Protein 3VEN (pdb70)

Sequence (571 aa):
HMRVLGLNGWPRDFHDASAALLVDGRIAAFAEEERLTRKKHGYNTAPVQAAAFCLAQAGLTVDDLDAVAFGWDLPAMYRERLGGWPHSDSSEALDILLPRDVFPRRRTDPPLHFVQHHLAHAASAYYFSGEDRGAVLIVDGQGEEECVTLAHAEGGKITVLDTVPGAWSLGFFYEHVSSEYTGLGGDNPGKLMGLAAHGTTVDETLSAFAFDSDGYRLNNLIDPQARDPEDWDEYSVTERAWFAHLERRIYRLPPNEFVRRYDPAKGRRVVRDTRRDPYEYRDLAATAQAALERAVFGLADSVLARTGERTLFVAGGVGLNATMNGKLLTRSTVDKMFVPPVASDIGVSLGAAAAVAVELGDRIAPMGDTAAWGPEFSPDQVRAALDRTGLAYREPANLEREVAALIASGKVVGWAQGRGEVVGPRRALGQRSLLGSAHSPTMRRDHINLRVKDREWWRPFAPSMLRSVSDQVLEVDADFPYMIMTTKVRAAYAERLPSVVHEDWSTRPQTVTEASNPRYHRMLTELGDLVGDPVCLNTSFNDRGEPIVSSPADALLTFSRLPIDALAVGPYLVTKDLRH

InterPro domains:
  IPR003696 Carbamoyltransferase [PF02543] (13-72)
  IPR003696 Carbamoyltransferase [PF02543] (105-346)
  IPR031730 Carbamoyltransferase, C-terminal [PF16861] (397-566)
  IPR038152 Carbamoyltransferase, C-terminal domain superfamily [G3DSA:3.90.870.20] (361-565)
  IPR043129 ATPase, nucleotide binding domain [SSF53067] (23-352)
  IPR051338 NodU/CmcH Carbamoyltransferase [PTHR34847] (12-567)

Secondary structure (DSSP, 8-state):
--EEEEEE--SSS----EEEEEETTEEEEEEEHHHHH--TT-TTS--HHHHHHHHHHHT--GGG-SEEEESS-HHHHHHHHSS-----HHHHHHHHS-TTTS--SSPPPEEE--HHHHHHHHHHTTSS-SEEEEEEE-S-SSSEEEEEEEEETTEEEEEEEEEGGG-HHHHHHHHHHHTTS-TT-HHHHHHHHTTS--S-TTTTTEEEETTEEEETTS-TT---TTSSSSHHHHHHHHHHHHHHHSSS----EEEEEETTTTEEEEEESS-GGGGHHHHHHHHHHHHHHHHHHHHHHHHHHT-SEEEEESGGGG-HHHHHHHHTSTT-SEEE--TT-SGGGHHHHHHHHHHHHTTPPPPP--S--B-S----HHHHHHHHHHHT---B--TTHHHHHHHHHHTT--EEEE-SSPB-SSS--SSEEEEEESS-SSHHHIIIIIIS---TT----EEEEHHHHHHHBSS-S---SS-S-EEB-GGGTTT-TTTS-TTSEE--EEE-TTT-HHHHHHHHHHHHHHSS-EEEEEESS-TTSPPP-SHHHHHHHHHHTT-SEEEETTEEEE-----

Solvent-accessible surface area: 22841 Å² total; per-residue (Å²): 154,58,82,0,0,0,0,0,0,3,66,90,89,12,79,28,1,0,0,0,0,0,33,57,1,157,32,28,0,0,4,10,3,26,15,45,40,66,154,74,44,3,116,81,39,6,0,35,85,0,0,34,28,0,10,80,73,34,66,27,65,2,46,52,13,51,0,0,0,0,0,20,44,0,15,38,9,24,149,102,30,59,79,31,38,88,45,57,80,40,88,0,0,57,51,0,0,35,112,133,64,5,95,25,202,99,62,11,80,22,51,46,10,84,0,4,67,0,0,2,0,0,0,9,33,3,17,54,53,106,107,0,0,0,0,0,2,5,13,12,3,15,66,15,0,0,5,10,0,33,0,40,63,34,113,32,69,84,55,72,68,24,42,3,1,40,1,0,5,18,0,10,49,0,0,0,51,0,0,6,10,4,8,79,36,48,49,37,0,27,8,0,10,77,58,19,99,52,131,67,48,42,9,56,0,9,56,36,54,94,83,2,16,145,3,116,49,20,87,44,132,26,98,13,116,159,44,10,39,5,62,37,24,2,56,152,25,2,45,69,6,0,97,182,56,30,167,17,52,32,8,119,70,37,165,181,139,38,110,94,135,45,175,91,51,152,92,30,178,85,76,22,48,66,0,82,47,1,0,8,5,0,10,17,0,1,13,101,0,0,32,5,8,0,29,6,0,5,83,122,18,65,20,114,12,0,0,0,0,0,28,12,0,41,11,0,39,0,0,6,88,0,32,98,74,102,43,8,87,104,28,30,4,0,6,0,0,13,9,6,0,0,0,0,0,0,0,0,16,4,1,41,138,78,68,25,210,18,20,81,10,45,46,37,4,18,17,3,20,92,68,47,69,93,101,4,84,63,17,0,92,209,64,68,54,93,71,122,118,12,118,46,6,12,136,54,0,0,51,33,0,36,78,32,92,0,0,0,0,9,8,37,50,7,7,4,0,67,40,4,8,0,14,7,0,0,0,0,9,0,40,20,117,95,7,64,82,60,0,0,88,155,2,4,121,28,45,120,4,31,37,13,2,0,0,1,10,53,85,23,0,66,102,1,0,74,48,90,34,70,11,17,10,4,9,14,27,10,78,4,109,76,76,31,16,161,109,1,54,5,4,18,62,182,91,102,22,3,49,0,9,4,1,34,87,93,24,13,61,74,0,36,101,0,0,57,31,2,12,116,98,34,54,11,15,0,0,0,5,14,20,0,15,20,62,67,27,5,7,1,8,31,9,62,23,0,5,124,0,4,66,117,12,43,1,52,0,0,0,2,11,28,8,6,2,78,54,112,157,214,238

Radius of gyration: 23.09 Å; Cα contacts (8 Å, |Δi|>4): 1412; chains: 1; bounding box: 65×52×62 Å

Organism: Streptoalloteichus tenebrarius (strain ATCC 17920 / DSM 40477 / JCM 4838 / CBS 697.72 / NBRC 16177 / NCIMB 11028 / NRRL B-12390 / A12253. 1 / ISP 5477) (NCBI:txid1933)

Foldseek 3Di:
DAKEKFWEAAQPFGWFTKIWIADLQETQFIATLQQVVQPPTRGRAQSAVRSLQSCVSVVHAQQPHQEYEYQAQVQVLCVVAVPGDDDDQVRVCCRNHPCVSGPDPDHHHYYYHHNVLLLQLLFPQQPPDAWFWEWEAAQDGQWFRIWTWTGHPNDIGTDDTFTNLPHLLLLLLLLCQQLVVHSVCSVVLLLLLVVADEDDLCLVFWDFDLQFIDGPQDDSRDDDNNDRGCNVVSNVSNLVSCCVRPPDHGWDKDWAQDVVVRHTDIDTPDDSSVCNRVSNSSVSNSLRRVNSNQLNSCVVNVGQEYTYAYPCLLSQASQQVSCPDPSHPHYTYDLPRYSNSSSVSRSSVVVVVVPRRHYHPPLAQQRADDDDPVQLVVLVVVVVADWDQDPQVLLVVLVCQLVFAKEFAAHHGAGDHQWGQRHGWIWHAQQDQCNLQCCQPQFQNHDSSGAWAKEAALVCCVQFFVDNDAQRNLRHKGFTDPVCQRRRNRAADVVRIGRYHHDYCVRPVSLNSSLVSNCVPSVGSMITIGAQAHPSTGGHGGSNSNVVSPVVGPGAWYCHYSMIGGPPPDD

GO terms:
  GO:0005506 iron ion binding (F, IDA)
  GO:0005524 ATP binding (F, IDA)
  GO:0016743 carboxyl- or carbamoyltransferase activity (F, IDA)
  GO:1901121 tobramycin biosynthetic process (P, IDA)
  GO:1901133 kanamycin biosynthetic process (P, IDA)

CATH classification: 3.30.420.40 (+2 more: 3.30.420.40, 3.90.870.20)

B-factor: mean 23.66, std 10.74, range [8.51, 72.37]

Structure (mmCIF, N/CA/C/O backbone):
data_3VEN
#
_entry.id   3VEN
#
_cell.length_a   99.023
_cell.length_b   99.023
_cell.length_c   280.896
_cell.angle_alpha   90.000
_cell.angle_beta   90.000
_cell.angle_gamma   120.000
#
_symmetry.space_group_name_H-M   'P 61 2 2'
#
loop_
_entity.id
_entity.type
_entity.pdbx_description
1 polymer 'O-carbamoyltransferase TobZ'
2 non-polymer 'POTASSIUM ION'
3 non-polymer 'FE (II) ION'
4 non-polymer GLYCEROL
5 non-polymer 'L(+)-TARTARIC ACID'
6 water water
#
loop_
_atom_site.group_PDB
_atom_site.id
_atom_site.type_symbol
_atom_site.label_atom_id
_atom_site.label_alt_id
_atom_site.label_comp_id
_atom_site.label_asym_id
_atom_site.label_entity_id
_atom_site.label_seq_id
_atom_site.pdbx_PDB_ins_code
_atom_site.Cartn_x
_atom_site.Cartn_y
_atom_site.Cartn_z
_atom_site.occupancy
_atom_site.B_iso_or_equiv
_atom_site.auth_seq_id
_atom_site.auth_comp_id
_atom_site.auth_asym_id
_atom_site.auth_atom_id
_atom_site.pdbx_PDB_model_num
ATOM 1 N N . HIS A 1 6 ? 9.702 47.602 40.327 1.00 53.05 0 HIS A N 1
ATOM 2 C CA . HIS A 1 6 ? 10.041 47.159 38.950 1.00 47.93 0 HIS A CA 1
ATOM 3 C C . HIS A 1 6 ? 9.529 45.747 38.654 1.00 35.86 0 HIS A C 1
ATOM 4 O O . HIS A 1 6 ? 9.637 44.885 39.548 1.00 47.22 0 HIS A O 1
ATOM 11 N N . MET A 1 7 ? 9.075 45.494 37.412 1.00 31.92 1 MET A N 1
ATOM 12 C CA . MET A 1 7 ? 8.807 44.106 37.021 1.00 24.61 1 MET A CA 1
ATOM 13 C C . MET A 1 7 ? 10.085 43.445 36.535 1.00 19.20 1 MET A C 1
ATOM 14 O O . MET A 1 7 ? 10.913 44.048 35.811 1.00 19.72 1 MET A O 1
ATOM 19 N N . ARG A 1 8 ? 10.243 42.187 36.937 1.00 15.84 2 ARG A N 1
ATOM 20 C CA . ARG A 1 8 ? 11.418 41.378 36.542 1.00 15.73 2 ARG A CA 1
ATOM 21 C C . ARG A 1 8 ? 10.897 40.164 35.819 1.00 14.59 2 ARG A C 1
ATOM 22 O O . ARG A 1 8 ? 10.187 39.352 36.422 1.00 16.17 2 ARG A O 1
ATOM 30 N N . VAL A 1 9 ? 11.176 40.036 34.522 1.00 13.07 3 VAL A N 1
ATOM 31 C CA . VAL A 1 9 ? 10.601 38.946 33.745 1.00 13.61 3 VAL A CA 1
ATOM 32 C C . VAL A 1 9 ? 11.741 38.189 33.084 1.00 11.47 3 VAL A C 1
ATOM 33 O O . VAL A 1 9 ? 12.595 38.808 32.377 1.00 14.54 3 VAL A O 1
ATOM 37 N N . LEU A 1 10 ? 11.787 36.876 33.286 1.00 9.94 4 LEU A N 1
ATOM 38 C CA . LEU A 1 10 ? 12.817 36.044 32.643 1.00 11.56 4 LEU A CA 1
ATOM 39 C C . LEU A 1 10 ? 12.176 35.337 31.442 1.00 11.96 4 LEU A C 1
ATOM 40 O O . LEU A 1 10 ? 11.208 34.580 31.601 1.00 14.01 4 LEU A O 1
ATOM 45 N N . GLY A 1 11 ? 12.715 35.604 30.252 1.00 11.74 5 GLY A N 1
ATOM 46 C CA . GLY A 1 11 ? 12.228 34.971 29.018 1.00 11.89 5 GLY A CA 1
ATOM 47 C C . GLY A 1 11 ? 13.166 33.828 28.667 1.00 12.58 5 GLY A C 1
ATOM 48 O O . GLY A 1 11 ? 14.393 33.913 28.899 1.00 13.32 5 GLY A O 1
ATOM 49 N N . LEU A 1 12 ? 12.604 32.772 28.093 1.00 11.35 6 LEU A N 1
ATOM 50 C CA . LEU A 1 12 ? 13.354 31.549 27.809 1.00 10.27 6 LEU A CA 1
ATOM 51 C C . LEU A 1 12 ? 13.008 31.031 26.432 1.00 11.37 6 LEU A C 1
ATOM 52 O O . LEU A 1 12 ? 11.876 31.162 25.948 1.00 12.25 6 LEU A O 1
ATOM 57 N N . ASN A 1 13 ? 13.995 30.369 25.826 1.00 11.62 7 ASN A N 1
ATOM 58 C CA . ASN A 1 13 ? 13.760 29.530 24.650 1.00 11.44 7 ASN A CA 1
ATOM 59 C C . ASN A 1 13 ? 14.591 28.284 24.830 1.00 12.47 7 ASN A C 1
ATOM 60 O O . ASN A 1 13 ? 15.653 28.356 25.469 1.00 13.30 7 ASN A O 1
ATOM 65 N N . GLY A 1 14 ? 14.138 27.157 24.282 1.00 12.35 8 GLY A N 1
ATOM 66 C CA . GLY A 1 14 ? 14.849 25.905 24.446 1.00 11.69 8 GLY A CA 1
ATOM 67 C C . GLY A 1 14 ? 14.090 24.895 25.277 1.00 12.21 8 GLY A C 1
ATOM 68 O O . GLY A 1 14 ? 13.535 25.244 26.328 1.00 13.57 8 GLY A O 1
ATOM 69 N N . TRP A 1 15 ? 14.059 23.644 24.801 1.00 13.66 9 TRP A N 1
ATOM 70 C CA . TRP A 1 15 ? 13.262 22.581 25.452 1.00 15.24 9 TRP A CA 1
ATOM 71 C C . TRP A 1 15 ? 13.973 21.300 25.134 1.00 16.52 9 TRP A C 1
ATOM 72 O O . TRP A 1 15 ? 14.618 21.183 24.076 1.00 20.37 9 TRP A O 1
ATOM 83 N N . PRO A 1 16 ? 13.872 20.304 25.999 1.00 17.25 10 PRO A N 1
ATOM 84 C CA . PRO A 1 16 ? 14.691 19.088 25.769 1.00 19.61 10 PRO A CA 1
ATOM 85 C C . PRO A 1 16 ? 14.325 18.259 24.531 1.00 22.66 10 PRO A C 1
ATOM 86 O O . PRO A 1 16 ? 15.193 17.438 24.116 1.00 25.95 10 PRO A O 1
ATOM 90 N N . ARG A 1 17 ? 13.156 18.486 23.926 1.00 22.11 11 ARG A N 1
ATOM 91 C CA . ARG A 1 17 ? 12.681 17.688 22.777 1.00 27.37 11 ARG A CA 1
ATOM 92 C C . ARG A 1 17 ? 12.801 18.495 21.537 1.00 27.06 11 ARG A C 1
ATOM 93 O O . ARG A 1 17 ? 12.078 19.492 21.411 1.00 28.90 11 ARG A O 1
ATOM 101 N N . ASP A 1 18 ? 13.726 18.113 20.654 1.00 29.86 12 ASP A N 1
ATOM 102 C CA . ASP A 1 18 ? 13.737 18.584 19.256 1.00 30.79 12 ASP A CA 1
ATOM 103 C C . ASP A 1 18 ? 13.626 20.100 19.168 1.00 29.04 12 ASP A C 1
ATOM 104 O O . ASP A 1 18 ? 12.702 20.635 18.523 1.00 28.43 12 ASP A O 1
ATOM 109 N N . PHE A 1 19 ? 14.516 20.804 19.853 1.00 22.43 13 PHE A N 1
ATOM 110 C CA . PHE A 1 19 ? 14.526 22.265 19.827 1.00 18.64 13 PHE A CA 1
ATOM 111 C C . PHE A 1 19 ? 15.913 22.787 19.507 1.00 17.80 13 PHE A C 1
ATOM 112 O O . PHE A 1 19 ? 16.909 22.045 19.615 1.00 19.24 13 PHE A O 1
ATOM 120 N N . HIS A 1 20 ? 16.003 24.036 19.086 1.00 17.10 14 HIS A N 1
ATOM 121 C CA . HIS A 1 20 ? 17.299 24.647 18.822 1.00 18.32 14 HIS A CA 1
ATOM 122 C C . HIS A 1 20 ? 17.300 26.082 19.362 1.00 15.53 14 HIS A C 1
ATOM 123 O O . HIS A 1 20 ? 16.248 26.640 19.712 1.00 16.37 14 HIS A O 1
ATOM 130 N N . ASP A 1 21 ? 18.485 26.643 19.463 1.00 14.39 15 ASP A N 1
ATOM 131 C CA . ASP A 1 21 ? 18.671 28.052 19.770 1.00 15.10 15 ASP A CA 1
ATOM 132 C C . ASP A 1 21 ? 18.225 28.437 21.172 1.00 13.71 15 ASP A C 1
ATOM 133 O O . ASP A 1 21 ? 17.650 29.522 21.389 1.00 14.38 15 ASP A O 1
ATOM 138 N N . ALA A 1 22 ? 18.532 27.568 22.122 1.00 13.07 16 ALA A N 1
ATOM 139 C CA . ALA A 1 22 ? 18.218 27.868 23.532 1.00 11.36 16 ALA A CA 1
ATOM 140 C C . ALA A 1 22 ? 18.859 29.181 23.983 1.00 10.09 16 ALA A C 1
ATOM 141 O O . ALA A 1 22 ? 20.013 29.455 23.648 1.00 12.66 16 ALA A O 1
ATOM 143 N N . SER A 1 23 ? 18.123 29.973 24.763 1.00 11.03 17 SER A N 1
ATOM 144 C CA . SER A 1 23 ? 18.660 31.264 25.238 1.00 10.90 17 SER A CA 1
ATOM 145 C C . SER A 1 23 ? 17.789 31.744 26.376 1.00 9.96 17 SER A C 1
ATOM 146 O O . SER A 1 23 ? 16.690 31.210 26.622 1.00 10.87 17 SER A O 1
ATOM 149 N N . ALA A 1 24 ? 18.289 32.729 27.112 1.00 10.62 18 ALA A N 1
ATOM 150 C CA . ALA A 1 24 ? 17.507 33.324 28.185 1.00 10.50 18 ALA A CA 1
ATOM 151 C C . ALA A 1 24 ? 17.756 34.809 28.219 1.00 10.34 18 ALA A C 1
ATOM 152 O O . ALA A 1 24 ? 18.884 35.248 27.964 1.00 12.42 18 ALA A O 1
ATOM 154 N N . ALA A 1 25 ? 16.730 35.585 28.573 1.00 11.79 19 ALA A N 1
ATOM 155 C CA . ALA A 1 25 ? 16.882 37.036 28.628 1.00 11.77 19 ALA A CA 1
ATOM 156 C C . ALA A 1 25 ? 16.140 37.531 29.864 1.00 13.87 19 ALA A C 1
ATOM 157 O O . ALA A 1 25 ? 15.031 37.016 30.178 1.00 16.00 19 ALA A O 1
ATOM 159 N N . LEU A 1 26 ? 16.710 38.533 30.549 1.00 11.68 20 LEU A N 1
ATOM 160 C CA . LEU A 1 26 ? 16.057 39.035 31.769 1.00 11.98 20 LEU A CA 1
ATOM 161 C C . LEU A 1 26 ? 15.793 40.512 31.582 1.00 11.92 20 LEU A C 1
ATOM 162 O O . LEU A 1 26 ? 16.737 41.305 31.348 1.00 14.41 20 LEU A O 1
ATOM 167 N N . LEU A 1 27 ? 14.523 40.885 31.676 1.00 12.85 21 LEU A N 1
ATOM 168 C CA . LEU A 1 27 ? 14.131 42.279 31.618 1.00 12.22 21 LEU A CA 1
ATOM 169 C C . LEU A 1 27 ? 13.864 42.767 33.030 1.00 13.97 21 LEU A C 1
ATOM 170 O O . LEU A 1 27 ? 13.121 42.110 33.778 1.00 16.66 21 LEU A O 1
ATOM 175 N N . VAL A 1 28 ? 14.404 43.932 33.375 1.00 14.98 22 VAL A N 1
ATOM 176 C CA . VAL A 1 28 ? 14.123 44.509 34.684 1.00 16.21 22 VAL A CA 1
ATOM 177 C C . VAL A 1 28 ? 13.658 45.937 34.398 1.00 18.37 22 VAL A C 1
ATOM 178 O O . VAL A 1 28 ? 14.414 46.739 33.848 1.00 19.14 22 VAL A O 1
ATOM 182 N N . ASP A 1 29 ? 12.402 46.238 34.737 1.00 17.85 23 ASP A N 1
ATOM 183 C CA . ASP A 1 29 ? 11.804 47.546 34.427 1.00 21.22 23 ASP A CA 1
ATOM 184 C C . ASP A 1 29 ? 11.947 47.879 32.926 1.00 20.93 23 ASP A C 1
ATOM 185 O O . ASP A 1 29 ? 12.166 49.049 32.534 1.00 22.56 23 ASP A O 1
ATOM 190 N N . GLY A 1 30 ? 11.808 46.859 32.083 1.00 19.08 24 GLY A N 1
ATOM 191 C CA . GLY A 1 30 ? 11.815 47.086 30.648 1.00 19.52 24 GLY A CA 1
ATOM 192 C C . GLY A 1 30 ? 13.189 47.218 30.064 1.00 17.63 24 GLY A C 1
ATOM 193 O O . GLY A 1 30 ? 13.327 47.448 28.852 1.00 18.66 24 GLY A O 1
ATOM 194 N N . ARG A 1 31 ? 14.199 47.078 30.897 1.00 15.54 25 ARG A N 1
ATOM 195 C CA . ARG A 1 31 ? 15.588 47.150 30.397 1.00 16.06 25 ARG A CA 1
ATOM 196 C C . ARG A 1 31 ? 16.203 45.766 30.358 1.00 15.05 25 ARG A C 1
ATOM 197 O O . ARG A 1 31 ? 15.898 44.924 31.215 1.00 17.29 25 ARG A O 1
ATOM 205 N N . ILE A 1 32 ? 17.120 45.544 29.408 1.00 15.49 26 ILE A N 1
ATOM 206 C CA . ILE A 1 32 ? 17.759 44.235 29.316 1.00 14.14 26 ILE A CA 1
ATOM 207 C C . ILE A 1 32 ? 18.876 44.164 30.364 1.00 15.08 26 ILE A C 1
ATOM 208 O O . ILE A 1 32 ? 19.933 44.837 30.225 1.00 18.91 26 ILE A O 1
ATOM 213 N N . ALA A 1 33 ? 18.625 43.426 31.434 1.00 14.30 27 ALA A N 1
ATOM 214 C CA . ALA A 1 33 ? 19.605 43.222 32.496 1.00 14.08 27 ALA A CA 1
ATOM 215 C C . ALA A 1 33 ? 20.661 42.214 32.104 1.00 14.00 27 ALA A C 1
ATOM 216 O O . ALA A 1 33 ? 21.822 42.364 32.496 1.00 16.15 27 ALA A O 1
ATOM 218 N N . ALA A 1 34 ? 20.258 41.230 31.295 1.00 12.58 28 ALA A N 1
ATOM 219 C CA . ALA A 1 34 ? 21.155 40.130 30.897 1.00 13.05 28 ALA A CA 1
ATOM 220 C C . ALA A 1 34 ? 20.516 39.358 29.760 1.00 12.25 28 ALA A C 1
ATOM 221 O O . ALA A 1 34 ? 19.279 39.255 29.706 1.00 13.90 28 ALA A O 1
ATOM 223 N N . PHE A 1 35 ? 21.358 38.791 28.878 1.00 12.07 29 PHE A N 1
ATOM 224 C CA . PHE A 1 35 ? 20.794 37.969 27.801 1.00 12.92 29 PHE A CA 1
ATOM 225 C C . PHE A 1 35 ? 21.960 37.071 27.390 1.00 12.42 29 PHE A C 1
ATOM 226 O O . PHE A 1 35 ? 23.095 37.562 27.231 1.00 14.85 29 PHE A O 1
ATOM 234 N N . ALA A 1 36 ? 21.739 35.782 27.281 1.00 13.85 30 ALA A N 1
ATOM 235 C CA . ALA A 1 36 ? 22.806 34.906 26.755 1.00 14.01 30 ALA A CA 1
ATOM 236 C C . ALA A 1 36 ? 22.235 33.762 25.931 1.00 12.01 30 ALA A C 1
ATOM 237 O O . ALA A 1 36 ? 21.119 33.315 26.197 1.00 11.82 30 ALA A O 1
ATOM 239 N N . GLU A 1 37 ? 23.019 33.289 24.964 1.00 13.87 31 GLU A N 1
ATOM 240 C CA . GLU A 1 37 ? 22.694 32.069 24.254 1.00 14.26 31 GLU A CA 1
ATOM 241 C C . GLU A 1 37 ? 23.376 30.880 24.913 1.00 12.84 31 GLU A C 1
ATOM 242 O O . GLU A 1 37 ? 24.560 30.946 25.288 1.00 13.75 31 GLU A O 1
ATOM 248 N N . GLU A 1 38 ? 22.614 29.811 25.056 1.00 12.83 32 GLU A N 1
ATOM 249 C CA . GLU A 1 38 ? 23.119 28.599 25.698 1.00 11.79 32 GLU A CA 1
ATOM 250 C C . GLU A 1 38 ? 24.427 28.143 25.058 1.00 13.73 32 GLU A C 1
ATOM 251 O O . GLU A 1 38 ? 25.347 27.716 25.777 1.00 14.33 32 GLU A O 1
ATOM 257 N N . GLU A 1 39 ? 24.534 28.202 23.715 1.00 13.35 33 GLU A N 1
ATOM 258 C CA . GLU A 1 39 ? 25.728 27.644 23.057 1.00 13.80 33 GLU A CA 1
ATOM 259 C C . GLU A 1 39 ? 27.021 28.328 23.515 1.00 12.30 33 GLU A C 1
ATOM 260 O O . GLU A 1 39 ? 28.096 27.738 23.503 1.00 14.39 33 GLU A O 1
ATOM 266 N N . ARG A 1 40 ? 26.948 29.612 23.854 1.00 13.77 34 ARG A N 1
ATOM 267 C CA . ARG A 1 40 ? 28.175 30.331 24.203 1.00 14.38 34 ARG A CA 1
ATOM 268 C C . ARG A 1 40 ? 28.716 29.836 25.531 1.00 14.61 34 ARG A C 1
ATOM 269 O O . ARG A 1 40 ? 29.920 29.879 25.768 1.00 14.96 34 ARG A O 1
ATOM 277 N N . LEU A 1 41 ? 27.828 29.371 26.400 1.00 15.55 35 LEU A N 1
ATOM 278 C CA . LEU A 1 41 ? 28.278 28.932 27.734 1.00 15.54 35 LEU A CA 1
ATOM 279 C C . LEU A 1 41 ? 28.566 27.430 27.742 1.00 15.60 35 LEU A C 1
ATOM 280 O O . LEU A 1 41 ? 29.515 26.971 28.402 1.00 20.63 35 LEU A O 1
ATOM 285 N N . THR A 1 42 ? 27.769 26.632 27.002 1.00 15.52 36 THR A N 1
ATOM 286 C CA . THR A 1 42 ? 28.022 25.184 26.944 1.00 16.28 36 THR A CA 1
ATOM 287 C C . THR A 1 42 ? 29.150 24.848 25.944 1.00 15.34 36 THR A C 1
ATOM 288 O O . THR A 1 42 ? 29.739 23.740 26.012 1.00 18.01 36 THR A O 1
ATOM 292 N N . ARG A 1 43 ? 29.439 25.789 25.021 1.00 14.62 37 ARG A N 1
ATOM 293 C CA . ARG A 1 43 ? 30.385 25.540 23.916 1.00 14.93 37 ARG A CA 1
ATOM 294 C C . ARG A 1 43 ? 29.848 24.541 22.899 1.00 14.83 37 ARG A C 1
ATOM 295 O O . ARG A 1 43 ? 30.608 24.071 22.009 1.00 18.66 37 ARG A O 1
ATOM 303 N N . LYS A 1 44 ? 28.556 24.249 22.968 1.00 16.26 38 LYS A N 1
ATOM 304 C CA . LYS A 1 44 ? 27.906 23.347 21.977 1.00 18.12 38 LYS A CA 1
ATOM 305 C C . LYS A 1 44 ? 27.055 24.160 21.006 1.00 18.43 38 LYS A C 1
ATOM 306 O O . LYS A 1 44 ? 26.009 24.683 21.384 1.00 17.60 38 LYS A O 1
ATOM 312 N N . LYS A 1 45 ? 27.515 24.254 19.747 1.00 18.68 39 LYS A N 1
ATOM 313 C CA . LYS A 1 45 ? 26.838 25.134 18.777 1.00 18.15 39 LYS A CA 1
ATOM 314 C C . LYS A 1 45 ? 25.350 24.840 18.649 1.00 16.31 39 LYS A C 1
ATOM 315 O O . LYS A 1 45 ? 24.929 23.678 18.610 1.00 19.17 39 LYS A O 1
ATOM 321 N N . HIS A 1 46 ? 24.595 25.936 18.555 1.00 17.22 40 HIS A N 1
ATOM 322 C CA . HIS A 1 46 ? 23.167 25.939 18.233 1.00 18.68 40 HIS A CA 1
ATOM 323 C C . HIS A 1 46 ? 22.251 25.586 19.384 1.00 17.83 40 HIS A C 1
ATOM 324 O O . HIS A 1 46 ? 21.035 25.656 19.220 1.00 18.21 40 HIS A O 1
ATOM 331 N N . GLY A 1 47 ? 22.772 25.243 20.555 1.00 15.97 41 GLY A N 1
ATOM 332 C CA . GLY A 1 47 ? 21.843 25.157 21.717 1.00 15.91 41 GLY A CA 1
ATOM 333 C C . GLY A 1 47 ? 20.718 24.128 21.529 1.00 15.85 41 GLY A C 1
ATOM 334 O O . GLY A 1 47 ? 19.546 24.442 21.808 1.00 16.67 41 GLY A O 1
ATOM 335 N N . TYR A 1 48 ? 21.044 22.932 21.032 1.00 16.54 42 TYR A N 1
ATOM 336 C CA . TYR A 1 48 ? 20.057 21.924 20.660 1.00 16.19 42 TYR A CA 1
ATOM 337 C C . TYR A 1 48 ? 19.584 21.096 21.855 1.00 16.00 42 TYR A C 1
ATOM 338 O O . TYR A 1 48 ? 20.364 20.738 22.752 1.00 19.05 42 TYR A O 1
ATOM 347 N N . ASN A 1 49 ? 18.284 20.827 21.853 1.00 15.92 43 ASN A N 1
ATOM 348 C CA . ASN A 1 49 ? 17.631 19.850 22.732 1.00 15.98 43 ASN A CA 1
ATOM 349 C C . ASN A 1 49 ? 17.937 20.087 24.213 1.00 16.05 43 ASN A C 1
ATOM 350 O O . ASN A 1 49 ? 18.311 19.170 24.976 1.00 19.26 43 ASN A O 1
ATOM 355 N N . THR A 1 50 ? 17.801 21.337 24.614 1.00 14.53 44 THR A N 1
ATOM 356 C CA . THR A 1 50 ? 18.042 21.654 26.008 1.00 15.49 44 THR A CA 1
ATOM 357 C C . THR A 1 50 ? 17.226 22.862 26.466 1.00 14.10 44 THR A C 1
ATOM 358 O O . THR A 1 50 ? 17.062 23.804 25.733 1.00 14.51 44 THR A O 1
ATOM 362 N N . ALA A 1 51 ? 16.763 22.817 27.711 1.00 13.42 45 ALA A N 1
ATOM 363 C CA . ALA A 1 51 ? 16.347 24.064 28.358 1.00 13.06 45 ALA A CA 1
ATOM 364 C C . ALA A 1 51 ? 17.565 24.941 28.502 1.00 12.91 45 ALA A C 1
ATOM 365 O O . ALA A 1 51 ? 18.707 24.449 28.545 1.00 13.09 45 ALA A O 1
ATOM 367 N N . PRO A 1 52 ? 17.356 26.264 28.573 1.00 13.45 46 PRO A N 1
ATOM 368 C CA . PRO A 1 52 ? 18.490 27.188 28.612 1.00 12.90 46 PRO A CA 1
ATOM 369 C C . PRO A 1 52 ? 19.018 27.315 30.057 1.00 13.92 46 PRO A C 1
ATOM 370 O O . PRO A 1 52 ? 19.005 28.389 30.644 1.00 13.55 46 PRO A O 1
ATOM 374 N N . VAL A 1 53 ? 19.500 26.197 30.595 1.00 12.69 47 VAL A N 1
ATOM 375 C CA . VAL A 1 53 ? 19.900 26.141 31.998 1.00 12.72 47 VAL A CA 1
ATOM 376 C C . VAL A 1 53 ? 21.063 27.081 32.283 1.00 13.42 4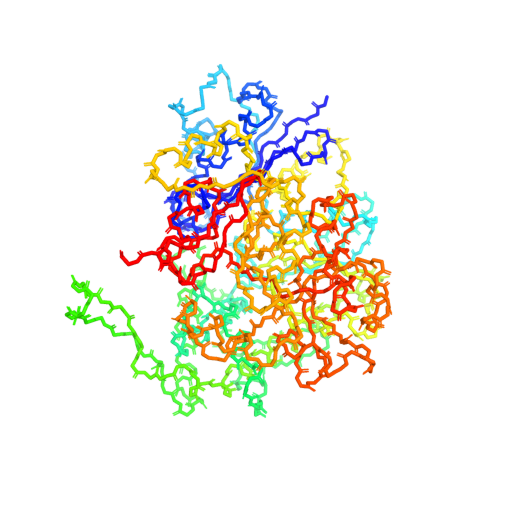7 VAL A C 1
ATOM 377 O O . VAL A 1 53 ? 21.014 27.878 33.225 1.00 12.95 47 VAL A O 1
ATOM 381 N N . GLN A 1 54 ? 22.134 26.996 31.482 1.00 12.87 48 GLN A N 1
ATOM 382 C CA . GLN A 1 54 ? 23.285 27.875 31.761 1.00 12.10 48 GLN A CA 1
ATOM 383 C C . GLN A 1 54 ? 22.958 29.332 31.533 1.00 13.99 48 GLN A C 1
ATOM 384 O O . GLN A 1 54 ? 23.342 30.193 32.343 1.00 13.93 48 GLN A O 1
ATOM 390 N N . ALA A 1 55 ? 22.263 29.618 30.426 1.00 11.99 49 ALA A N 1
ATOM 391 C CA . ALA A 1 55 ? 21.938 31.009 30.110 1.00 12.47 49 ALA A CA 1
ATOM 392 C C . ALA A 1 55 ? 21.056 31.634 31.177 1.00 12.93 49 ALA A C 1
ATOM 393 O O . ALA A 1 55 ? 21.287 32.790 31.561 1.00 12.92 49 ALA A O 1
ATOM 395 N N . ALA A 1 56 ? 20.056 30.891 31.659 1.00 11.47 50 ALA A N 1
ATOM 396 C CA . ALA A 1 56 ? 19.178 31.463 32.702 1.00 10.55 50 ALA A CA 1
ATOM 397 C C . ALA A 1 56 ? 19.924 31.597 34.015 1.00 10.62 50 ALA A C 1
ATOM 398 O O . ALA A 1 56 ? 19.663 32.546 34.760 1.00 12.37 50 ALA A O 1
ATOM 400 N N . ALA A 1 57 ? 20.826 30.662 34.314 1.00 12.14 51 ALA A N 1
ATOM 401 C CA . ALA A 1 57 ? 21.609 30.771 35.555 1.00 11.79 51 ALA A CA 1
ATOM 402 C C . ALA A 1 57 ? 22.490 32.041 35.500 1.00 12.63 51 ALA A C 1
ATOM 403 O O . ALA A 1 57 ? 22.632 32.767 36.495 1.00 14.43 51 ALA A O 1
ATOM 405 N N . PHE A 1 58 ? 23.074 32.307 34.338 1.00 11.84 52 PHE A N 1
ATOM 406 C CA . PHE A 1 58 ? 23.893 33.507 34.159 1.00 11.84 52 PHE A CA 1
ATOM 407 C C . PHE A 1 58 ? 22.988 34.722 34.344 1.00 12.23 52 PHE A C 1
ATOM 408 O O . PHE A 1 58 ? 23.371 35.680 35.042 1.00 12.90 52 PHE A O 1
ATOM 416 N N . CYS A 1 59 ? 21.796 34.732 33.716 1.00 12.09 53 CYS A N 1
ATOM 417 C CA . CYS A 1 59 ? 20.990 35.966 33.788 1.00 12.25 53 CYS A CA 1
ATOM 418 C C . CYS A 1 59 ? 20.662 36.286 35.249 1.00 12.70 53 CYS A C 1
ATOM 419 O O . CYS A 1 59 ? 20.730 37.444 35.661 1.00 14.57 53 CYS A O 1
ATOM 422 N N . LEU A 1 60 ? 20.249 35.268 36.011 1.00 13.84 54 LEU A N 1
ATOM 423 C CA . LEU A 1 60 ? 19.890 35.528 37.413 1.00 12.85 54 LEU A CA 1
ATOM 424 C C . LEU A 1 60 ? 21.123 35.978 38.215 1.00 14.31 54 LEU A C 1
ATOM 425 O O . LEU A 1 60 ? 21.044 36.899 39.040 1.00 15.66 54 LEU A O 1
ATOM 430 N N . ALA A 1 61 ? 22.264 35.348 37.988 1.00 14.86 55 ALA A N 1
ATOM 431 C CA . ALA A 1 61 ? 23.460 35.739 38.693 1.00 15.05 55 ALA A CA 1
ATOM 432 C C . ALA A 1 61 ? 23.844 37.176 38.387 1.00 16.06 55 ALA A C 1
ATOM 433 O O . ALA A 1 61 ? 24.275 37.939 39.285 1.00 18.04 55 ALA A O 1
ATOM 435 N N . GLN A 1 62 ? 23.784 37.525 37.105 1.00 14.10 56 GLN A N 1
ATOM 436 C CA . GLN A 1 62 ? 24.175 38.861 36.674 1.00 15.72 56 GLN A CA 1
ATOM 437 C C . GLN A 1 62 ? 23.338 39.936 37.364 1.00 15.65 56 GLN A C 1
ATOM 438 O O . GLN A 1 62 ? 23.848 41.018 37.724 1.00 18.95 56 GLN A O 1
ATOM 444 N N . ALA A 1 63 ? 22.064 39.646 37.525 1.00 17.04 57 ALA A N 1
ATOM 445 C CA . ALA A 1 63 ? 21.119 40.607 38.125 1.00 18.22 57 ALA A CA 1
ATOM 446 C C . ALA A 1 63 ? 21.035 40.515 39.651 1.00 19.58 57 ALA A C 1
ATOM 447 O O . ALA A 1 63 ? 20.339 41.325 40.311 1.00 22.57 57 ALA A O 1
ATOM 449 N N . GLY A 1 64 ? 21.690 39.521 40.223 1.00 18.70 58 GLY A N 1
ATOM 450 C CA . GLY A 1 64 ? 21.607 39.325 41.677 1.00 20.35 58 GLY A CA 1
ATOM 451 C C . GLY A 1 64 ? 20.241 38.858 42.147 1.00 19.73 58 GLY A C 1
ATOM 452 O O . GLY A 1 64 ? 19.817 39.176 43.278 1.00 24.09 58 GLY A O 1
ATOM 453 N N . LEU A 1 65 ? 19.584 38.041 41.312 1.00 19.64 59 LEU A N 1
ATOM 454 C CA . LEU A 1 65 ? 18.245 37.573 41.583 1.00 17.31 59 LEU A CA 1
ATOM 455 C C . LEU A 1 65 ? 18.172 36.067 41.749 1.00 17.21 59 LEU A C 1
ATOM 456 O O . LEU A 1 65 ? 19.059 35.319 41.296 1.00 18.92 59 LEU A O 1
ATOM 461 N N . THR A 1 66 ? 17.086 35.606 42.368 1.00 16.73 60 THR A N 1
ATOM 462 C CA . THR A 1 66 ? 16.719 34.191 42.306 1.00 16.80 60 THR A CA 1
ATOM 463 C C . THR A 1 66 ? 15.370 34.089 41.635 1.00 14.20 60 THR A C 1
ATOM 464 O O . THR A 1 66 ? 14.736 35.110 41.325 1.00 15.22 60 THR A O 1
ATOM 468 N N . VAL A 1 67 ? 14.896 32.874 41.417 1.00 13.75 61 VAL A N 1
ATOM 469 C CA . VAL A 1 67 ? 13.563 32.715 40.755 1.00 13.11 61 VAL A CA 1
ATOM 470 C C . VAL A 1 67 ? 12.445 33.313 41.617 1.00 14.75 61 VAL A C 1
ATOM 471 O O . VAL A 1 67 ? 11.454 33.832 41.105 1.00 15.62 61 VAL A O 1
ATOM 475 N N . ASP A 1 68 ? 12.665 33.358 42.941 1.00 14.87 62 ASP A N 1
ATOM 476 C CA . ASP A 1 68 ? 11.657 33.961 43.786 1.00 15.99 62 ASP A CA 1
ATOM 477 C C . ASP A 1 68 ? 11.559 35.451 43.620 1.00 16.67 62 ASP A C 1
ATOM 478 O O . ASP A 1 68 ? 10.557 36.040 44.073 1.00 18.31 62 ASP A O 1
ATOM 483 N N . ASP A 1 69 ? 12.550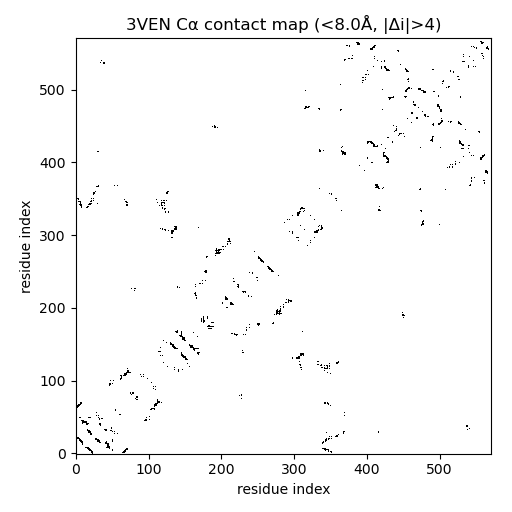 36.063 42.981 1.00 15.05 63 ASP A N 1
ATOM 484 C CA . ASP A 1 69 ? 12.494 37.496 42.718 1.00 16.16 63 ASP A CA 1
ATOM 485 C C . ASP A 1 69 ? 11.805 37.836 41.398 1.00 18.32 63 ASP A C 1
ATOM 486 O O . ASP A 1 69 ? 11.631 39.041 41.064 1.00 20.50 63 ASP A O 1
ATOM 491 N N . LEU A 1 70 ? 11.411 36.810 40.636 1.00 15.71 64 LEU A N 1
ATOM 492 C CA . LEU A 1 70 ? 10.841 37.072 39.315 1.00 15.21 64 LEU A CA 1
ATOM 493 C C . LEU A 1 70 ? 9.336 37.294 39.399 1.00 17.57 64 LEU A C 1
ATOM 494 O O . LEU A 1 70 ? 8.641 36.593 40.122 1.00 20.00 64 LEU A O 1
ATOM 499 N N . ASP A 1 71 ? 8.841 38.273 38.618 1.00 16.66 65 ASP A N 1
ATOM 500 C CA . ASP A 1 71 ? 7.411 38.452 38.465 1.00 16.13 65 ASP A CA 1
ATOM 501 C C . ASP A 1 71 ? 6.780 37.479 37.485 1.00 16.54 65 ASP A C 1
ATOM 502 O O . ASP A 1 71 ? 5.592 37.170 37.598 1.00 19.16 65 ASP A O 1
ATOM 507 N N . ALA A 1 72 ? 7.560 36.982 36.554 1.00 14.38 66 ALA A N 1
ATOM 508 C CA . ALA A 1 72 ? 7.041 36.029 35.595 1.00 13.97 66 ALA A CA 1
ATOM 509 C C . ALA A 1 72 ? 8.200 35.324 34.901 1.00 12.43 66 ALA A C 1
ATOM 510 O O . ALA A 1 72 ? 9.310 35.875 34.810 1.00 13.98 66 ALA A O 1
ATOM 512 N N . VAL A 1 73 ? 7.899 34.148 34.369 1.00 13.28 67 VAL A N 1
ATOM 513 C CA . VAL A 1 73 ? 8.769 33.437 33.428 1.00 11.99 67 VAL A CA 1
ATOM 514 C C . VAL A 1 73 ? 7.985 33.286 32.130 1.00 12.41 67 VAL A C 1
ATOM 515 O O . VAL A 1 73 ? 6.782 32.914 32.155 1.00 13.92 67 VAL A O 1
ATOM 519 N N . ALA A 1 74 ? 8.628 33.613 31.009 1.00 13.37 68 ALA A N 1
ATOM 520 C CA . ALA A 1 74 ? 7.921 33.589 29.708 1.00 11.58 68 ALA A CA 1
ATOM 521 C C . ALA A 1 74 ? 8.676 32.713 28.757 1.00 13.45 68 ALA A C 1
ATOM 522 O O . ALA A 1 74 ? 9.881 32.798 28.703 1.00 17.16 68 ALA A O 1
ATOM 524 N N . PHE A 1 75 ? 7.972 31.888 28.008 1.00 11.95 69 PHE A N 1
ATOM 525 C CA . PHE A 1 75 ? 8.628 30.993 27.055 1.00 10.94 69 PHE A CA 1
ATOM 526 C C . PHE A 1 75 ? 8.168 31.367 25.660 1.00 12.12 69 PHE A C 1
ATOM 527 O O . PHE A 1 75 ? 6.964 31.585 25.445 1.00 14.16 69 PHE A O 1
ATOM 535 N N . GLY A 1 76 ? 9.108 31.451 24.710 1.00 11.62 70 GLY A N 1
ATOM 536 C CA . GLY A 1 76 ? 8.822 31.981 23.365 1.00 13.34 70 GLY A CA 1
ATOM 537 C C . GLY A 1 76 ? 8.161 31.086 22.354 1.00 11.64 70 GLY A C 1
ATOM 538 O O . GLY A 1 76 ? 8.358 31.318 21.159 1.00 13.22 70 GLY A O 1
ATOM 539 N N . TRP A 1 77 ? 7.415 30.054 22.794 1.00 13.00 71 TRP A N 1
ATOM 540 C CA . TRP A 1 77 ? 6.554 29.284 21.907 1.00 13.16 71 TRP A CA 1
ATOM 541 C C . TRP A 1 77 ? 5.296 28.946 22.688 1.00 13.08 71 TRP A C 1
ATOM 542 O O . TRP A 1 77 ? 5.344 28.823 23.931 1.00 14.36 71 TRP A O 1
ATOM 553 N N . ASP A 1 78 ? 4.199 28.671 21.991 1.00 13.64 72 ASP A N 1
ATOM 554 C CA . ASP A 1 78 ? 3.022 28.148 22.669 1.00 14.97 72 ASP A CA 1
ATOM 555 C C . ASP A 1 78 ? 3.182 26.615 22.703 1.00 14.57 72 ASP A C 1
ATOM 556 O O . ASP A 1 78 ? 2.545 25.868 21.927 1.00 15.48 72 ASP A O 1
ATOM 561 N N . LEU A 1 79 ? 4.031 26.139 23.601 1.00 14.25 73 LEU A N 1
ATOM 562 C CA . LEU A 1 79 ? 4.263 24.692 23.698 1.00 15.38 73 LEU A CA 1
ATOM 563 C C . LEU A 1 79 ? 3.016 23.876 24.006 1.00 16.48 73 LEU A C 1
ATOM 564 O O . LEU A 1 79 ? 2.847 22.832 23.430 1.00 17.04 73 LEU A O 1
ATOM 569 N N . PRO A 1 80 ? 2.144 24.349 24.916 1.00 16.21 74 PRO A N 1
ATOM 570 C CA . PRO A 1 80 ? 0.941 23.526 25.166 1.00 18.13 74 PRO A CA 1
ATOM 571 C C . PRO A 1 80 ? 0.163 23.298 23.870 1.00 20.49 74 PRO A C 1
ATOM 572 O O . PRO A 1 80 ? -0.313 22.188 23.629 1.00 20.45 74 PRO A O 1
ATOM 576 N N . ALA A 1 81 ? 0.042 24.340 23.054 1.00 19.65 75 ALA A N 1
ATOM 577 C CA . ALA A 1 81 ? -0.686 24.215 21.772 1.00 18.88 75 ALA A CA 1
ATOM 578 C C . ALA A 1 81 ? -0.012 23.222 20.845 1.00 18.73 75 ALA A C 1
ATOM 579 O O . ALA A 1 81 ? -0.689 22.468 20.133 1.00 21.84 75 ALA A O 1
ATOM 581 N N . MET A 1 82 ? 1.309 23.213 20.825 1.00 18.19 76 MET A N 1
ATOM 582 C CA . MET A 1 82 ? 2.020 22.329 19.920 1.00 18.40 76 MET A CA 1
ATOM 583 C C . MET A 1 82 ? 1.861 20.910 20.398 1.00 18.62 76 MET A C 1
ATOM 584 O O . MET A 1 82 ? 1.654 19.985 19.591 1.00 19.57 76 MET A O 1
ATOM 589 N N . TYR A 1 83 ? 1.956 20.692 21.719 1.00 20.16 77 TYR A N 1
ATOM 590 C CA . TYR A 1 83 ? 1.743 19.335 22.221 1.00 19.42 77 TYR A CA 1
ATOM 591 C C . TYR A 1 83 ? 0.333 18.837 21.963 1.00 21.51 77 TYR A C 1
ATOM 592 O O . TYR A 1 83 ? 0.134 17.646 21.625 1.00 23.52 77 TYR A O 1
ATOM 601 N N . ARG A 1 84 ? -0.646 19.714 22.148 1.00 20.78 78 ARG A N 1
ATOM 602 C CA . ARG A 1 84 ? -2.041 19.297 21.928 1.00 22.88 78 ARG A CA 1
ATOM 603 C C . ARG A 1 84 ? -2.342 18.962 20.501 1.00 26.02 78 AR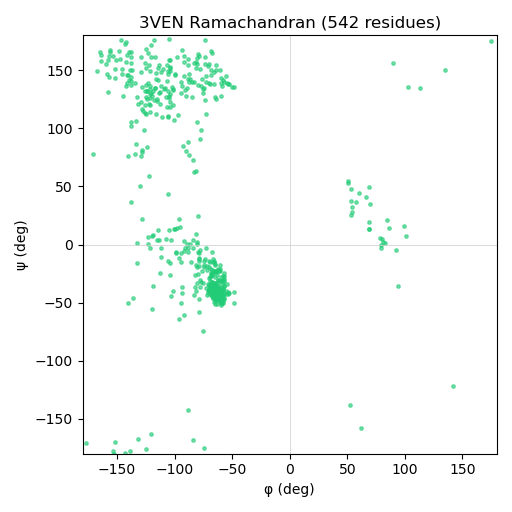G A C 1
ATOM 604 O O . ARG A 1 84 ? -3.042 18.004 20.222 1.00 28.14 78 ARG A O 1
ATOM 612 N N . GLU A 1 85 ? -1.835 19.782 19.594 1.00 25.89 79 GLU A N 1
ATOM 613 C CA . GLU A 1 85 ? -2.150 19.622 18.176 1.00 27.89 79 GLU A CA 1
ATOM 614 C C . GLU A 1 85 ? -1.339 18.486 17.553 1.00 26.99 79 GLU A C 1
ATOM 615 O O . GLU A 1 85 ? -1.864 17.754 16.668 1.00 30.29 79 GLU A O 1
ATOM 621 N N . ARG A 1 86 ? -0.081 18.325 17.973 1.00 25.71 80 ARG A N 1
ATOM 622 C CA . ARG A 1 86 ? 0.825 17.443 17.224 1.00 27.89 80 ARG A CA 1
ATOM 623 C C . ARG A 1 86 ? 1.242 16.177 17.972 1.00 27.75 80 ARG A C 1
ATOM 624 O O . ARG A 1 86 ? 1.614 15.187 17.344 1.00 31.47 80 ARG A O 1
ATOM 632 N N . LEU A 1 87 ? 1.193 16.218 19.320 1.00 29.18 81 LEU A N 1
ATOM 633 C CA . LEU A 1 87 ? 1.752 15.125 20.092 1.00 27.42 81 LEU A CA 1
ATOM 634 C C . LEU A 1 87 ? 0.714 14.429 20.940 1.00 28.97 81 LEU A C 1
ATOM 635 O O . LEU A 1 87 ? 1.064 13.583 21.763 1.00 34.03 81 LEU A O 1
ATOM 640 N N . GLY A 1 88 ? -0.562 14.759 20.769 1.00 31.71 82 GLY A N 1
ATOM 641 C CA . GLY A 1 88 ? -1.607 14.060 21.516 1.00 33.53 82 GLY A CA 1
ATOM 642 C C . GLY A 1 88 ? -1.961 14.574 22.910 1.00 33.12 82 GLY A C 1
ATOM 643 O O . GLY A 1 88 ? -2.681 13.893 23.663 1.00 35.57 82 GLY A O 1
ATOM 644 N N . GLY A 1 89 ? -1.520 15.777 23.254 1.00 29.17 83 GLY A N 1
ATOM 645 C CA . GLY A 1 89 ? -1.855 16.350 24.563 1.00 26.35 83 GLY A CA 1
ATOM 646 C C . GLY A 1 89 ? -0.668 16.979 25.274 1.00 24.14 83 GLY A C 1
ATOM 647 O O . GLY A 1 89 ? 0.498 16.566 25.102 1.00 24.11 83 GLY A O 1
ATOM 648 N N . TRP A 1 90 ? -0.961 17.984 26.083 1.00 23.43 84 TRP A N 1
ATOM 649 C CA . TRP A 1 90 ? 0.055 18.676 26.916 1.00 21.35 84 TRP A CA 1
ATOM 650 C C . TRP A 1 90 ? 0.001 18.082 28.306 1.00 22.59 84 TRP A C 1
ATOM 651 O O . TRP A 1 90 ? -1.006 18.236 28.992 1.00 25.59 84 TRP A O 1
ATOM 662 N N . PRO A 1 91 ? 1.058 17.361 28.705 1.00 21.76 85 PRO A N 1
ATOM 663 C CA . PRO A 1 91 ? 0.988 16.523 29.905 1.00 23.71 85 PRO A CA 1
ATOM 664 C C . PRO A 1 91 ? 1.433 17.230 31.219 1.00 19.67 85 PRO A C 1
ATOM 665 O O . PRO A 1 91 ? 1.310 16.613 32.294 1.00 24.21 85 PRO A O 1
ATOM 669 N N . HIS A 1 92 ? 1.891 18.471 31.144 1.00 17.93 86 HIS A N 1
ATOM 670 C CA . HIS A 1 92 ? 2.587 19.062 32.291 1.00 17.53 86 HIS A CA 1
ATOM 671 C C . HIS A 1 92 ? 1.765 20.135 32.982 1.00 18.93 86 HIS A C 1
ATOM 672 O O . HIS A 1 92 ? 1.173 21.008 32.314 1.00 20.48 86 HIS A O 1
ATOM 679 N N . SER A 1 93 ? 1.724 20.083 34.320 1.00 17.12 87 SER A N 1
ATOM 680 C CA . SER A 1 93 ? 1.237 21.237 35.074 1.00 17.51 87 SER A CA 1
ATOM 681 C C . SER A 1 93 ? 2.250 22.358 34.914 1.00 17.05 87 SER A C 1
ATOM 682 O O . SER A 1 93 ? 3.372 22.115 34.430 1.00 17.62 87 SER A O 1
ATOM 685 N N . ASP A 1 94 ? 1.863 23.571 35.295 1.00 15.38 88 ASP A N 1
ATOM 686 C CA . ASP A 1 94 ? 2.835 24.686 35.226 1.00 15.21 88 ASP A CA 1
ATOM 687 C C . ASP A 1 94 ? 4.062 24.381 36.081 1.00 16.19 88 ASP A C 1
ATOM 688 O O . ASP A 1 94 ? 5.179 24.693 35.676 1.00 15.69 88 ASP A O 1
ATOM 693 N N A SER A 1 95 ? 3.847 23.780 37.247 0.51 16.18 89 SER A N 1
ATOM 694 N N B SER A 1 95 ? 3.867 23.776 37.258 0.49 16.20 89 SER A N 1
ATOM 695 C CA A SER A 1 95 ? 4.981 23.480 38.101 0.51 16.67 89 SER A CA 1
ATOM 696 C CA B SER A 1 95 ? 5.029 23.482 38.107 0.49 16.79 89 SER A CA 1
ATOM 697 C C A SER A 1 95 ? 5.918 22.456 37.424 0.51 15.64 89 SER A C 1
ATOM 698 C C B SER A 1 95 ? 5.933 22.393 37.502 0.49 16.19 89 SER A C 1
ATOM 699 O O A SER A 1 95 ? 7.156 22.592 37.465 0.51 17.18 89 SER A O 1
ATOM 700 O O B SER A 1 95 ? 7.159 22.402 37.702 0.49 15.17 89 SER A O 1
ATOM 705 N N . GLU A 1 96 ? 5.325 21.442 36.796 1.00 16.55 90 GLU A N 1
ATOM 706 C CA . GLU A 1 96 ? 6.101 20.414 36.086 1.00 16.37 90 GLU A CA 1
ATOM 707 C C . GLU A 1 96 ? 6.881 20.996 34.912 1.00 16.71 90 GLU A C 1
ATOM 708 O O . GLU A 1 96 ? 8.034 20.615 34.660 1.00 16.83 90 GLU A O 1
ATOM 714 N N . ALA A 1 97 ? 6.249 21.930 34.198 1.00 15.01 91 ALA A N 1
ATOM 715 C CA . ALA A 1 97 ? 6.911 22.568 33.070 1.00 14.38 91 ALA A CA 1
ATOM 716 C C . ALA A 1 97 ? 8.073 23.429 33.585 1.00 13.77 91 ALA A C 1
ATOM 717 O O . ALA A 1 97 ? 9.161 23.462 32.985 1.00 15.81 91 ALA A O 1
ATOM 719 N N . LEU A 1 98 ? 7.841 24.132 34.703 1.00 14.29 92 LEU A N 1
ATOM 720 C CA . LEU A 1 98 ? 8.932 24.922 35.292 1.00 13.49 92 LEU A CA 1
ATOM 721 C C . LEU A 1 98 ? 10.088 24.052 35.773 1.00 14.69 92 LEU A C 1
ATOM 722 O O . LEU A 1 98 ? 11.241 24.472 35.703 1.00 16.07 92 LEU A O 1
ATOM 727 N N . ASP A 1 99 ? 9.785 22.845 36.237 1.00 14.73 93 ASP A N 1
ATOM 728 C CA . ASP A 1 99 ? 10.867 21.965 36.679 1.00 16.54 93 ASP A CA 1
ATOM 729 C C . ASP A 1 99 ? 11.731 21.518 35.498 1.00 15.90 93 ASP A C 1
ATOM 730 O O . ASP A 1 99 ? 12.909 21.184 35.682 1.00 19.91 93 ASP A O 1
ATOM 735 N N . ILE A 1 100 ? 11.157 21.519 34.287 1.00 15.96 94 ILE A N 1
ATOM 736 C CA . ILE A 1 100 ? 11.959 21.159 33.095 1.00 13.89 94 ILE A CA 1
ATOM 737 C C . ILE A 1 100 ? 12.744 22.373 32.609 1.00 14.04 94 ILE A C 1
ATOM 738 O O . ILE A 1 100 ? 13.938 22.262 32.241 1.00 15.42 94 ILE A O 1
ATOM 743 N N . LEU A 1 101 ? 12.093 23.534 32.582 1.00 14.45 95 LEU A N 1
ATOM 744 C CA . LEU A 1 101 ? 12.740 24.759 32.090 1.00 13.51 95 LEU A CA 1
ATOM 745 C C . LEU A 1 101 ? 13.817 25.260 33.019 1.00 13.25 95 LEU A C 1
ATOM 746 O O . LEU A 1 101 ? 14.837 25.764 32.583 1.00 13.53 95 LEU A O 1
ATOM 751 N N . LEU A 1 102 ? 13.547 25.162 34.330 1.00 14.09 96 LEU A N 1
ATOM 752 C CA . LEU A 1 102 ? 14.428 25.723 35.350 1.00 13.71 96 LEU A CA 1
ATOM 753 C C . LEU A 1 102 ? 14.606 24.654 36.440 1.00 12.74 96 LEU A C 1
ATOM 754 O O . LEU A 1 102 ? 14.002 24.705 37.509 1.00 15.12 96 LEU A O 1
ATOM 759 N N . PRO A 1 103 ? 15.450 23.670 36.162 1.00 14.35 97 PRO A N 1
ATOM 760 C CA . PRO A 1 103 ? 15.573 22.521 37.087 1.00 16.39 97 PRO A CA 1
ATOM 761 C C . PRO A 1 103 ? 15.973 22.979 38.496 1.00 14.46 97 PRO A C 1
ATOM 762 O O . PRO A 1 103 ? 16.821 23.879 38.657 1.00 14.84 97 PRO A O 1
ATOM 766 N N . ARG A 1 104 ? 15.388 22.335 39.494 1.00 16.01 98 ARG A N 1
ATOM 767 C CA . ARG A 1 104 ? 15.552 22.826 40.865 1.00 16.89 98 ARG A CA 1
ATOM 768 C C . ARG A 1 104 ? 16.963 22.690 41.382 1.00 17.85 98 ARG A C 1
ATOM 769 O O . ARG A 1 104 ? 17.328 23.388 42.341 1.00 18.91 98 ARG A O 1
ATOM 777 N N . ASP A 1 105 ? 17.753 21.796 40.800 1.00 17.67 99 ASP A N 1
ATOM 778 C CA . ASP A 1 105 ? 19.135 21.683 41.271 1.00 18.82 99 ASP A CA 1
ATOM 779 C C . ASP A 1 105 ? 19.933 22.917 40.912 1.00 17.75 99 ASP A C 1
ATOM 780 O O . ASP A 1 105 ? 20.928 23.238 41.549 1.00 20.92 99 ASP A O 1
ATOM 785 N N . VAL A 1 106 ? 19.507 23.639 39.874 1.00 14.63 100 VAL A N 1
ATOM 786 C CA . VAL A 1 106 ? 20.212 24.865 39.521 1.00 14.12 100 VAL A CA 1
ATOM 787 C C . VAL A 1 106 ? 19.414 26.086 39.974 1.00 13.47 100 VAL A C 1
ATOM 788 O O . VAL A 1 106 ? 20.000 27.160 40.250 1.00 15.56 100 VAL A O 1
ATOM 792 N N . PHE A 1 107 ? 18.099 25.958 40.097 1.00 12.42 101 PHE A N 1
ATOM 793 C CA . PHE A 1 107 ? 17.207 27.125 40.365 1.00 12.83 101 PHE A CA 1
ATOM 794 C C . PHE A 1 107 ? 16.301 26.823 41.562 1.00 12.65 101 PHE A C 1
ATOM 795 O O . PHE A 1 107 ? 15.107 26.575 41.400 1.00 14.15 101 PHE A O 1
ATOM 803 N N . PRO A 1 108 ? 16.828 26.951 42.759 1.00 14.28 102 PRO A N 1
ATOM 804 C CA . PRO A 1 108 ? 15.998 26.659 43.955 1.00 15.20 102 PRO A CA 1
ATOM 805 C C . PRO A 1 108 ? 14.899 27.738 44.066 1.00 17.02 102 PRO A C 1
ATOM 806 O O . PRO A 1 108 ? 15.133 28.918 43.702 1.00 17.45 102 PRO A O 1
ATOM 810 N N A ARG A 1 109 ? 13.736 27.367 44.577 0.51 17.36 103 ARG A N 1
ATOM 811 N N B ARG A 1 109 ? 13.696 27.337 44.500 0.49 16.76 103 ARG A N 1
ATOM 812 C CA A ARG A 1 109 ? 12.723 28.384 44.788 0.51 16.27 103 ARG A CA 1
ATOM 813 C CA B ARG A 1 109 ? 12.546 28.266 44.571 0.49 16.14 103 ARG A CA 1
ATOM 814 C C A ARG A 1 109 ? 11.761 27.928 45.875 0.51 15.47 103 ARG A C 1
ATOM 815 C C B ARG A 1 109 ? 11.583 27.901 45.722 0.49 16.90 103 ARG A C 1
ATOM 816 O O A ARG A 1 109 ? 11.618 26.740 46.147 0.51 16.56 103 ARG A O 1
ATOM 817 O O B ARG A 1 109 ? 11.287 26.724 45.912 0.49 19.66 103 ARG A O 1
ATOM 832 N N . ARG A 1 110 ? 11.091 28.903 46.465 1.00 16.00 104 ARG A N 1
ATOM 833 C CA . ARG A 1 110 ? 10.073 28.645 47.466 1.00 17.61 104 ARG A CA 1
ATOM 834 C C . ARG A 1 110 ? 8.730 28.351 46.835 1.00 18.46 104 ARG A C 1
ATOM 835 O O . ARG A 1 110 ? 7.981 27.505 47.353 1.00 19.07 104 ARG A O 1
ATOM 843 N N . THR A 1 111 ? 8.403 29.082 45.749 1.00 18.46 105 THR A N 1
ATOM 844 C CA . THR A 1 111 ? 7.106 28.941 45.056 1.00 19.13 105 THR A CA 1
ATOM 845 C C . THR A 1 111 ? 7.356 29.079 43.566 1.00 20.16 105 THR A C 1
ATOM 846 O O . THR A 1 111 ? 8.462 29.397 43.177 1.00 21.71 105 THR A O 1
ATOM 850 N N . ASP A 1 112 ? 6.327 28.863 42.764 1.00 22.06 106 ASP A N 1
ATOM 851 C CA . ASP A 1 112 ? 6.474 28.970 41.282 1.00 25.06 106 ASP A CA 1
ATOM 852 C C . ASP A 1 112 ? 6.195 30.404 40.863 1.00 21.96 106 ASP A C 1
ATOM 853 O O . ASP A 1 112 ? 5.180 30.983 41.200 1.00 22.07 106 ASP A O 1
ATOM 858 N N . PRO A 1 113 ? 7.026 30.968 40.004 1.00 21.62 107 PRO A N 1
ATOM 859 C CA . PRO A 1 113 ? 6.633 32.233 39.376 1.00 20.50 107 PRO A CA 1
ATOM 860 C C . PRO A 1 113 ? 5.482 31.949 38.365 1.00 18.09 107 PRO A C 1
ATOM 861 O O . PRO A 1 113 ? 5.408 30.824 37.861 1.00 20.23 107 PRO A O 1
ATOM 865 N N . PRO A 1 114 ? 4.611 32.925 38.073 1.00 18.38 108 PRO A N 1
ATOM 866 C CA . PRO A 1 114 ? 3.703 32.786 36.940 1.00 16.73 108 PRO A CA 1
ATOM 867 C C . PRO A 1 114 ? 4.452 32.385 35.669 1.00 14.53 108 PRO A C 1
ATOM 868 O O . PRO A 1 114 ? 5.457 32.992 35.310 1.00 15.70 108 PRO A O 1
ATOM 872 N N . LEU A 1 115 ? 3.891 31.437 34.949 1.00 14.72 109 LEU A N 1
ATOM 873 C CA . LEU A 1 115 ? 4.500 30.942 33.689 1.00 13.75 109 LEU A CA 1
ATOM 874 C C . LEU A 1 115 ? 3.606 31.316 32.515 1.00 13.81 109 LEU A C 1
ATOM 875 O O . LEU A 1 115 ? 2.383 31.070 32.535 1.00 16.55 109 LEU A O 1
ATOM 880 N N . HIS A 1 116 ? 4.229 31.895 31.495 1.00 13.41 110 HIS A N 1
ATOM 881 C CA . HIS A 1 116 ? 3.494 32.360 30.325 1.00 14.78 110 HIS A CA 1
ATOM 882 C C . HIS A 1 116 ? 4.082 31.715 29.099 1.00 15.78 110 HIS A C 1
ATOM 883 O O . HIS A 1 116 ? 5.303 31.740 28.905 1.00 16.78 110 HIS A O 1
ATOM 890 N N . PHE A 1 117 ? 3.217 31.182 28.260 1.00 14.99 111 PHE A N 1
ATOM 891 C CA . PHE A 1 117 ? 3.662 30.708 26.936 1.00 15.23 111 PHE A CA 1
ATOM 892 C C . PHE A 1 117 ? 3.230 31.715 25.907 1.00 17.02 111 PHE A C 1
ATOM 893 O O . PHE A 1 117 ? 2.028 32.032 25.819 1.00 20.79 111 PHE A O 1
ATOM 901 N N . VAL A 1 118 ? 4.193 32.238 25.149 1.00 15.27 112 VAL A N 1
ATOM 902 C CA . VAL A 1 118 ? 3.934 33.291 24.177 1.00 15.43 112 VAL A CA 1
ATOM 903 C C . VAL A 1 118 ? 4.022 32.674 22.771 1.00 14.67 112 VAL A C 1
ATOM 904 O O . VAL A 1 118 ? 5.008 31.983 22.432 1.00 14.32 112 VAL A O 1
ATOM 908 N N . GLN A 1 119 ? 2.968 32.886 21.980 1.00 14.10 113 GLN A N 1
ATOM 909 C CA . GLN A 1 119 ? 2.981 32.404 20.574 1.00 14.98 113 GLN A CA 1
ATOM 910 C C . GLN A 1 119 ? 4.297 32.820 19.907 1.00 14.68 113 GLN A C 1
ATOM 911 O O . GLN A 1 119 ? 4.743 33.977 19.991 1.00 13.90 113 GLN A O 1
ATOM 917 N N . HIS A 1 120 ? 4.894 31.884 19.190 1.00 12.98 114 HIS A N 1
ATOM 918 C CA . HIS A 1 120 ? 6.270 32.057 18.712 1.00 12.48 114 HIS A CA 1
ATOM 919 C C . HIS A 1 120 ? 6.411 33.319 17.857 1.00 11.91 114 HIS A C 1
ATOM 920 O O . HIS A 1 120 ? 7.373 34.079 18.018 1.00 12.35 114 HIS A O 1
ATOM 927 N N . HIS A 1 121 ? 5.488 33.523 16.903 1.00 13.09 115 HIS A N 1
ATOM 928 C CA . HIS A 1 121 ? 5.640 34.740 16.081 1.00 12.86 115 HIS A CA 1
ATOM 929 C C . HIS A 1 121 ? 5.334 36.049 16.792 1.00 13.35 115 HIS A C 1
ATOM 930 O O . HIS A 1 121 ? 5.845 37.114 16.385 1.00 15.70 115 HIS A O 1
ATOM 937 N N . LEU A 1 122 ? 4.558 35.966 17.861 1.00 14.94 116 LEU A N 1
ATOM 938 C CA . LEU A 1 122 ? 4.355 37.151 18.709 1.00 14.80 116 LEU A CA 1
ATOM 939 C C . LEU A 1 122 ? 5.661 37.482 19.433 1.00 15.55 116 LEU A C 1
ATOM 940 O O . LEU A 1 122 ? 6.071 38.652 19.529 1.00 15.75 116 LEU A O 1
ATOM 945 N N . ALA A 1 123 ? 6.352 36.432 19.870 1.00 14.23 117 ALA A N 1
ATOM 946 C CA . ALA A 1 123 ? 7.642 36.654 20.518 1.00 12.33 117 ALA A CA 1
ATOM 947 C C . ALA A 1 123 ? 8.625 37.274 19.516 1.00 12.05 117 ALA A C 1
ATOM 948 O O . ALA A 1 123 ? 9.334 38.197 19.841 1.00 13.63 117 ALA A O 1
ATOM 950 N N . HIS A 1 124 ? 8.673 36.734 18.291 1.00 12.40 118 HIS A N 1
ATOM 951 C CA . HIS A 1 124 ? 9.548 37.350 17.297 1.00 12.24 118 HIS A CA 1
ATOM 952 C C . HIS A 1 124 ? 9.160 38.826 17.075 1.00 13.09 118 HIS A C 1
ATOM 953 O O . HIS A 1 124 ? 10.031 39.715 17.008 1.00 14.67 118 HIS A O 1
ATOM 960 N N . ALA A 1 125 ? 7.864 39.074 16.894 1.00 12.67 119 ALA A N 1
ATOM 961 C CA . ALA A 1 125 ? 7.418 40.440 16.627 1.00 12.87 119 ALA A CA 1
ATOM 962 C C . ALA A 1 125 ? 7.747 41.378 17.797 1.00 16.32 119 ALA A C 1
ATOM 963 O O . ALA A 1 125 ? 8.144 42.519 17.580 1.00 17.10 119 ALA A O 1
ATOM 965 N N . ALA A 1 126 ? 7.578 40.886 19.038 1.00 14.90 120 ALA A N 1
ATOM 966 C CA . ALA A 1 126 ? 7.907 41.703 20.205 1.00 13.73 120 ALA A CA 1
ATOM 967 C C . ALA A 1 126 ? 9.401 42.051 20.227 1.00 13.54 120 ALA A C 1
ATOM 968 O O . ALA A 1 126 ? 9.754 43.176 20.627 1.00 14.79 120 ALA A O 1
ATOM 970 N N . SER A 1 127 ? 10.251 41.095 19.802 1.00 13.29 121 SER A N 1
ATOM 971 C CA . SER A 1 127 ? 11.706 41.325 19.859 1.00 13.61 121 SER A CA 1
ATOM 972 C C . SER A 1 127 ? 12.137 42.403 18.870 1.00 17.18 121 SER A C 1
ATOM 973 O O . SER A 1 127 ? 13.200 43.023 19.032 1.00 18.48 121 SER A O 1
ATOM 976 N N . ALA A 1 128 ? 11.309 42.641 17.869 1.00 17.07 122 ALA A N 1
ATOM 977 C CA . ALA A 1 128 ? 11.592 43.738 16.934 1.00 18.60 122 ALA A CA 1
ATOM 978 C C . ALA A 1 128 ? 10.901 45.045 17.418 1.00 19.76 122 ALA A C 1
ATOM 979 O O . ALA A 1 128 ? 11.593 46.043 17.768 1.00 22.47 122 ALA A O 1
ATOM 981 N N . TYR A 1 129 ? 9.565 45.015 17.529 1.00 16.71 123 TYR A N 1
ATOM 982 C CA . TYR A 1 129 ? 8.835 46.252 17.751 1.00 16.45 123 TYR A CA 1
ATOM 983 C C . TYR A 1 129 ? 9.270 46.943 19.048 1.00 17.71 123 TYR A C 1
ATOM 984 O O . TYR A 1 129 ? 9.577 48.170 19.057 1.00 18.07 123 TYR A O 1
ATOM 993 N N . TYR A 1 130 ? 9.268 46.197 20.167 1.00 16.85 124 TYR A N 1
ATOM 994 C CA . TYR A 1 130 ? 9.370 46.912 21.460 1.00 15.74 124 TYR A CA 1
ATOM 995 C C . TYR A 1 130 ? 10.755 47.481 21.700 1.00 16.63 124 TYR A C 1
ATOM 996 O O . TYR A 1 130 ? 10.920 48.367 22.557 1.00 18.62 124 TYR A O 1
ATOM 1005 N N . PHE A 1 131 ? 11.743 46.965 20.972 1.00 15.19 125 PHE A N 1
ATOM 1006 C CA . PHE A 1 131 ? 13.135 47.396 21.154 1.00 13.59 125 PHE A CA 1
ATOM 1007 C C . PHE A 1 131 ? 13.618 48.347 20.069 1.00 15.76 125 PHE A C 1
ATOM 1008 O O . PHE A 1 131 ? 14.795 48.753 20.085 1.00 18.39 125 PHE A O 1
ATOM 1016 N N . SER A 1 132 ? 12.723 48.724 19.153 1.00 17.87 126 SER A N 1
ATOM 1017 C CA . SER A 1 132 ? 13.120 49.467 17.949 1.00 16.65 126 SER A CA 1
ATOM 1018 C C . SER A 1 132 ? 13.295 50.953 18.171 1.00 18.68 126 SER A C 1
ATOM 1019 O O . SER A 1 132 ? 13.912 51.615 17.334 1.00 21.34 126 SER A O 1
ATOM 1022 N N . GLY A 1 133 ? 12.749 51.497 19.257 1.00 20.29 127 GLY A N 1
ATOM 1023 C CA . GLY A 1 133 ? 12.775 52.954 19.398 1.00 21.97 127 GLY A CA 1
ATOM 1024 C C . GLY A 1 133 ? 11.675 53.629 18.576 1.00 23.04 127 GLY A C 1
ATOM 1025 O O . GLY A 1 133 ? 11.616 54.887 18.560 1.00 25.59 127 GLY A O 1
ATOM 1026 N N . GLU A 1 134 ? 10.800 52.855 17.936 1.00 23.09 128 GLU A N 1
ATOM 1027 C CA . GLU A 1 134 ? 9.747 53.423 17.093 1.00 23.02 128 GLU A CA 1
ATOM 1028 C C . GLU A 1 134 ? 8.400 53.096 17.651 1.00 23.71 128 GLU A C 1
ATOM 1029 O O . GLU A 1 134 ? 8.199 51.977 18.123 1.00 25.77 128 GLU A O 1
ATOM 1035 N N . ASP A 1 135 ? 7.460 54.041 17.562 1.00 26.63 129 ASP A N 1
ATOM 1036 C CA . ASP A 1 135 ? 6.192 53.827 18.199 1.00 30.04 129 ASP A CA 1
ATOM 1037 C C . ASP A 1 135 ? 5.204 53.055 17.349 1.00 27.38 129 ASP A C 1
ATOM 1038 O O . ASP A 1 135 ? 4.229 52.533 17.882 1.00 28.03 129 ASP A O 1
ATOM 1043 N N . ARG A 1 136 ? 5.464 52.928 16.033 1.00 24.30 130 ARG A N 1
ATOM 1044 C CA . ARG A 1 136 ? 4.527 52.194 15.191 1.00 24.06 130 ARG A CA 1
ATOM 1045 C C . ARG A 1 136 ? 5.214 51.741 13.907 1.00 22.17 130 ARG A C 1
ATOM 1046 O O . ARG A 1 136 ? 6.233 52.322 13.496 1.00 24.64 130 ARG A O 1
ATOM 1054 N N . GLY A 1 137 ? 4.686 50.687 13.301 1.00 20.81 131 GLY A N 1
ATOM 1055 C CA . GLY A 1 137 ? 5.268 50.219 12.038 1.00 20.01 131 GLY A CA 1
ATOM 1056 C C . GLY A 1 137 ? 4.609 48.942 11.563 1.00 18.99 131 GLY A C 1
ATOM 1057 O O . GLY A 1 137 ? 3.769 48.386 12.263 1.00 20.41 131 GLY A O 1
ATOM 1058 N N . ALA A 1 138 ? 4.996 48.484 10.378 1.00 17.11 132 ALA A N 1
ATOM 1059 C CA . ALA A 1 138 ? 4.524 47.206 9.865 1.00 16.34 132 ALA A CA 1
ATOM 1060 C C . ALA A 1 138 ? 5.462 46.121 10.351 1.00 16.35 132 ALA A C 1
ATOM 1061 O O . ALA A 1 138 ? 6.692 46.332 10.391 1.00 18.52 132 ALA A O 1
ATOM 1063 N N . VAL A 1 139 ? 4.911 44.965 10.692 1.00 15.70 133 VAL A N 1
ATOM 1064 C CA . VAL A 1 139 ? 5.764 43.878 11.196 1.00 14.42 133 VAL A CA 1
ATOM 1065 C C . VAL A 1 139 ? 5.761 42.749 10.172 1.00 13.77 133 VAL A C 1
ATOM 1066 O O . VAL A 1 139 ? 4.681 42.308 9.699 1.00 15.73 133 VAL A O 1
ATOM 1070 N N . LEU A 1 140 ? 6.960 42.274 9.838 1.00 13.99 134 LEU A N 1
ATOM 1071 C CA . LEU A 1 140 ? 7.102 41.152 8.925 1.00 12.63 134 LEU A CA 1
ATOM 1072 C C . LEU A 1 140 ? 7.936 40.067 9.614 1.00 13.17 134 LEU A C 1
ATOM 1073 O O . LEU A 1 140 ? 9.127 40.267 9.875 1.00 14.38 134 LEU A O 1
ATOM 1078 N N . ILE A 1 141 ? 7.301 38.944 9.921 1.00 12.48 135 ILE A N 1
ATOM 1079 C CA . ILE A 1 141 ? 8.037 37.827 10.512 1.00 14.09 135 ILE A CA 1
ATOM 1080 C C . ILE A 1 141 ? 8.192 36.732 9.462 1.00 12.69 135 ILE A C 1
ATOM 1081 O O . ILE A 1 141 ? 7.209 36.213 8.947 1.00 14.86 135 ILE A O 1
ATOM 1086 N N . VAL A 1 142 ? 9.437 36.415 9.110 1.00 12.92 136 VAL A N 1
ATOM 1087 C CA . VAL A 1 142 ? 9.696 35.387 8.110 1.00 13.62 136 VAL A CA 1
ATOM 1088 C C . VAL A 1 142 ? 10.652 34.400 8.767 1.00 12.09 136 VAL A C 1
ATOM 1089 O O . VAL A 1 142 ? 11.800 34.734 9.087 1.00 13.51 136 VAL A O 1
ATOM 1093 N N . ASP A 1 143 ? 10.139 33.192 8.979 1.00 14.01 137 ASP A N 1
ATOM 1094 C CA . ASP A 1 143 ? 10.777 32.184 9.835 1.00 16.41 137 ASP A CA 1
ATOM 1095 C C . ASP A 1 143 ? 11.007 30.879 9.124 1.00 18.15 137 ASP A C 1
ATOM 1096 O O . ASP A 1 143 ? 10.685 30.739 7.939 1.00 19.46 137 ASP A O 1
ATOM 1101 N N . GLY A 1 144 ? 11.504 29.897 9.858 1.00 17.78 138 GLY A N 1
ATOM 1102 C CA . GLY A 1 144 ? 11.378 28.512 9.385 1.00 16.55 138 GLY A CA 1
ATOM 1103 C C . GLY A 1 144 ? 9.913 28.141 9.650 1.00 15.52 138 GLY A C 1
ATOM 1104 O O . GLY A 1 144 ? 9.109 28.088 8.750 1.00 17.00 138 GLY A O 1
ATOM 1105 N N . GLN A 1 145 ? 9.575 27.903 10.907 1.00 14.54 139 GLN A N 1
ATOM 1106 C CA . GLN A 1 145 ? 8.166 27.727 11.255 1.00 14.26 139 GLN A CA 1
ATOM 1107 C C . GLN A 1 145 ? 7.960 28.037 12.726 1.00 14.03 139 GLN A C 1
ATOM 1108 O O . GLN A 1 145 ? 8.850 27.738 13.536 1.00 16.42 139 GLN A O 1
ATOM 1114 N N . GLY A 1 146 ? 6.818 28.633 13.055 1.00 14.65 140 GLY A N 1
ATOM 1115 C CA . GLY A 1 146 ? 6.362 28.723 14.449 1.00 14.78 140 GLY A CA 1
ATOM 1116 C C . GLY A 1 146 ? 5.553 27.478 14.763 1.00 14.96 140 GLY A C 1
ATOM 1117 O O . GLY A 1 146 ? 5.911 26.372 14.278 1.00 18.43 140 GLY A O 1
ATOM 1118 N N . GLU A 1 147 ? 4.481 27.616 15.552 1.00 15.84 141 GLU A N 1
ATOM 1119 C CA . GLU A 1 147 ? 3.681 26.426 15.838 1.00 16.07 141 GLU A CA 1
ATOM 1120 C C . GLU A 1 147 ? 3.032 25.886 14.575 1.00 17.31 141 GLU A C 1
ATOM 1121 O O . GLU A 1 147 ? 2.880 24.657 14.410 1.00 19.16 141 GLU A O 1
ATOM 1127 N N . GLU A 1 148 ? 2.667 26.797 13.669 1.00 17.14 142 GLU A N 1
ATOM 1128 C CA . GLU A 1 148 ? 1.987 26.397 12.436 1.00 18.00 142 GLU A CA 1
ATOM 1129 C C . GLU A 1 148 ? 2.493 27.211 11.249 1.00 17.55 142 GLU A C 1
ATOM 1130 O O . GLU A 1 148 ? 2.846 26.647 10.204 1.00 23.92 142 GLU A O 1
ATOM 1136 N N . GLU A 1 149 ? 2.529 28.516 11.385 1.00 17.27 143 GLU A N 1
ATOM 1137 C CA . GLU A 1 149 ? 2.785 29.422 10.255 1.00 15.90 143 GLU A CA 1
ATOM 1138 C C . GLU A 1 149 ? 4.274 29.660 10.067 1.00 14.74 143 GLU A C 1
ATOM 1139 O O . GLU A 1 149 ? 5.074 29.562 11.042 1.00 17.33 143 GLU A O 1
ATOM 1145 N N . CYS A 1 150 ? 4.650 30.002 8.840 1.00 14.59 144 CYS A N 1
ATOM 1146 C CA . CYS A 1 150 ? 6.026 30.361 8.554 1.00 14.47 144 CYS A CA 1
ATOM 1147 C C . CYS A 1 150 ? 6.222 31.852 8.348 1.00 14.38 144 CYS A C 1
ATOM 1148 O O . CYS A 1 150 ? 7.366 32.338 8.392 1.00 15.64 144 CYS A O 1
ATOM 1151 N N . VAL A 1 151 ? 5.133 32.588 8.167 1.00 14.07 145 VAL A N 1
ATOM 1152 C CA . VAL A 1 151 ? 5.191 34.043 7.987 1.00 13.40 145 VAL A CA 1
ATOM 1153 C C . VAL A 1 151 ? 4.021 34.641 8.722 1.00 13.13 145 VAL A C 1
ATOM 1154 O O . VAL A 1 151 ? 2.940 34.078 8.688 1.00 13.92 145 VAL A O 1
ATOM 1158 N N . THR A 1 152 ? 4.250 35.782 9.407 1.00 14.08 146 THR A N 1
ATOM 1159 C CA . THR A 1 152 ? 3.156 36.562 9.959 1.00 15.24 146 THR A CA 1
ATOM 1160 C C . THR A 1 152 ? 3.344 37.991 9.488 1.00 13.74 146 THR A C 1
ATOM 1161 O O . THR A 1 152 ? 4.464 38.541 9.532 1.00 15.93 146 THR A O 1
ATOM 1165 N N . LEU A 1 153 ? 2.255 38.625 9.052 1.00 14.19 147 LEU A N 1
ATOM 1166 C CA . LEU A 1 153 ? 2.233 40.060 8.775 1.00 15.70 147 LEU A CA 1
ATOM 1167 C C . LEU A 1 153 ? 1.383 40.671 9.867 1.00 16.60 147 LEU A C 1
ATOM 1168 O O . LEU A 1 153 ? 0.274 40.154 10.184 1.00 16.65 147 LEU A O 1
ATOM 1173 N N . ALA A 1 154 ? 1.870 41.758 10.458 1.00 15.91 148 ALA A N 1
ATOM 1174 C CA . ALA A 1 154 ? 1.149 42.325 11.587 1.00 15.83 148 ALA A CA 1
ATOM 1175 C C . ALA A 1 154 ? 1.330 43.843 11.618 1.00 16.82 148 ALA A C 1
ATOM 1176 O O . ALA A 1 154 ? 2.175 44.406 10.917 1.00 18.10 148 ALA A O 1
ATOM 1178 N N . HIS A 1 155 ? 0.497 44.505 12.423 1.00 18.56 149 HIS A N 1
ATOM 1179 C CA . HIS A 1 155 ? 0.575 45.947 12.584 1.00 18.05 149 HIS A CA 1
ATOM 1180 C C . HIS A 1 155 ? 0.964 46.269 14.031 1.00 18.95 149 HIS A C 1
ATOM 1181 O O . HIS A 1 155 ? 0.310 45.805 14.959 1.00 21.08 149 HIS A O 1
ATOM 1188 N N . ALA A 1 156 ? 2.057 47.012 14.204 1.00 18.49 150 ALA A N 1
ATOM 1189 C CA . ALA A 1 156 ? 2.520 47.397 15.551 1.00 17.24 150 ALA A CA 1
ATOM 1190 C C . ALA A 1 156 ? 2.128 48.875 15.737 1.00 20.51 150 ALA A C 1
ATOM 1191 O O . ALA A 1 156 ? 2.581 49.741 14.988 1.00 20.76 150 ALA A O 1
ATOM 1193 N N . GLU A 1 157 ? 1.284 49.146 16.728 1.00 21.50 151 GLU A N 1
ATOM 1194 C CA . GLU A 1 157 ? 0.954 50.539 17.014 1.00 22.75 151 GLU A CA 1
ATOM 1195 C C . GLU A 1 157 ? 0.431 50.661 18.439 1.00 25.91 151 GLU A C 1
ATOM 1196 O O . GLU A 1 157 ? -0.216 49.741 18.953 1.00 24.58 151 GLU A O 1
ATOM 1202 N N . GLY A 1 158 ? 0.737 51.789 19.065 1.00 28.53 152 GLY A N 1
ATOM 1203 C CA . GLY A 1 158 ? 0.227 52.069 20.395 1.00 28.53 152 GLY A CA 1
ATOM 1204 C C . GLY A 1 158 ? 0.538 50.974 21.393 1.00 28.59 152 GLY A C 1
ATOM 1205 O O . GLY A 1 158 ? -0.262 50.729 22.323 1.00 32.16 152 GLY A O 1
ATOM 1206 N N . GLY A 1 159 ? 1.683 50.309 21.221 1.00 28.64 153 GLY A N 1
ATOM 1207 C CA . GLY A 1 159 ? 2.075 49.276 22.176 1.00 26.64 153 GLY A CA 1
ATOM 1208 C C . GLY A 1 159 ? 1.445 47.914 21.927 1.00 26.59 153 GLY A C 1
ATOM 1209 O O . GLY A 1 159 ? 1.699 46.950 22.669 1.00 27.55 153 GLY A O 1
ATOM 1210 N N . LYS A 1 160 ? 0.640 47.823 20.872 1.00 23.62 154 LYS A N 1
ATOM 1211 C CA . LYS A 1 160 ? -0.065 46.569 20.547 1.00 26.20 154 LYS A CA 1
ATOM 1212 C C . LYS A 1 160 ? 0.439 45.986 19.229 1.00 23.16 154 LYS A C 1
ATOM 1213 O O . LYS A 1 160 ? 0.865 46.746 18.341 1.00 25.55 154 LYS A O 1
ATOM 1219 N N . ILE A 1 161 ? 0.354 44.665 19.096 1.00 21.69 155 ILE A N 1
ATOM 1220 C CA . ILE A 1 161 ? 0.682 43.979 17.832 1.00 21.30 155 ILE A CA 1
ATOM 1221 C C . ILE A 1 161 ? -0.544 43.210 17.368 1.00 22.96 155 ILE A C 1
ATOM 1222 O O . ILE A 1 161 ? -1.048 42.336 18.075 1.00 23.85 155 ILE A O 1
ATOM 1227 N N . THR A 1 162 ? -1.041 43.548 16.174 1.00 21.56 156 THR A N 1
ATOM 1228 C CA . THR A 1 162 ? -2.242 42.941 15.669 1.00 21.19 156 THR A CA 1
ATOM 1229 C C . THR A 1 162 ? -1.922 42.191 14.380 1.00 19.68 156 THR A C 1
ATOM 1230 O O . THR A 1 162 ? -1.375 42.756 13.424 1.00 20.20 156 THR A O 1
ATOM 1234 N N . VAL A 1 163 ? -2.248 40.908 14.368 1.00 20.06 157 VAL A N 1
ATOM 1235 C CA . VAL A 1 163 ? -1.948 40.062 13.200 1.00 19.48 157 VAL A CA 1
ATOM 1236 C C . VAL A 1 163 ? -2.922 40.366 12.065 1.00 18.63 157 VAL A C 1
ATOM 1237 O O . VAL A 1 163 ? -4.139 40.389 12.275 1.00 21.98 157 VAL A O 1
ATOM 1241 N N . LEU A 1 164 ? -2.367 40.515 10.856 1.00 19.62 158 LEU A N 1
ATOM 1242 C CA . LEU A 1 164 ? -3.175 40.724 9.644 1.00 18.24 158 LEU A CA 1
ATOM 1243 C C . LEU A 1 164 ? -3.319 39.445 8.807 1.00 20.01 158 LEU A C 1
ATOM 1244 O O . LEU A 1 164 ? -4.377 39.169 8.227 1.00 23.00 158 LEU A O 1
ATOM 1249 N N . ASP A 1 165 ? -2.249 38.683 8.694 1.00 18.26 159 ASP A N 1
ATOM 1250 C CA . ASP A 1 165 ? -2.283 37.451 7.879 1.00 18.16 159 ASP A CA 1
ATOM 1251 C C . ASP A 1 165 ? -1.107 36.561 8.218 1.00 16.71 159 ASP A C 1
ATOM 1252 O O . ASP A 1 165 ? -0.116 37.026 8.831 1.00 17.77 159 ASP A O 1
ATOM 1257 N N . THR A 1 166 ? -1.215 35.311 7.819 1.00 16.69 160 THR A N 1
ATOM 1258 C CA . THR A 1 166 ? -0.127 34.341 8.009 1.00 15.26 160 THR A CA 1
ATOM 1259 C C . THR A 1 166 ? -0.041 33.449 6.782 1.00 16.49 160 THR A C 1
ATOM 1260 O O . THR A 1 166 ? -0.965 33.404 5.951 1.00 19.59 160 THR A O 1
ATOM 1264 N N . VAL A 1 167 ? 1.104 32.765 6.659 1.00 16.71 161 VAL A N 1
ATOM 1265 C CA . VAL A 1 167 ? 1.333 31.769 5.589 1.00 16.68 161 VAL A CA 1
ATOM 1266 C C . VAL A 1 167 ? 1.646 30.427 6.251 1.00 16.39 161 VAL A C 1
ATOM 1267 O O . VAL A 1 167 ? 2.403 30.394 7.237 1.00 16.50 161 VAL A O 1
ATOM 1271 N N . PRO A 1 168 ? 1.024 29.344 5.780 1.00 18.72 162 PRO A N 1
ATOM 1272 C CA . PRO A 1 168 ? 1.184 28.050 6.478 1.00 19.66 162 PRO A CA 1
ATOM 1273 C C . PRO A 1 168 ? 2.599 27.489 6.311 1.00 18.09 162 PRO A C 1
ATOM 1274 O O . PRO A 1 168 ? 3.294 27.760 5.317 1.00 18.05 162 PRO A O 1
ATOM 1278 N N . GLY A 1 169 ? 2.991 26.664 7.254 1.00 18.75 163 GLY A N 1
ATOM 1279 C CA . GLY A 1 169 ? 4.371 26.226 7.348 1.00 18.22 163 GLY A CA 1
ATOM 1280 C C . GLY A 1 169 ? 4.955 25.485 6.161 1.00 15.14 163 GLY A C 1
ATOM 1281 O O . GLY A 1 169 ? 6.145 25.590 5.899 1.00 17.29 163 GLY A O 1
ATOM 1282 N N . ALA A 1 170 ? 4.129 24.732 5.424 1.00 16.49 164 ALA A N 1
ATOM 1283 C CA . ALA A 1 170 ? 4.686 23.978 4.295 1.00 16.39 164 ALA A CA 1
ATOM 1284 C C . ALA A 1 170 ? 5.223 24.914 3.196 1.00 15.56 164 ALA A C 1
ATOM 1285 O O . ALA A 1 170 ? 5.994 24.475 2.317 1.00 17.20 164 ALA A O 1
ATOM 1287 N N . TRP A 1 171 ? 4.815 26.194 3.236 1.00 14.49 165 TRP A N 1
ATOM 1288 C CA . TRP A 1 171 ? 5.326 27.150 2.265 1.00 14.47 165 TRP A CA 1
ATOM 1289 C C . TRP A 1 171 ? 6.518 27.958 2.795 1.00 15.55 165 TRP A C 1
ATOM 1290 O O . TRP A 1 171 ? 6.878 29.017 2.226 1.00 16.67 165 TRP A O 1
ATOM 1301 N N . SER A 1 172 ? 7.200 27.423 3.814 1.00 14.39 166 SER A N 1
ATOM 1302 C CA . SER A 1 172 ? 8.237 28.176 4.492 1.00 13.33 166 SER A CA 1
ATOM 1303 C C . SER A 1 172 ? 9.380 28.611 3.590 1.00 13.14 166 SER A C 1
ATOM 1304 O O . SER A 1 172 ? 10.016 27.775 2.944 1.00 14.28 166 SER A O 1
ATOM 1307 N N . LEU A 1 173 ? 9.689 29.906 3.611 1.00 12.82 167 LEU A N 1
ATOM 1308 C CA . LEU A 1 173 ? 10.888 30.426 2.922 1.00 13.18 167 LEU A CA 1
ATOM 1309 C C . LEU A 1 173 ? 12.145 30.089 3.707 1.00 14.03 167 LEU A C 1
ATOM 1310 O O . LEU A 1 173 ? 13.222 29.883 3.110 1.00 14.80 167 LEU A O 1
ATOM 1315 N N . GLY A 1 174 ? 12.047 30.049 5.039 1.00 13.53 168 GLY A N 1
ATOM 1316 C CA . GLY A 1 174 ? 13.228 29.686 5.821 1.00 14.12 168 GLY A CA 1
ATOM 1317 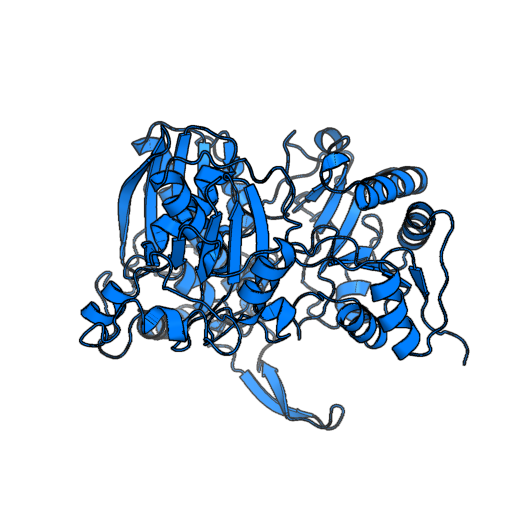C C . GLY A 1 174 ? 13.602 28.229 5.599 1.00 12.30 168 GLY A C 1
ATOM 1318 O O . GLY A 1 174 ? 14.785 27.917 5.461 1.00 14.32 168 GLY A O 1
ATOM 1319 N N . PHE A 1 175 ? 12.607 27.335 5.590 1.00 12.49 169 PHE A N 1
ATOM 1320 C CA . PHE A 1 175 ? 12.941 25.937 5.317 1.00 11.55 169 PHE A CA 1
ATOM 1321 C C . PHE A 1 175 ? 13.488 25.775 3.892 1.00 13.10 169 PHE A C 1
ATOM 1322 O O . PHE A 1 175 ? 14.481 25.097 3.684 1.00 14.17 169 PHE A O 1
ATOM 1330 N N . PHE A 1 176 ? 12.828 26.394 2.929 1.00 13.48 170 PHE A N 1
ATOM 1331 C CA . PHE A 1 176 ? 13.317 26.377 1.525 1.00 12.63 170 PHE A CA 1
ATOM 1332 C C . PHE A 1 176 ? 14.815 26.739 1.513 1.00 11.76 170 PHE A C 1
ATOM 1333 O O . PHE A 1 176 ? 15.616 26.008 0.941 1.00 12.82 170 PHE A O 1
ATOM 1341 N N . TYR A 1 177 ? 15.185 27.844 2.174 1.00 12.38 171 TYR A N 1
ATOM 1342 C CA . TYR A 1 177 ? 16.568 28.330 2.060 1.00 12.10 171 TYR A CA 1
ATOM 1343 C C . TYR A 1 177 ? 17.517 27.352 2.773 1.00 13.55 171 TYR A C 1
ATOM 1344 O O . TYR A 1 177 ? 18.614 27.103 2.291 1.00 13.54 171 TYR A O 1
ATOM 1353 N N . GLU A 1 178 ? 17.100 26.798 3.912 1.00 13.29 172 GLU A N 1
ATOM 1354 C CA . GLU A 1 178 ? 17.908 25.776 4.594 1.00 11.91 172 GLU A CA 1
ATOM 1355 C C . GLU A 1 178 ? 18.056 24.527 3.739 1.00 11.57 172 GLU A C 1
ATOM 1356 O O . GLU A 1 178 ? 19.141 23.910 3.712 1.00 13.06 172 GLU A O 1
ATOM 1362 N N . HIS A 1 179 ? 16.979 24.141 3.026 1.00 12.15 173 HIS A N 1
ATOM 1363 C CA . HIS A 1 179 ? 17.095 22.932 2.209 1.00 12.17 173 HIS A CA 1
ATOM 1364 C C . HIS A 1 179 ? 18.079 23.166 1.065 1.00 12.14 173 HIS A C 1
ATOM 1365 O O . HIS A 1 179 ? 18.849 22.246 0.701 1.00 13.28 173 HIS A O 1
ATOM 1372 N N . VAL A 1 180 ? 18.057 24.371 0.467 1.00 11.52 174 VAL A N 1
ATOM 1373 C CA . VAL A 1 180 ? 19.043 24.639 -0.600 1.00 11.82 174 VAL A CA 1
ATOM 1374 C C . VAL A 1 180 ? 20.448 24.626 0.015 1.00 12.38 174 VAL A C 1
ATOM 1375 O O . VAL A 1 180 ? 21.397 24.081 -0.574 1.00 12.94 174 VAL A O 1
ATOM 1379 N N A SER A 1 181 ? 20.593 25.225 1.200 0.70 11.15 175 SER A N 1
ATOM 1380 N N B SER A 1 181 ? 20.591 25.230 1.196 0.30 12.10 175 SER A N 1
ATOM 1381 C CA A SER A 1 181 ? 21.907 25.241 1.822 0.70 11.80 175 SER A CA 1
ATOM 1382 C CA B SER A 1 181 ? 21.876 25.227 1.895 0.30 11.84 175 SER A CA 1
ATOM 1383 C C A SER A 1 181 ? 22.382 23.784 2.034 0.70 10.24 175 SER A C 1
ATOM 1384 C C B SER A 1 181 ? 22.378 23.792 2.053 0.30 11.08 175 SER A C 1
ATOM 1385 O O A SER A 1 181 ? 23.552 23.462 1.773 0.70 12.51 175 SER A O 1
ATOM 1386 O O B SER A 1 181 ? 23.545 23.492 1.778 0.30 12.46 175 SER A O 1
ATOM 1391 N N . GLU A 1 182 ? 21.496 22.910 2.506 1.00 10.73 176 GLU A N 1
ATOM 1392 C CA . GLU A 1 182 ? 21.848 21.491 2.698 1.00 11.61 176 GLU A CA 1
ATOM 1393 C C . GLU A 1 182 ? 22.197 20.820 1.341 1.00 12.50 176 GLU A C 1
ATOM 1394 O O . GLU A 1 182 ? 23.171 20.052 1.228 1.00 13.82 176 GLU A O 1
ATOM 1400 N N . TYR A 1 183 ? 21.387 21.127 0.319 1.00 12.34 177 TYR A N 1
ATOM 1401 C CA . TYR A 1 183 ? 21.586 20.527 -1.026 1.00 12.41 177 TYR A CA 1
ATOM 1402 C C . TYR A 1 183 ? 22.958 20.852 -1.588 1.00 12.53 177 TYR A C 1
ATOM 1403 O O . TYR A 1 183 ? 23.617 19.996 -2.219 1.00 13.51 177 TYR A O 1
ATOM 1412 N N . THR A 1 184 ? 23.420 22.085 -1.365 1.00 12.46 178 THR A N 1
ATOM 1413 C CA . THR A 1 184 ? 24.747 22.519 -1.886 1.00 11.39 178 THR A CA 1
ATOM 1414 C C . THR A 1 184 ? 25.918 21.911 -1.121 1.00 12.60 178 THR A C 1
ATOM 1415 O O . THR A 1 184 ? 27.067 22.032 -1.561 1.00 14.55 178 THR A O 1
ATOM 1419 N N . GLY A 1 185 ? 25.643 21.296 0.037 1.00 12.46 179 GLY A N 1
ATOM 1420 C CA . GLY A 1 185 ? 26.727 20.788 0.897 1.00 13.53 179 GLY A CA 1
ATOM 1421 C C . GLY A 1 185 ? 27.177 21.797 1.945 1.00 13.24 179 GLY A C 1
ATOM 1422 O O . GLY A 1 185 ? 28.013 21.467 2.798 1.00 16.56 179 GLY A O 1
ATOM 1423 N N . LEU A 1 186 ? 26.647 23.025 1.918 1.00 12.63 180 LEU A N 1
ATOM 1424 C CA . LEU A 1 186 ? 26.966 23.978 2.997 1.00 12.76 180 LEU A CA 1
ATOM 1425 C C . LEU A 1 186 ? 26.342 23.565 4.299 1.00 13.33 180 LEU A C 1
ATOM 1426 O O . LEU A 1 186 ? 26.897 23.861 5.378 1.00 15.24 180 LEU A O 1
ATOM 1431 N N . GLY A 1 187 ? 25.169 22.914 4.220 1.00 13.68 181 GLY A N 1
ATOM 1432 C CA . GLY A 1 187 ? 24.454 22.443 5.404 1.00 14.90 181 GLY A CA 1
ATOM 1433 C C . GLY A 1 187 ? 23.278 23.323 5.765 1.00 13.42 181 GLY A C 1
ATOM 1434 O O . GLY A 1 187 ? 23.373 24.574 5.725 1.00 15.10 181 GLY A O 1
ATOM 1435 N N . GLY A 1 188 ? 22.157 22.694 6.087 1.00 13.96 182 GLY A N 1
ATOM 1436 C CA . GLY A 1 188 ? 20.965 23.438 6.475 1.00 14.84 182 GLY A CA 1
ATOM 1437 C C . GLY A 1 188 ? 21.156 24.271 7.741 1.00 15.53 182 GLY A C 1
ATOM 1438 O O . GLY A 1 188 ? 20.408 25.230 7.968 1.00 17.19 182 GLY A O 1
ATOM 1439 N N . ASP A 1 189 ? 22.156 23.897 8.545 1.00 14.96 183 ASP A N 1
ATOM 1440 C CA . ASP A 1 189 ? 22.502 24.680 9.712 1.00 16.00 183 ASP A CA 1
ATOM 1441 C C . ASP A 1 189 ? 23.378 25.926 9.433 1.00 16.22 183 ASP A C 1
ATOM 1442 O O . ASP A 1 189 ? 23.661 26.700 10.347 1.00 19.40 183 ASP A O 1
ATOM 1447 N N . ASN A 1 190 ? 23.724 26.154 8.157 1.00 15.33 184 ASN A N 1
ATOM 1448 C CA . ASN A 1 190 ? 24.628 27.246 7.790 1.00 14.93 184 ASN A CA 1
ATOM 1449 C C . ASN A 1 190 ? 24.049 28.111 6.655 1.00 15.00 184 ASN A C 1
ATOM 1450 O O . ASN A 1 190 ? 24.719 28.364 5.669 1.00 14.78 184 ASN A O 1
ATOM 1455 N N . PRO A 1 191 ? 22.797 28.563 6.787 1.00 15.12 185 PRO A N 1
ATOM 1456 C CA . PRO A 1 191 ? 22.220 29.373 5.682 1.00 16.94 185 PRO A CA 1
ATOM 1457 C C . PRO A 1 191 ? 22.987 30.680 5.470 1.00 16.10 185 PRO A C 1
ATOM 1458 O O . PRO A 1 191 ? 22.987 31.189 4.338 1.00 15.09 185 PRO A O 1
ATOM 1462 N N . GLY A 1 192 ? 23.718 31.185 6.479 1.00 15.60 186 GLY A N 1
ATOM 1463 C CA . GLY A 1 192 ? 24.542 32.363 6.213 1.00 16.38 186 GLY A CA 1
ATOM 1464 C C . GLY A 1 192 ? 25.638 32.114 5.166 1.00 16.43 186 GLY A C 1
ATOM 1465 O O . GLY A 1 192 ? 26.045 33.025 4.440 1.00 16.07 186 GLY A O 1
ATOM 1466 N N . LYS A 1 193 ? 26.124 30.870 5.103 1.00 13.49 187 LYS A N 1
ATOM 1467 C CA . LYS A 1 193 ? 27.119 30.544 4.103 1.00 14.41 187 LYS A CA 1
ATOM 1468 C C . LYS A 1 193 ? 26.477 30.600 2.729 1.00 13.79 187 LYS A C 1
ATOM 1469 O O . LYS A 1 193 ? 27.146 30.983 1.768 1.00 15.28 187 LYS A O 1
ATOM 1475 N N . LEU A 1 194 ? 25.220 30.167 2.601 1.00 12.64 188 LEU A N 1
ATOM 1476 C CA . LEU A 1 194 ? 24.577 30.177 1.293 1.00 13.08 188 LEU A CA 1
ATOM 1477 C C . LEU A 1 194 ? 24.456 31.635 0.816 1.00 13.07 188 LEU A C 1
ATOM 1478 O O . LEU A 1 194 ? 24.629 31.923 -0.381 1.00 14.22 188 LEU A O 1
ATOM 1483 N N . MET A 1 195 ? 24.110 32.553 1.750 1.00 13.28 189 MET A N 1
ATOM 1484 C CA . MET A 1 195 ? 23.972 33.964 1.380 1.00 13.87 189 MET A CA 1
ATOM 1485 C C . MET A 1 195 ? 25.322 34.487 0.864 1.00 12.97 189 MET A C 1
ATOM 1486 O O . MET A 1 195 ? 25.384 35.250 -0.114 1.00 17.35 189 MET A O 1
ATOM 1491 N N . GLY A 1 196 ? 26.422 34.070 1.493 1.00 13.67 190 GLY A N 1
ATOM 1492 C CA . GLY A 1 196 ? 27.728 34.546 1.014 1.00 15.00 190 GLY A CA 1
ATOM 1493 C C . GLY A 1 196 ? 28.065 33.917 -0.337 1.00 14.44 190 GLY A C 1
ATOM 1494 O O . GLY A 1 196 ? 28.659 34.565 -1.191 1.00 16.34 190 GLY A O 1
ATOM 1495 N N . LEU A 1 197 ? 27.727 32.648 -0.511 1.00 13.40 191 LEU A N 1
ATOM 1496 C CA . LEU A 1 197 ? 28.014 31.955 -1.771 1.00 14.20 191 LEU A CA 1
ATOM 1497 C C . LEU A 1 197 ? 27.220 32.595 -2.908 1.00 14.06 191 LEU A C 1
ATOM 1498 O O . LEU A 1 197 ? 27.713 32.693 -4.049 1.00 15.00 191 LEU A O 1
ATOM 1503 N N . ALA A 1 198 ? 26.003 33.039 -2.604 1.00 14.41 192 ALA A N 1
ATOM 1504 C CA . ALA A 1 198 ? 25.110 33.588 -3.624 1.00 13.77 192 ALA A CA 1
ATOM 1505 C C . ALA A 1 198 ? 25.748 34.776 -4.360 1.00 15.10 192 ALA A C 1
ATOM 1506 O O . ALA A 1 198 ? 25.463 35.000 -5.570 1.00 18.14 192 ALA A O 1
ATOM 1508 N N . ALA A 1 199 ? 26.610 35.510 -3.680 1.00 16.21 193 ALA A N 1
ATOM 1509 C CA . ALA A 1 199 ? 27.255 36.675 -4.302 1.00 17.13 193 ALA A CA 1
ATOM 1510 C C . ALA A 1 199 ? 28.165 36.307 -5.467 1.00 17.59 193 ALA A C 1
ATOM 1511 O O . ALA A 1 199 ? 28.468 37.162 -6.349 1.00 20.93 193 ALA A O 1
ATOM 1513 N N . HIS A 1 200 ? 28.528 35.027 -5.526 1.00 16.95 194 HIS A N 1
ATOM 1514 C CA . HIS A 1 200 ? 29.468 34.575 -6.540 1.00 16.83 194 HIS A CA 1
ATOM 1515 C C . HIS A 1 200 ? 28.795 33.936 -7.747 1.00 18.25 194 HIS A C 1
ATOM 1516 O O . HIS A 1 200 ? 29.462 33.655 -8.741 1.00 22.77 194 HIS A O 1
ATOM 1523 N N . GLY A 1 201 ? 27.484 33.753 -7.658 1.00 18.40 195 GLY A N 1
ATOM 1524 C CA . GLY A 1 201 ? 26.750 33.082 -8.720 1.00 18.71 195 GLY A CA 1
ATOM 1525 C C . GLY A 1 201 ? 25.923 34.019 -9.583 1.00 20.84 195 GLY A C 1
ATOM 1526 O O . GLY A 1 201 ? 25.794 35.207 -9.274 1.00 21.50 195 GLY A O 1
ATOM 1527 N N . THR A 1 202 ? 25.288 33.447 -10.603 1.00 21.34 196 THR A N 1
ATOM 1528 C CA . THR A 1 202 ? 24.409 34.204 -11.488 1.00 24.62 196 THR A CA 1
ATOM 1529 C C . THR A 1 202 ? 23.038 33.570 -11.491 1.00 24.81 196 THR A C 1
ATOM 1530 O O . THR A 1 202 ? 22.939 32.360 -11.557 1.00 25.32 196 THR A O 1
ATOM 1534 N N . THR A 1 203 ? 21.982 34.377 -11.478 1.00 26.76 197 THR A N 1
ATOM 1535 C CA . THR A 1 203 ? 20.621 33.847 -11.410 1.00 30.18 197 THR A CA 1
ATOM 1536 C C . THR A 1 203 ? 20.111 33.650 -12.774 1.00 35.43 197 THR A C 1
ATOM 1537 O O . THR A 1 203 ? 20.171 34.550 -13.605 1.00 39.33 197 THR A O 1
ATOM 1541 N N . VAL A 1 204 ? 19.534 32.480 -12.976 1.00 42.04 198 VAL A N 1
ATOM 1542 C CA . VAL A 1 204 ? 18.996 32.150 -14.259 1.00 45.25 198 VAL A CA 1
ATOM 1543 C C . VAL A 1 204 ? 17.483 32.444 -14.291 1.00 45.30 198 VAL A C 1
ATOM 1544 O O . VAL A 1 204 ? 16.965 33.272 -15.068 1.00 48.34 198 VAL A O 1
ATOM 1548 N N . ASP A 1 205 ? 16.782 31.708 -13.470 1.00 39.24 199 ASP A N 1
ATOM 1549 C CA . ASP A 1 205 ? 15.329 31.749 -13.450 1.00 31.31 199 ASP A CA 1
ATOM 1550 C C . ASP A 1 205 ? 14.954 31.734 -11.962 1.00 27.68 199 ASP A C 1
ATOM 1551 O O . ASP A 1 205 ? 14.980 30.681 -11.324 1.00 26.19 199 ASP A O 1
ATOM 1556 N N . GLU A 1 206 ? 14.599 32.900 -11.446 1.00 25.22 200 GLU A N 1
ATOM 1557 C CA . GLU A 1 206 ? 14.403 33.057 -9.982 1.00 23.13 200 GLU A CA 1
ATOM 1558 C C . GLU A 1 206 ? 13.136 32.399 -9.478 1.00 20.03 200 GLU A C 1
ATOM 1559 O O . GLU A 1 206 ? 12.915 32.325 -8.258 1.00 22.05 200 GLU A O 1
ATOM 1565 N N . THR A 1 207 ? 12.322 31.829 -10.366 1.00 19.90 201 THR A N 1
ATOM 1566 C CA . THR A 1 207 ? 11.204 31.028 -9.873 1.00 19.71 201 THR A CA 1
ATOM 1567 C C . THR A 1 207 ? 11.612 29.622 -9.427 1.00 19.06 201 THR A C 1
ATOM 1568 O O . THR A 1 207 ? 10.888 28.970 -8.657 1.00 20.97 201 THR A O 1
ATOM 1572 N N . LEU A 1 208 ? 12.786 29.172 -9.879 1.00 18.33 202 LEU A N 1
ATOM 1573 C CA . LEU A 1 208 ? 13.226 27.783 -9.644 1.00 18.82 202 LEU A CA 1
ATOM 1574 C C . LEU A 1 208 ? 12.160 26.786 -10.103 1.00 21.12 202 LEU A C 1
ATOM 1575 O O . LEU A 1 208 ? 12.112 25.632 -9.638 1.00 23.15 202 LEU A O 1
ATOM 1580 N N . SER A 1 209 ? 11.328 27.210 -11.056 1.00 20.11 203 SER A N 1
ATOM 1581 C CA . SER A 1 209 ? 10.220 26.384 -11.501 1.00 22.64 203 SER A CA 1
ATOM 1582 C C . SER A 1 209 ? 9.309 25.922 -10.370 1.00 23.17 203 SER A C 1
ATOM 1583 O O . SER A 1 209 ? 8.668 24.871 -10.488 1.00 23.16 203 SER A O 1
ATOM 1586 N N . ALA A 1 210 ? 9.246 26.724 -9.309 1.00 21.48 204 ALA A N 1
ATOM 1587 C CA . ALA A 1 210 ? 8.500 26.376 -8.095 1.00 19.07 204 ALA A CA 1
ATOM 1588 C C . ALA A 1 210 ? 7.678 27.569 -7.586 1.00 19.95 204 ALA A C 1
ATOM 1589 O O . ALA A 1 210 ? 6.518 27.411 -7.209 1.00 20.89 204 ALA A O 1
ATOM 1591 N N . PHE A 1 211 ? 8.305 28.735 -7.536 1.00 20.33 205 PHE A N 1
ATOM 1592 C CA . PHE A 1 211 ? 7.610 29.934 -7.032 1.00 18.55 205 PHE A CA 1
ATOM 1593 C C . PHE A 1 211 ? 6.870 30.621 -8.143 1.00 18.89 205 PHE A C 1
ATOM 1594 O O . PHE A 1 211 ? 7.321 30.644 -9.306 1.00 21.46 205 PHE A O 1
ATOM 1602 N N . ALA A 1 212 ? 5.735 31.219 -7.777 1.00 17.98 206 ALA A N 1
ATOM 1603 C CA . ALA A 1 212 ? 5.110 32.265 -8.628 1.00 20.22 206 ALA A CA 1
ATOM 1604 C C . ALA A 1 212 ? 5.041 33.475 -7.760 1.00 21.65 206 ALA A C 1
ATOM 1605 O O . ALA A 1 212 ? 4.549 33.400 -6.614 1.00 23.94 206 ALA A O 1
ATOM 1607 N N . PHE A 1 213 ? 5.530 34.594 -8.271 1.00 19.46 207 PHE A N 1
ATOM 1608 C CA . PHE A 1 213 ? 5.601 35.821 -7.475 1.00 19.12 207 PHE A CA 1
ATOM 1609 C C . PHE A 1 213 ? 4.460 36.763 -7.791 1.00 18.96 207 PHE A C 1
ATOM 1610 O O . PHE A 1 213 ? 4.027 36.860 -8.962 1.00 22.01 207 PHE A O 1
ATOM 1618 N N . ASP A 1 214 ? 4.013 37.494 -6.778 1.00 18.23 208 ASP A N 1
ATOM 1619 C CA . ASP A 1 214 ? 2.984 38.534 -7.014 1.00 16.06 208 ASP A CA 1
ATOM 1620 C C . ASP A 1 214 ? 3.278 39.716 -6.114 1.00 17.35 208 ASP A C 1
ATOM 1621 O O . ASP A 1 214 ? 4.189 39.670 -5.271 1.00 19.68 208 ASP A O 1
ATOM 1626 N N . SER A 1 215 ? 2.521 40.807 -6.321 1.00 17.89 209 SER A N 1
ATOM 1627 C CA . SER A 1 215 ? 2.743 42.055 -5.631 1.00 17.91 209 SER A CA 1
ATOM 1628 C C . SER A 1 215 ? 2.608 41.949 -4.074 1.00 19.81 209 SER A C 1
ATOM 1629 O O . SER A 1 215 ? 3.127 42.802 -3.367 1.00 19.16 209 SER A O 1
ATOM 1632 N N . ASP A 1 216 ? 1.973 40.881 -3.589 1.00 18.09 210 ASP A N 1
ATOM 1633 C CA . ASP A 1 216 ? 1.796 40.683 -2.149 1.00 17.23 210 ASP A CA 1
ATOM 1634 C C . ASP A 1 216 ? 2.664 39.583 -1.569 1.00 16.51 210 ASP A C 1
ATOM 1635 O O . ASP A 1 216 ? 2.532 39.265 -0.367 1.00 18.37 210 ASP A O 1
ATOM 1640 N N . GLY A 1 217 ? 3.539 38.999 -2.377 1.00 16.66 211 GLY A N 1
ATOM 1641 C CA . GLY A 1 217 ? 4.320 37.865 -1.877 1.00 16.95 211 GLY A CA 1
ATOM 1642 C C . GLY A 1 217 ? 4.531 36.767 -2.911 1.00 15.49 211 GLY A C 1
ATOM 1643 O O . GLY A 1 217 ? 5.118 36.999 -3.979 1.00 17.85 211 GLY A O 1
ATOM 1644 N N . TYR A 1 218 ? 4.088 35.559 -2.594 1.00 16.91 212 TYR A N 1
ATOM 1645 C CA . TYR A 1 218 ? 4.439 34.407 -3.429 1.00 16.75 212 TYR A CA 1
ATOM 1646 C C . TYR A 1 218 ? 3.451 33.273 -3.281 1.00 18.33 212 TYR A C 1
ATOM 1647 O O . TYR A 1 218 ? 2.702 33.214 -2.303 1.00 19.72 212 TYR A O 1
ATOM 1656 N N . ARG A 1 219 ? 3.475 32.361 -4.251 1.00 18.97 213 ARG A N 1
ATOM 1657 C CA . ARG A 1 219 ? 2.834 31.066 -4.126 1.00 20.29 213 ARG A CA 1
ATOM 1658 C C . ARG A 1 219 ? 3.884 30.007 -4.389 1.00 17.35 213 ARG A C 1
ATOM 1659 O O . ARG A 1 219 ? 4.831 30.244 -5.156 1.00 20.86 213 ARG A O 1
ATOM 1667 N N . LEU A 1 220 ? 3.707 28.829 -3.800 1.00 18.11 214 LEU A N 1
ATOM 1668 C CA . LEU A 1 220 ? 4.616 27.728 -4.057 1.00 18.94 214 LEU A CA 1
ATOM 1669 C C . LEU A 1 220 ? 3.835 26.548 -4.625 1.00 23.38 214 LEU A C 1
ATOM 1670 O O . LEU A 1 220 ? 3.085 25.882 -3.947 1.00 23.45 214 LEU A O 1
ATOM 1675 N N A ASN A 1 221 ? 4.090 26.281 -5.895 0.42 29.48 215 ASN A N 1
ATOM 1676 N N B ASN A 1 221 ? 4.054 26.252 -5.881 0.58 29.36 215 ASN A N 1
ATOM 1677 C CA A ASN A 1 221 ? 3.410 25.229 -6.632 0.42 34.72 215 ASN A CA 1
ATOM 1678 C CA B ASN A 1 221 ? 3.278 25.213 -6.520 0.58 34.82 215 ASN A CA 1
ATOM 1679 C C A ASN A 1 221 ? 3.796 23.841 -6.214 0.42 33.67 215 ASN A C 1
ATOM 1680 C C B ASN A 1 221 ? 3.852 23.823 -6.321 0.58 33.68 215 ASN A C 1
ATOM 1681 O O A ASN A 1 221 ? 3.052 22.889 -6.403 0.42 35.81 215 ASN A O 1
ATOM 1682 O O B ASN A 1 221 ? 3.298 22.828 -6.783 0.58 36.19 215 ASN A O 1
ATOM 1691 N N . LEU A 1 222 ? 4.961 23.739 -5.604 1.00 33.65 216 LEU A N 1
ATOM 1692 C CA . LEU A 1 222 ? 5.581 22.470 -5.376 1.00 32.24 216 LEU A CA 1
ATOM 1693 C C . LEU A 1 222 ? 4.923 21.615 -4.278 1.00 30.92 216 LEU A C 1
ATOM 1694 O O . LEU A 1 222 ? 5.029 20.397 -4.265 1.00 33.59 216 LEU A O 1
ATOM 1699 N N . ILE A 1 223 ? 4.233 22.253 -3.355 1.00 26.03 217 ILE A N 1
ATOM 1700 C CA . ILE A 1 223 ? 3.709 21.518 -2.216 1.00 24.77 217 ILE A CA 1
ATOM 1701 C C . ILE A 1 223 ? 2.370 22.144 -1.829 1.00 22.13 217 ILE A C 1
ATOM 1702 O O . ILE A 1 223 ? 2.152 23.347 -1.990 1.00 22.40 217 ILE A O 1
ATOM 1707 N N . ASP A 1 224 ? 1.489 21.302 -1.350 1.00 22.85 218 ASP A N 1
ATOM 1708 C CA . ASP A 1 224 ? 0.189 21.718 -0.852 1.00 21.32 218 ASP A CA 1
ATOM 1709 C C . ASP A 1 224 ? 0.446 22.611 0.371 1.00 21.05 218 ASP A C 1
ATOM 1710 O O . ASP A 1 224 ? 1.156 22.215 1.269 1.00 21.70 218 ASP A O 1
ATOM 1715 N N . PRO A 1 225 ? -0.092 23.830 0.373 1.00 21.34 219 PRO A N 1
ATOM 1716 C CA . PRO A 1 225 ? 0.187 24.727 1.519 1.00 21.52 219 PRO A CA 1
ATOM 1717 C C . PRO A 1 225 ? -0.336 24.151 2.818 1.00 22.74 219 PRO A C 1
ATOM 1718 O O . PRO A 1 225 ? 0.175 24.559 3.877 1.00 23.14 219 PRO A O 1
ATOM 1722 N N . GLN A 1 226 ? -1.306 23.238 2.778 1.00 23.88 220 GLN A N 1
ATOM 1723 C CA . GLN A 1 226 ? -1.785 22.685 4.040 1.00 27.59 220 GLN A CA 1
ATOM 1724 C C . GLN A 1 226 ? -1.162 21.347 4.366 1.00 27.50 220 GLN A C 1
ATOM 1725 O O . GLN A 1 226 ? -1.603 20.672 5.316 1.00 30.14 220 GLN A O 1
ATOM 1731 N N . ALA A 1 227 ? -0.080 20.993 3.663 1.00 24.04 221 ALA A N 1
ATOM 1732 C CA . ALA A 1 227 ? 0.608 19.726 3.962 1.00 25.95 221 ALA A CA 1
ATOM 1733 C C . ALA A 1 227 ? 1.073 19.710 5.401 1.00 26.65 221 ALA A C 1
ATOM 1734 O O . ALA A 1 227 ? 1.563 20.716 5.926 1.00 25.08 221 ALA A O 1
ATOM 1736 N N . ARG A 1 228 ? 0.867 18.586 6.076 1.00 32.02 222 ARG A N 1
ATOM 1737 C CA . ARG A 1 228 ? 1.357 18.501 7.445 1.00 36.15 222 ARG A CA 1
ATOM 1738 C C . ARG A 1 228 ? 1.980 17.147 7.669 1.00 36.43 222 ARG A C 1
ATOM 1739 O O . ARG A 1 228 ? 1.436 16.132 7.228 1.00 38.19 222 ARG A O 1
ATOM 1747 N N . ASP A 1 229 ? 3.130 17.112 8.337 1.00 35.51 223 ASP A N 1
ATOM 1748 C CA . ASP A 1 229 ? 3.720 15.834 8.703 1.00 35.09 223 ASP A CA 1
ATOM 1749 C C . ASP A 1 229 ? 2.942 15.140 9.859 1.00 35.51 223 ASP A C 1
ATOM 1750 O O . ASP A 1 229 ? 2.983 15.600 10.947 1.00 36.23 223 ASP A O 1
ATOM 1755 N N . PRO A 1 230 ? 2.271 14.021 9.596 1.00 37.31 224 PRO A N 1
ATOM 1756 C CA . PRO A 1 230 ? 1.483 13.334 10.634 1.00 38.39 224 PRO A CA 1
ATOM 1757 C C . PRO A 1 230 ? 2.370 12.771 11.751 1.00 39.59 224 PRO A C 1
ATOM 1758 O O . PRO A 1 230 ? 1.936 12.538 12.904 1.00 43.78 224 PRO A O 1
ATOM 1762 N N . GLU A 1 231 ? 3.638 12.553 11.407 1.00 40.26 225 GLU A N 1
ATOM 1763 C CA . GLU A 1 231 ? 4.572 11.927 12.336 1.00 43.65 225 GLU A CA 1
ATOM 1764 C C . GLU A 1 231 ? 5.571 12.899 12.958 1.00 38.23 225 GLU A C 1
ATOM 1765 O O . GLU A 1 231 ? 6.537 12.461 13.574 1.00 41.66 225 GLU A O 1
ATOM 1771 N N . ASP A 1 232 ? 5.348 14.208 12.810 1.00 35.36 226 ASP A N 1
ATOM 1772 C CA . ASP A 1 232 ? 6.261 15.191 13.448 1.00 34.95 226 ASP A CA 1
ATOM 1773 C C . ASP A 1 232 ? 5.494 16.397 13.959 1.00 34.38 226 ASP A C 1
ATOM 1774 O O . ASP A 1 232 ? 4.277 16.430 13.847 1.00 35.35 226 ASP A O 1
ATOM 1779 N N . TRP A 1 233 ? 6.169 17.378 14.552 1.00 31.29 227 TRP A N 1
ATOM 1780 C CA . TRP A 1 233 ? 5.429 18.556 14.978 1.00 31.90 227 TRP A CA 1
ATOM 1781 C C . TRP A 1 233 ? 5.833 19.801 14.221 1.00 28.82 227 TRP A C 1
ATOM 1782 O O . TRP A 1 233 ? 5.440 20.910 14.596 1.00 29.43 227 TRP A O 1
ATOM 1793 N N . ASP A 1 234 ? 6.589 19.625 13.119 1.00 26.16 228 ASP A N 1
ATOM 1794 C CA . ASP A 1 234 ? 6.782 20.736 12.180 1.00 19.73 228 ASP A CA 1
ATOM 1795 C C . ASP A 1 234 ? 6.894 20.120 10.790 1.00 18.15 228 ASP A C 1
ATOM 1796 O O . ASP A 1 234 ? 6.930 18.855 10.642 1.00 19.44 228 ASP A O 1
ATOM 1801 N N . GLU A 1 235 ? 6.984 21.005 9.791 1.00 16.85 229 GLU A N 1
ATOM 1802 C CA . GLU A 1 235 ? 6.873 20.534 8.421 1.00 17.16 229 GLU A CA 1
ATOM 1803 C C . GLU A 1 235 ? 8.254 20.394 7.738 1.00 17.74 229 GLU A C 1
ATOM 1804 O O . GLU A 1 235 ? 8.333 20.272 6.492 1.00 20.93 229 GLU A O 1
ATOM 1810 N N . TYR A 1 236 ? 9.323 20.445 8.522 1.00 15.82 230 TYR A N 1
ATOM 1811 C CA . TYR A 1 236 ? 10.673 20.433 7.934 1.00 15.42 230 TYR A CA 1
ATOM 1812 C C . TYR A 1 236 ? 10.943 19.190 7.071 1.00 16.56 230 TYR A C 1
ATOM 1813 O O . TYR A 1 236 ? 11.511 19.324 5.976 1.00 17.82 230 TYR A O 1
ATOM 1822 N N . SER A 1 237 ? 10.554 18.010 7.559 1.00 18.79 231 SER A N 1
ATOM 1823 C CA . SER A 1 237 ? 10.851 16.804 6.765 1.00 19.89 231 SER A CA 1
ATOM 1824 C C . SER A 1 237 ? 10.020 16.733 5.481 1.00 20.44 231 SER A C 1
ATOM 1825 O O . SER A 1 237 ? 10.515 16.264 4.442 1.00 23.10 231 SER A O 1
ATOM 1828 N N . VAL A 1 238 ? 8.772 17.196 5.535 1.00 20.47 232 VAL A N 1
ATOM 1829 C CA . VAL A 1 238 ? 7.911 17.213 4.339 1.00 20.51 232 VAL A CA 1
ATOM 1830 C C . VAL A 1 238 ? 8.433 18.211 3.296 1.00 18.61 232 VAL A C 1
ATOM 1831 O O . VAL A 1 238 ? 8.502 17.909 2.087 1.00 18.96 232 VAL A O 1
ATOM 1835 N N . THR A 1 239 ? 8.810 19.400 3.763 1.00 16.36 233 THR A N 1
ATOM 1836 C CA . THR A 1 239 ? 9.388 20.377 2.840 1.00 14.31 233 THR A CA 1
ATOM 1837 C C . THR A 1 239 ? 10.742 19.908 2.324 1.00 15.93 233 THR A C 1
ATOM 1838 O O . THR A 1 239 ? 11.066 20.134 1.150 1.00 15.60 233 THR A O 1
ATOM 1842 N N . GLU A 1 240 ? 11.535 19.230 3.173 1.00 15.14 234 GLU A N 1
ATOM 1843 C CA . GLU A 1 240 ? 12.841 18.777 2.725 1.00 15.08 234 GLU A CA 1
ATOM 1844 C C . GLU A 1 240 ? 12.668 17.796 1.564 1.00 15.54 234 GLU A C 1
ATOM 1845 O O . GLU A 1 240 ? 13.389 17.870 0.548 1.00 16.26 234 GLU A O 1
ATOM 1851 N N . ARG A 1 241 ? 11.753 16.834 1.737 1.00 15.60 235 ARG A N 1
ATOM 1852 C CA . ARG A 1 241 ? 11.568 15.809 0.718 1.00 17.61 235 ARG A CA 1
ATOM 1853 C C . ARG A 1 241 ? 11.142 16.437 -0.601 1.00 18.04 235 ARG A C 1
ATOM 1854 O O . ARG A 1 241 ? 11.669 16.077 -1.688 1.00 19.60 235 ARG A O 1
ATOM 1862 N N . ALA A 1 242 ? 10.204 17.365 -0.515 1.00 16.88 236 ALA A N 1
ATOM 1863 C CA . ALA A 1 242 ? 9.652 18.029 -1.712 1.00 17.44 236 ALA A CA 1
ATOM 1864 C C . ALA A 1 242 ? 10.734 18.874 -2.427 1.00 16.36 236 ALA A C 1
ATOM 1865 O O . ALA A 1 242 ? 10.886 18.800 -3.670 1.00 17.36 236 ALA A O 1
ATOM 1867 N N . TRP A 1 243 ? 11.496 19.658 -1.653 1.00 15.34 237 TRP A N 1
ATOM 1868 C CA . TRP A 1 243 ? 12.528 20.504 -2.250 1.00 14.32 237 TRP A CA 1
ATOM 1869 C C . TRP A 1 243 ? 13.690 19.680 -2.825 1.00 14.42 237 TRP A C 1
ATOM 1870 O O . TRP A 1 243 ? 14.165 19.992 -3.926 1.00 15.98 237 TRP A O 1
ATOM 1881 N N . PHE A 1 244 ? 14.132 18.637 -2.116 1.00 13.95 238 PHE A N 1
ATOM 1882 C CA . PHE A 1 244 ? 15.235 17.832 -2.641 1.00 15.00 238 PHE A CA 1
ATOM 1883 C C . PHE A 1 244 ? 14.841 17.164 -3.949 1.00 14.84 238 PHE A C 1
ATOM 1884 O O . PHE A 1 244 ? 15.660 17.085 -4.881 1.00 17.60 238 PHE A O 1
ATOM 1892 N N . ALA A 1 245 ? 13.632 16.613 -3.997 1.00 15.90 239 ALA A N 1
ATOM 1893 C CA . ALA A 1 245 ? 13.186 15.975 -5.243 1.00 16.81 239 ALA A CA 1
ATOM 1894 C C . ALA A 1 245 ? 13.102 16.979 -6.382 1.00 16.58 239 ALA A C 1
ATOM 1895 O O . ALA A 1 245 ? 13.517 16.686 -7.536 1.00 19.04 239 ALA A O 1
ATOM 1897 N N . HIS A 1 246 ? 12.535 18.138 -6.074 1.00 16.46 240 HIS A N 1
ATOM 1898 C CA . HIS A 1 246 ? 12.345 19.190 -7.094 1.00 17.26 240 HIS A CA 1
ATOM 1899 C C . HIS A 1 246 ? 13.682 19.696 -7.612 1.00 16.70 240 HIS A C 1
ATOM 1900 O O . HIS A 1 246 ? 13.894 19.791 -8.845 1.00 18.65 240 HIS A O 1
ATOM 1907 N N . LEU A 1 247 ? 14.610 20.002 -6.707 1.00 15.07 241 LEU A N 1
ATOM 1908 C CA . LEU A 1 247 ? 15.923 20.549 -7.130 1.00 15.94 241 LEU A CA 1
ATOM 1909 C C . LEU A 1 247 ? 16.674 19.523 -7.964 1.00 15.86 241 LEU A C 1
ATOM 1910 O O . LEU A 1 247 ? 17.322 19.887 -8.968 1.00 20.35 241 LEU A O 1
ATOM 1915 N N . GLU A 1 248 ? 16.581 18.240 -7.607 1.00 15.01 242 GLU A N 1
ATOM 1916 C CA . GLU A 1 248 ? 17.334 17.232 -8.400 1.00 16.68 242 GLU A CA 1
ATOM 1917 C C . GLU A 1 248 ? 16.758 17.147 -9.821 1.00 17.62 242 GLU A C 1
ATOM 1918 O O . GLU A 1 248 ? 17.489 16.862 -10.788 1.00 20.04 242 GLU A O 1
ATOM 1924 N N A ARG A 1 249 ? 15.456 17.393 -9.939 0.53 18.78 243 ARG A N 1
ATOM 1925 N N B ARG A 1 249 ? 15.454 17.385 -9.941 0.47 18.71 243 ARG A N 1
ATOM 1926 C CA A ARG A 1 249 ? 14.824 17.406 -11.271 0.53 21.75 243 ARG A CA 1
ATOM 1927 C CA B ARG A 1 249 ? 14.821 17.420 -11.273 0.47 21.75 243 ARG A CA 1
ATOM 1928 C C A ARG A 1 249 ? 15.231 18.623 -12.107 0.53 21.72 243 ARG A C 1
ATOM 1929 C C B ARG A 1 249 ? 15.259 18.622 -12.104 0.47 21.59 243 ARG A C 1
ATOM 1930 O O A ARG A 1 249 ? 15.506 18.483 -13.309 0.53 27.13 243 ARG A O 1
ATOM 1931 O O B ARG A 1 249 ? 15.567 18.480 -13.298 0.47 26.54 243 ARG A O 1
ATOM 1946 N N . ILE A 1 250 ? 15.284 19.800 -11.496 1.00 19.70 244 ILE A N 1
ATOM 1947 C CA . ILE A 1 250 ? 15.407 21.022 -12.288 1.00 21.32 244 ILE A CA 1
ATOM 1948 C C . ILE A 1 250 ? 16.816 21.583 -12.367 1.00 22.22 244 ILE A C 1
ATOM 1949 O O . ILE A 1 250 ? 17.108 22.324 -13.310 1.00 28.20 244 ILE A O 1
ATOM 1954 N N . TYR A 1 251 ? 17.696 21.212 -11.436 1.00 20.54 245 TYR A N 1
ATOM 1955 C CA . TYR A 1 251 ? 19.034 21.800 -11.414 1.00 19.68 245 TYR A CA 1
ATOM 1956 C C . TYR A 1 251 ? 20.039 20.806 -11.962 1.00 22.07 245 TYR A C 1
ATOM 1957 O O . TYR A 1 251 ? 19.856 19.589 -11.782 1.00 21.57 245 TYR A O 1
ATOM 1966 N N . ARG A 1 252 ? 21.106 21.305 -12.589 1.00 20.32 246 ARG A N 1
ATOM 1967 C CA . ARG A 1 252 ? 22.016 20.405 -13.305 1.00 20.23 246 ARG A CA 1
ATOM 1968 C C . ARG A 1 252 ? 22.811 19.427 -12.406 1.00 19.25 246 ARG A C 1
ATOM 1969 O O . ARG A 1 252 ? 23.199 18.318 -12.858 1.00 21.39 246 ARG A O 1
ATOM 1977 N N . LEU A 1 253 ? 23.004 19.803 -11.133 1.00 18.62 247 LEU A N 1
ATOM 1978 C CA . LEU A 1 253 ? 23.758 18.940 -10.214 1.00 16.44 247 LEU A CA 1
ATOM 1979 C C . LEU A 1 253 ? 22.818 18.280 -9.215 1.00 15.91 247 LEU A C 1
ATOM 1980 O O . LEU A 1 253 ? 21.879 18.930 -8.739 1.00 16.70 247 LEU A O 1
ATOM 1985 N N . PRO A 1 254 ? 23.062 17.007 -8.890 1.00 16.67 248 PRO A N 1
ATOM 1986 C CA . PRO A 1 254 ? 22.291 16.344 -7.821 1.00 16.59 248 PRO A CA 1
ATOM 1987 C C . PRO A 1 254 ? 22.752 16.883 -6.455 1.00 15.25 248 PRO A C 1
ATOM 1988 O O . PRO A 1 254 ? 23.686 17.654 -6.389 1.00 16.35 248 PRO A O 1
ATOM 1992 N N . PRO A 1 255 ? 22.105 16.448 -5.376 1.00 15.65 249 PRO A N 1
ATOM 1993 C CA . PRO A 1 255 ? 22.541 16.920 -4.048 1.00 15.13 249 PRO A CA 1
ATOM 1994 C C . PRO A 1 255 ? 24.022 16.651 -3.810 1.00 15.27 249 PRO A C 1
ATOM 1995 O O . PRO A 1 255 ? 24.579 15.597 -4.232 1.00 18.68 249 PRO A O 1
ATOM 1999 N N . ASN A 1 256 ? 24.664 17.576 -3.101 1.00 14.68 250 ASN A N 1
ATOM 2000 C CA . ASN A 1 256 ? 26.031 17.304 -2.684 1.00 17.55 250 ASN A CA 1
ATOM 2001 C C . ASN A 1 256 ? 25.911 16.256 -1.557 1.00 22.67 250 ASN A C 1
ATOM 2002 O O . ASN A 1 256 ? 24.894 16.160 -0.836 1.00 30.11 250 ASN A O 1
ATOM 2007 N N . GLU A 1 257 ? 26.817 15.356 -1.451 1.00 16.68 251 GLU A N 1
ATOM 2008 C CA . GLU A 1 257 ? 26.710 14.423 -0.349 1.00 15.76 251 GLU A CA 1
ATOM 2009 C C . GLU A 1 257 ? 27.796 14.690 0.648 1.00 15.54 251 GLU A C 1
ATOM 2010 O O . GLU A 1 257 ? 28.899 15.088 0.300 1.00 17.48 251 GLU A O 1
ATOM 2016 N N . PHE A 1 258 ? 27.490 14.381 1.891 1.00 17.42 252 PHE A N 1
ATOM 2017 C CA . PHE A 1 258 ? 28.505 14.445 2.939 1.00 17.55 252 PHE A CA 1
ATOM 2018 C C . PHE A 1 258 ? 29.262 13.136 3.004 1.00 17.44 252 PHE A C 1
ATOM 2019 O O . PHE A 1 258 ? 28.697 12.052 2.782 1.00 20.55 252 PHE A O 1
ATOM 2027 N N . VAL A 1 259 ? 30.559 13.242 3.257 1.00 16.95 253 VAL A N 1
ATOM 2028 C CA . VAL A 1 259 ? 31.465 12.117 3.291 1.00 16.71 253 VAL A CA 1
ATOM 2029 C C . VAL A 1 259 ? 32.116 12.038 4.666 1.00 17.79 253 VAL A C 1
ATOM 2030 O O . VAL A 1 259 ? 32.706 13.028 5.123 1.00 21.20 253 VAL A O 1
ATOM 2034 N N . ARG A 1 260 ? 32.106 10.847 5.277 1.00 15.75 254 ARG A N 1
ATOM 2035 C CA . ARG A 1 260 ? 32.740 10.674 6.610 1.00 15.76 254 ARG A CA 1
ATOM 2036 C C . ARG A 1 260 ? 33.871 9.733 6.473 1.00 16.58 254 ARG A C 1
ATOM 2037 O O . ARG A 1 260 ? 33.615 8.572 6.204 1.00 19.90 254 ARG A O 1
ATOM 2045 N N . ARG A 1 261 ? 35.099 10.198 6.644 1.00 15.29 255 ARG A N 1
ATOM 2046 C CA . ARG A 1 261 ? 36.254 9.333 6.472 1.00 16.36 255 ARG A CA 1
ATOM 2047 C C . ARG A 1 261 ? 37.322 9.613 7.516 1.00 15.91 255 ARG A C 1
ATOM 2048 O O . ARG A 1 261 ? 37.520 10.758 7.918 1.00 16.24 255 ARG A O 1
ATOM 2056 N N . TYR A 1 262 ? 38.011 8.551 7.910 1.00 16.55 256 TYR A N 1
ATOM 2057 C CA . TYR A 1 262 ? 39.131 8.685 8.821 1.00 14.72 256 TYR A CA 1
ATOM 2058 C C . TYR A 1 262 ? 40.251 9.483 8.125 1.00 15.30 256 TYR A C 1
ATOM 2059 O O . TYR A 1 262 ? 40.681 9.140 6.994 1.00 18.32 256 TYR A O 1
ATOM 2068 N N . ASP A 1 263 ? 40.717 10.551 8.800 1.00 15.82 257 ASP A N 1
ATOM 2069 C CA . ASP A 1 263 ? 41.804 11.386 8.270 1.00 16.89 257 ASP A CA 1
ATOM 2070 C C . ASP A 1 263 ? 43.024 11.152 9.148 1.00 16.07 257 ASP A C 1
ATOM 2071 O O . ASP A 1 263 ? 43.032 11.557 10.319 1.00 17.08 257 ASP A O 1
ATOM 2076 N N . PRO A 1 264 ? 44.031 10.482 8.618 1.00 17.98 258 PRO A N 1
ATOM 2077 C CA . PRO A 1 264 ? 45.207 10.161 9.438 1.00 17.88 258 PRO A CA 1
ATOM 2078 C C . PRO A 1 264 ? 45.986 11.376 9.911 1.00 17.66 258 PRO A C 1
ATOM 2079 O O . PRO A 1 264 ? 46.690 11.256 10.917 1.00 19.32 258 PRO A O 1
ATOM 2083 N N . ALA A 1 265 ? 45.885 12.507 9.227 1.00 17.74 259 ALA A N 1
ATOM 2084 C CA . ALA A 1 265 ? 46.551 13.714 9.729 1.00 18.40 259 ALA A CA 1
ATOM 2085 C C . ALA A 1 265 ? 45.896 14.224 10.993 1.00 18.75 259 ALA A C 1
ATOM 2086 O O . ALA A 1 265 ? 46.542 14.892 11.802 1.00 22.44 259 ALA A O 1
ATOM 2088 N N . LYS A 1 266 ? 44.604 13.960 11.149 1.00 18.42 260 LYS A N 1
ATOM 2089 C CA . LYS A 1 266 ? 43.842 14.473 12.305 1.00 18.68 260 LYS A CA 1
ATOM 2090 C C . LYS A 1 266 ? 43.585 13.374 13.335 1.00 17.66 260 LYS A C 1
ATOM 2091 O O . LYS A 1 266 ? 43.276 13.690 14.482 1.00 18.19 260 LYS A O 1
ATOM 2097 N N . GLY A 1 267 ? 43.752 12.115 12.955 1.00 18.08 261 GLY A N 1
ATOM 2098 C CA . GLY A 1 267 ? 43.489 10.999 13.868 1.00 16.58 261 GLY A CA 1
ATOM 2099 C C . GLY A 1 267 ? 42.032 10.811 14.252 1.00 15.64 261 GLY A C 1
ATOM 2100 O O . GLY A 1 267 ? 41.733 10.269 15.338 1.00 18.05 261 GLY A O 1
ATOM 2101 N N A ARG A 1 268 ? 41.133 11.230 13.367 0.56 15.58 262 ARG A N 1
ATOM 2102 N N B ARG A 1 268 ? 41.129 11.188 13.362 0.44 15.50 262 ARG A N 1
ATOM 2103 C CA A ARG A 1 268 ? 39.694 11.181 13.615 0.56 16.23 262 ARG A CA 1
ATOM 2104 C CA B ARG A 1 268 ? 39.712 11.009 13.620 0.44 17.12 262 ARG A CA 1
ATOM 2105 C C A ARG A 1 268 ? 38.950 10.982 12.308 0.56 15.19 262 ARG A C 1
ATOM 2106 C C B ARG A 1 268 ? 38.939 11.004 12.322 0.44 15.18 262 ARG A C 1
ATOM 2107 O O A ARG A 1 268 ? 39.520 11.227 11.236 0.56 15.37 262 ARG A O 1
ATOM 2108 O O B ARG A 1 268 ? 39.473 11.397 11.270 0.44 14.87 262 ARG A O 1
ATOM 2123 N N . VAL A 1 269 ? 37.695 10.543 12.403 1.00 14.98 263 VAL A N 1
ATOM 2124 C CA . VAL A 1 269 ? 36.794 10.576 11.262 1.00 14.44 263 VAL A CA 1
ATOM 2125 C C . VAL A 1 269 ? 36.300 12.020 11.127 1.00 16.95 263 VAL A C 1
ATOM 2126 O O . VAL A 1 269 ? 35.814 12.642 12.112 1.00 19.53 263 VAL A O 1
ATOM 2130 N N . VAL A 1 270 ? 36.433 12.584 9.913 1.00 15.35 264 VAL A N 1
ATOM 2131 C CA . VAL A 1 270 ? 36.051 13.959 9.686 1.00 17.23 264 VAL A CA 1
ATOM 2132 C C . VAL A 1 270 ? 34.998 13.996 8.588 1.00 15.73 264 VAL A C 1
ATOM 2133 O O . VAL A 1 270 ? 34.923 13.074 7.748 1.00 18.32 264 VAL A O 1
ATOM 2137 N N . ARG A 1 271 ? 34.176 15.023 8.598 1.00 19.16 265 ARG A N 1
ATOM 2138 C CA . ARG A 1 271 ? 33.098 15.148 7.613 1.00 20.30 265 ARG A CA 1
ATOM 2139 C C . ARG A 1 271 ? 33.540 16.161 6.533 1.00 20.52 265 ARG A C 1
ATOM 2140 O O . ARG A 1 271 ? 34.080 17.262 6.835 1.00 25.89 265 ARG A O 1
ATOM 2148 N N . ASP A 1 272 ? 33.324 15.794 5.286 1.00 19.79 266 ASP A N 1
ATOM 2149 C CA . ASP A 1 272 ? 33.609 16.684 4.184 1.00 21.46 266 ASP A CA 1
ATOM 2150 C C . ASP A 1 272 ? 32.461 16.548 3.189 1.00 18.85 266 ASP A C 1
ATOM 2151 O O . ASP A 1 272 ? 31.478 15.862 3.456 1.00 18.95 266 ASP A O 1
ATOM 2156 N N . THR A 1 273 ? 32.552 17.250 2.070 1.00 18.03 267 THR A N 1
ATOM 2157 C CA . THR A 1 273 ? 31.517 17.086 1.037 1.00 17.64 267 THR A CA 1
ATOM 2158 C C . THR A 1 273 ? 32.134 16.443 -0.184 1.00 17.66 267 THR A C 1
ATOM 2159 O O . THR A 1 273 ? 33.342 16.539 -0.413 1.00 19.21 267 THR A O 1
ATOM 2163 N N . ARG A 1 274 ? 31.303 15.764 -0.956 1.00 17.03 268 ARG A N 1
ATOM 2164 C CA . ARG A 1 274 ? 31.793 15.030 -2.113 1.00 17.83 268 ARG A CA 1
ATOM 2165 C C . ARG A 1 274 ? 32.205 16.003 -3.202 1.00 19.04 268 ARG A C 1
ATOM 2166 O O . ARG A 1 274 ? 33.232 15.789 -3.845 1.00 24.04 268 ARG A O 1
ATOM 2174 N N . ARG A 1 275 ? 31.392 17.027 -3.441 1.00 19.81 269 ARG A N 1
ATOM 2175 C CA . ARG A 1 275 ? 31.685 18.137 -4.362 1.00 20.59 269 ARG A CA 1
ATOM 2176 C C . ARG A 1 275 ? 32.067 19.421 -3.647 1.00 19.69 269 ARG A C 1
ATOM 2177 O O . ARG A 1 275 ? 31.645 19.645 -2.507 1.00 19.15 269 ARG A O 1
ATOM 2185 N N . ASP A 1 276 ? 32.752 20.331 -4.350 1.00 18.24 270 ASP A N 1
ATOM 2186 C CA . ASP A 1 276 ? 32.984 21.689 -3.767 1.00 17.17 270 ASP A CA 1
ATOM 2187 C C . ASP A 1 276 ? 31.644 22.444 -3.822 1.00 16.33 270 ASP A C 1
ATOM 2188 O O . ASP A 1 276 ? 31.033 22.554 -4.881 1.00 17.98 270 ASP A O 1
ATOM 2193 N N . PRO A 1 277 ? 31.151 22.955 -2.664 1.00 15.52 271 PRO A N 1
ATOM 2194 C CA . PRO A 1 277 ? 29.884 23.706 -2.698 1.00 13.44 271 PRO A CA 1
ATOM 2195 C C . PRO A 1 277 ? 29.940 24.893 -3.646 1.00 14.32 271 PRO A C 1
ATOM 2196 O O . PRO A 1 277 ? 28.894 25.309 -4.162 1.00 14.99 271 PRO A O 1
ATOM 2200 N N . TYR A 1 278 ? 31.125 25.413 -3.924 1.00 15.32 272 TYR A N 1
ATOM 2201 C CA . TYR A 1 278 ? 31.274 26.558 -4.879 1.00 15.80 272 TYR A CA 1
ATOM 2202 C C . TYR A 1 278 ? 30.719 26.200 -6.247 1.00 16.12 272 TYR A C 1
ATOM 2203 O O . TYR A 1 278 ? 30.214 27.093 -6.984 1.00 17.40 272 TYR A O 1
ATOM 2212 N N . GLU A 1 279 ? 30.728 24.910 -6.592 1.00 15.14 273 GLU A N 1
ATOM 2213 C CA . GLU A 1 279 ? 30.116 24.494 -7.888 1.00 15.55 273 GLU A CA 1
ATOM 2214 C C . GLU A 1 279 ? 28.624 24.832 -7.986 1.00 14.99 273 GLU A C 1
ATOM 2215 O O . GLU A 1 279 ? 28.061 24.907 -9.126 1.00 18.65 273 GLU A O 1
ATOM 2221 N N . TYR A 1 280 ? 27.977 24.995 -6.820 1.00 14.60 274 TYR A N 1
ATOM 2222 C CA . TYR A 1 280 ? 26.525 25.259 -6.743 1.00 13.35 274 TYR A CA 1
ATOM 2223 C C . TYR A 1 280 ? 26.230 26.756 -6.640 1.00 14.36 274 TYR A C 1
ATOM 2224 O O . TYR A 1 280 ? 25.114 27.153 -6.317 1.00 14.63 274 TYR A O 1
ATOM 2233 N N . ARG A 1 281 ? 27.219 27.595 -6.940 1.00 14.24 275 ARG A N 1
ATOM 2234 C CA . ARG A 1 281 ? 27.028 29.030 -6.760 1.00 12.88 275 ARG A CA 1
ATOM 2235 C C . ARG A 1 281 ? 25.814 29.585 -7.550 1.00 12.12 275 ARG A C 1
ATOM 2236 O O . ARG A 1 281 ? 25.163 30.537 -7.091 1.00 14.50 275 ARG A O 1
ATOM 2244 N N . ASP A 1 282 ? 25.533 29.056 -8.747 1.00 14.36 276 ASP A N 1
ATOM 2245 C CA . ASP A 1 282 ? 24.363 29.594 -9.468 1.00 16.86 276 ASP A CA 1
ATOM 2246 C C . ASP A 1 282 ? 23.055 29.192 -8.774 1.00 15.54 276 ASP A C 1
ATOM 2247 O O . ASP A 1 282 ? 22.074 29.957 -8.796 1.00 16.24 276 ASP A O 1
ATOM 2252 N N . LEU A 1 283 ? 23.005 27.990 -8.196 1.00 15.79 277 LEU A N 1
ATOM 2253 C CA . LEU A 1 283 ? 21.819 27.642 -7.401 1.00 13.30 277 LEU A CA 1
ATOM 2254 C C . LEU A 1 283 ? 21.698 28.588 -6.187 1.00 13.14 277 LEU A C 1
ATOM 2255 O O . LEU A 1 283 ? 20.583 29.015 -5.842 1.00 15.48 277 LEU A O 1
ATOM 2260 N N . ALA A 1 284 ? 22.821 28.842 -5.525 1.00 13.19 278 ALA A N 1
ATOM 2261 C CA . ALA A 1 284 ? 22.816 29.804 -4.376 1.00 13.63 278 ALA A CA 1
ATOM 2262 C C . ALA A 1 284 ? 22.306 31.191 -4.793 1.00 14.35 278 ALA A C 1
ATOM 2263 O O . ALA A 1 284 ? 21.434 31.745 -4.147 1.00 13.82 278 ALA A O 1
ATOM 2265 N N . ALA A 1 285 ? 22.807 31.702 -5.935 1.00 13.71 279 ALA A N 1
ATOM 2266 C CA . ALA A 1 285 ? 22.355 32.987 -6.420 1.00 14.25 279 ALA A CA 1
ATOM 2267 C C . ALA A 1 285 ? 20.874 32.955 -6.716 1.00 16.51 279 ALA A C 1
ATOM 2268 O O . ALA A 1 285 ? 20.145 33.940 -6.427 1.00 16.75 279 ALA A O 1
ATOM 2270 N N . THR A 1 286 ? 20.414 31.872 -7.321 1.00 14.32 280 THR A N 1
ATOM 2271 C CA . THR A 1 286 ? 19.011 31.805 -7.734 1.00 14.16 280 THR A CA 1
ATOM 2272 C C . THR A 1 286 ? 18.103 31.694 -6.507 1.00 15.98 280 THR A C 1
ATOM 2273 O O . THR A 1 286 ? 17.026 32.350 -6.422 1.00 15.60 280 THR A O 1
ATOM 2277 N N . ALA A 1 287 ? 18.545 30.909 -5.512 1.00 14.00 281 ALA A N 1
ATOM 2278 C CA . ALA A 1 287 ? 17.731 30.801 -4.272 1.00 13.92 281 ALA A CA 1
ATOM 2279 C C . ALA A 1 287 ? 17.665 32.129 -3.520 1.00 13.49 281 ALA A C 1
ATOM 2280 O O . ALA A 1 287 ? 16.612 32.475 -2.972 1.00 14.10 281 ALA A O 1
ATOM 2282 N N . GLN A 1 288 ? 18.778 32.847 -3.459 1.00 13.42 282 GLN A N 1
ATOM 2283 C CA . GLN A 1 288 ? 18.792 34.143 -2.824 1.00 13.33 282 GLN A CA 1
ATOM 2284 C C . GLN A 1 288 ? 17.882 35.117 -3.582 1.00 13.91 282 GLN A C 1
ATOM 2285 O O . GLN A 1 288 ? 17.173 35.907 -2.959 1.00 13.97 282 GLN A O 1
ATOM 2291 N N . ALA A 1 289 ? 17.887 35.061 -4.931 1.00 13.66 283 ALA A N 1
ATOM 2292 C CA . ALA A 1 289 ? 17.012 35.937 -5.680 1.00 14.28 283 ALA A CA 1
ATOM 2293 C C . ALA A 1 289 ? 15.506 35.604 -5.448 1.00 14.46 283 ALA A C 1
ATOM 2294 O O . ALA A 1 289 ? 14.668 36.507 -5.375 1.00 16.74 283 ALA A O 1
ATOM 2296 N N . ALA A 1 290 ? 15.194 34.312 -5.338 1.00 14.40 284 ALA A N 1
ATOM 2297 C CA . ALA A 1 290 ? 13.819 33.860 -5.089 1.00 13.67 284 ALA A CA 1
ATOM 2298 C C . ALA A 1 290 ? 13.347 34.347 -3.718 1.00 14.98 284 ALA A C 1
ATOM 2299 O O . ALA A 1 290 ? 12.253 34.884 -3.559 1.00 15.83 284 ALA A O 1
ATOM 2301 N N . LEU A 1 291 ? 14.211 34.153 -2.720 1.00 15.07 285 LEU A N 1
ATOM 2302 C CA . LEU A 1 291 ? 13.896 34.609 -1.349 1.00 14.35 285 LEU A CA 1
ATOM 2303 C C . LEU A 1 291 ? 13.634 36.098 -1.354 1.00 15.54 285 LEU A C 1
ATOM 2304 O O . LEU A 1 291 ? 12.637 36.556 -0.776 1.00 15.13 285 LEU A O 1
ATOM 2309 N N . GLU A 1 292 ? 14.526 36.855 -1.993 1.00 14.02 286 GLU A N 1
ATOM 2310 C CA . GLU A 1 292 ? 14.391 38.311 -2.037 1.00 14.21 286 GLU A CA 1
ATOM 2311 C C . GLU A 1 292 ? 13.057 38.704 -2.676 1.00 13.93 286 GLU A C 1
ATOM 2312 O O . GLU A 1 292 ? 12.306 39.535 -2.113 1.00 15.72 286 GLU A O 1
ATOM 2318 N N . ARG A 1 293 ? 12.757 38.137 -3.850 1.00 14.25 287 ARG A N 1
ATOM 2319 C CA . ARG A 1 293 ? 11.527 38.545 -4.526 1.00 16.37 287 ARG A CA 1
ATOM 2320 C C . ARG A 1 293 ? 10.294 38.225 -3.703 1.00 15.62 287 ARG A C 1
ATOM 2321 O O . ARG A 1 293 ? 9.364 39.030 -3.634 1.00 18.09 287 ARG A O 1
ATOM 2329 N N . ALA A 1 294 ? 10.268 37.034 -3.080 1.00 15.02 288 ALA A N 1
ATOM 2330 C CA . ALA A 1 294 ? 9.111 36.680 -2.241 1.00 14.09 288 ALA A CA 1
ATOM 2331 C C . ALA A 1 294 ? 8.971 37.684 -1.110 1.00 15.59 288 ALA A C 1
ATOM 2332 O O . ALA A 1 294 ? 7.857 38.156 -0.814 1.00 16.01 288 ALA A O 1
ATOM 2334 N N . VAL A 1 295 ? 10.082 37.943 -0.402 1.00 14.07 289 VAL A N 1
ATOM 2335 C CA . VAL A 1 295 ? 9.996 38.862 0.763 1.00 13.76 289 VAL A CA 1
ATOM 2336 C C . VAL A 1 295 ? 9.681 40.310 0.362 1.00 14.56 289 VAL A C 1
ATOM 2337 O O . VAL A 1 295 ? 8.980 41.020 1.118 1.00 15.56 289 VAL A O 1
ATOM 2341 N N . PHE A 1 296 ? 10.188 40.767 -0.789 1.00 14.33 290 PHE A N 1
ATOM 2342 C CA . PHE A 1 296 ? 9.814 42.128 -1.263 1.00 15.36 290 PHE A CA 1
ATOM 2343 C C . PHE A 1 296 ? 8.296 42.255 -1.351 1.00 15.64 290 PHE A C 1
ATOM 2344 O O . PHE A 1 296 ? 7.745 43.279 -0.955 1.00 16.98 290 PHE A O 1
ATOM 2352 N N . GLY A 1 297 ? 7.622 41.217 -1.864 1.00 15.77 291 GLY A N 1
ATOM 2353 C CA . GLY A 1 297 ? 6.156 41.216 -1.985 1.00 14.81 291 GLY A CA 1
ATOM 2354 C C . GLY A 1 297 ? 5.492 41.245 -0.625 1.00 16.31 291 GLY A C 1
ATOM 2355 O O . GLY A 1 297 ? 4.553 42.012 -0.391 1.00 16.50 291 GLY A O 1
ATOM 2356 N N . LEU A 1 298 ? 5.966 40.380 0.278 1.00 15.37 292 LEU A N 1
ATOM 2357 C CA . LEU A 1 298 ? 5.377 40.339 1.630 1.00 14.92 292 LEU A CA 1
ATOM 2358 C C . LEU A 1 298 ? 5.562 41.706 2.324 1.00 13.39 292 LEU A C 1
ATOM 2359 O O . LEU A 1 298 ? 4.627 42.203 2.952 1.00 14.95 292 LEU A O 1
ATOM 2364 N N . ALA A 1 299 ? 6.753 42.297 2.206 1.00 13.78 293 ALA A N 1
ATOM 2365 C CA . ALA A 1 299 ? 7.024 43.576 2.856 1.00 14.66 293 ALA A CA 1
ATOM 2366 C C . ALA A 1 299 ? 6.160 44.675 2.263 1.00 15.58 293 ALA A C 1
ATOM 2367 O O . ALA A 1 299 ? 5.526 45.442 2.991 1.00 16.86 293 ALA A O 1
ATOM 2369 N N . ASP A 1 300 ? 6.113 44.741 0.931 1.00 16.62 294 ASP A N 1
ATOM 2370 C CA . ASP A 1 300 ? 5.267 45.768 0.318 1.00 16.98 294 ASP A CA 1
ATOM 2371 C C . ASP A 1 300 ? 3.818 45.605 0.793 1.00 14.18 294 ASP A C 1
ATOM 2372 O O . ASP A 1 300 ? 3.106 46.618 1.010 1.00 18.36 294 ASP A O 1
ATOM 2377 N N . SER A 1 301 ? 3.399 44.362 0.925 1.00 15.55 295 SER A N 1
ATOM 2378 C CA . SER A 1 301 ? 2.000 44.086 1.244 1.00 17.05 295 SER A CA 1
ATOM 2379 C C . SER A 1 301 ? 1.647 44.598 2.646 1.00 15.84 295 SER A C 1
ATOM 2380 O O . SER A 1 301 ? 0.644 45.294 2.849 1.00 18.02 295 SER A O 1
ATOM 2383 N N . VAL A 1 302 ? 2.476 44.252 3.627 1.00 16.25 296 VAL A N 1
ATOM 2384 C CA . VAL A 1 302 ? 2.129 44.654 4.980 1.00 16.00 296 VAL A CA 1
ATOM 2385 C C . VAL A 1 302 ? 2.293 46.172 5.154 1.00 16.70 296 VAL A C 1
ATOM 2386 O O . VAL A 1 302 ? 1.502 46.805 5.859 1.00 18.15 296 VAL A O 1
ATOM 2390 N N . LEU A 1 303 ? 3.273 46.784 4.488 1.00 16.32 297 LEU A N 1
ATOM 2391 C CA . LEU A 1 303 ? 3.393 48.230 4.578 1.00 16.27 297 LEU A CA 1
ATOM 2392 C C . LEU A 1 303 ? 2.163 48.898 3.964 1.00 17.70 297 LEU A C 1
ATOM 2393 O O . LEU A 1 303 ? 1.632 49.864 4.513 1.00 20.15 297 LEU A O 1
ATOM 2398 N N . ALA A 1 304 ? 1.700 48.391 2.826 1.00 18.39 298 ALA A N 1
ATOM 2399 C CA . ALA A 1 304 ? 0.551 48.994 2.151 1.00 18.79 298 ALA A CA 1
ATOM 2400 C C . ALA A 1 304 ? -0.726 48.823 2.984 1.00 18.88 298 ALA A C 1
ATOM 2401 O O . ALA A 1 304 ? -1.522 49.789 3.123 1.00 22.67 298 ALA A O 1
ATOM 2403 N N . ARG A 1 305 ? -0.891 47.627 3.573 1.00 20.82 299 ARG A N 1
ATOM 2404 C CA . ARG A 1 305 ? -2.093 47.311 4.352 1.00 19.94 299 ARG A CA 1
ATOM 2405 C C . ARG A 1 305 ? -2.177 48.123 5.634 1.00 22.36 299 ARG A C 1
ATOM 2406 O O . ARG A 1 305 ? -3.296 48.472 6.084 1.00 25.13 299 ARG A O 1
ATOM 2414 N N . THR A 1 306 ? -1.039 48.436 6.211 1.00 23.20 300 THR A N 1
ATOM 2415 C CA . THR A 1 306 ? -1.020 49.128 7.509 1.00 21.86 300 THR A CA 1
ATOM 2416 C C . THR A 1 306 ? -0.857 50.618 7.343 1.00 24.04 300 THR A C 1
ATOM 2417 O O . THR A 1 306 ? -1.052 51.382 8.294 1.00 26.99 300 THR A O 1
ATOM 2421 N N . GLY A 1 307 ? -0.521 51.051 6.131 1.00 23.89 301 GLY A N 1
ATOM 2422 C CA . GLY A 1 307 ? -0.264 52.464 5.901 1.00 24.89 301 GLY A CA 1
ATOM 2423 C C . GLY A 1 307 ? 0.994 52.994 6.572 1.00 25.53 301 GLY A C 1
ATOM 2424 O O . GLY A 1 307 ? 1.137 54.200 6.786 1.00 26.75 301 GLY A O 1
ATOM 2425 N N . GLU A 1 308 ? 1.912 52.100 6.931 1.00 22.44 302 GLU A N 1
ATOM 2426 C CA . GLU A 1 308 ? 3.161 52.494 7.562 1.00 22.70 302 GLU A CA 1
ATOM 2427 C C . GLU A 1 308 ? 4.312 52.577 6.564 1.00 22.20 302 GLU A C 1
ATOM 2428 O O . GLU A 1 308 ? 4.251 52.009 5.472 1.00 24.56 302 GLU A O 1
ATOM 2434 N N . ARG A 1 309 ? 5.365 53.286 6.952 1.00 22.78 303 ARG A N 1
ATOM 2435 C CA . ARG A 1 309 ? 6.600 53.303 6.154 1.00 23.81 303 ARG A CA 1
ATOM 2436 C C . ARG A 1 309 ? 7.788 52.861 6.987 1.00 21.73 303 ARG A C 1
ATOM 2437 O O . ARG A 1 309 ? 8.917 52.911 6.540 1.00 25.04 303 ARG A O 1
ATOM 2445 N N . THR A 1 310 ? 7.522 52.418 8.208 1.00 21.16 304 THR A N 1
ATOM 2446 C CA . THR A 1 310 ? 8.582 51.782 9.030 1.00 19.33 304 THR A CA 1
ATOM 2447 C C . THR A 1 310 ? 8.336 50.297 9.053 1.00 19.63 304 THR A C 1
ATOM 2448 O O . THR A 1 310 ? 7.214 49.867 9.312 1.00 19.87 304 THR A O 1
ATOM 2452 N N . LEU A 1 311 ? 9.400 49.533 8.792 1.00 17.90 305 LEU A N 1
ATOM 2453 C CA . LEU A 1 311 ? 9.307 48.062 8.707 1.00 18.79 305 LEU A CA 1
ATOM 2454 C C . LEU A 1 311 ? 10.123 47.402 9.830 1.00 16.36 305 LEU A C 1
ATOM 2455 O O . LEU A 1 311 ? 11.302 47.662 9.967 1.00 17.72 305 LEU A O 1
ATOM 2460 N N . PHE A 1 312 ? 9.459 46.544 10.592 1.00 16.08 306 PHE A N 1
ATOM 2461 C CA . PHE A 1 312 ? 10.121 45.707 11.616 1.00 15.78 306 PHE A CA 1
ATOM 2462 C C . PHE A 1 312 ? 10.198 44.292 11.044 1.00 15.23 306 PHE A C 1
ATOM 2463 O O . PHE A 1 312 ? 9.174 43.722 10.584 1.00 17.06 306 PHE A O 1
ATOM 2471 N N . VAL A 1 313 ? 11.404 43.720 11.026 1.00 14.08 307 VAL A N 1
ATOM 2472 C CA . VAL A 1 313 ? 11.543 42.360 10.562 1.00 13.21 307 VAL A CA 1
ATOM 2473 C C . VAL A 1 313 ? 12.154 41.464 11.626 1.00 13.53 307 VAL A C 1
ATOM 2474 O O . VAL A 1 313 ? 13.114 41.869 12.313 1.00 14.65 307 VAL A O 1
ATOM 2478 N N . ALA A 1 314 ? 11.612 40.277 11.788 1.00 12.74 308 ALA A N 1
ATOM 2479 C CA . ALA A 1 314 ? 12.290 39.282 12.623 1.00 12.38 308 ALA A CA 1
ATOM 2480 C C . ALA A 1 314 ? 11.911 37.905 12.120 1.00 13.92 308 ALA A C 1
ATOM 2481 O O . ALA A 1 314 ? 11.277 37.777 11.064 1.00 14.00 308 ALA A O 1
ATOM 2483 N N . GLY A 1 315 ? 12.264 36.865 12.872 1.00 12.23 309 GLY A N 1
ATOM 2484 C CA . GLY A 1 315 ? 12.298 35.542 12.296 1.00 12.67 309 GLY A CA 1
ATOM 2485 C C . GLY A 1 315 ? 13.682 35.266 11.701 1.00 11.57 309 GLY A C 1
ATOM 2486 O O . GLY A 1 315 ? 14.400 36.186 11.334 1.00 12.81 309 GLY A O 1
ATOM 2487 N N . GLY A 1 316 ? 14.035 33.987 11.589 1.00 14.33 310 GLY A N 1
ATOM 2488 C CA . GLY A 1 316 ? 15.387 33.626 11.159 1.00 15.70 310 GLY A CA 1
ATOM 2489 C C . GLY A 1 316 ? 15.784 34.199 9.791 1.00 15.19 310 GLY A C 1
ATOM 2490 O O . GLY A 1 316 ? 16.973 34.434 9.556 1.00 16.60 310 GLY A O 1
ATOM 2491 N N . VAL A 1 317 ? 14.818 34.394 8.891 1.00 13.28 311 VAL A N 1
ATOM 2492 C CA . VAL A 1 317 ? 15.193 34.890 7.569 1.00 13.33 311 VAL A CA 1
ATOM 2493 C C . VAL A 1 317 ? 15.634 36.355 7.698 1.00 12.53 311 VAL A C 1
ATOM 2494 O O . VAL A 1 317 ? 16.304 36.895 6.808 1.00 14.64 311 VAL A O 1
ATOM 2498 N N . GLY A 1 318 ? 15.245 37.004 8.790 1.00 14.72 312 GLY A N 1
ATOM 2499 C CA . GLY A 1 318 ? 15.694 38.379 8.997 1.00 13.92 312 GLY A CA 1
ATOM 2500 C C . GLY A 1 318 ? 17.188 38.482 9.252 1.00 15.11 312 GLY A C 1
ATOM 2501 O O . GLY A 1 318 ? 17.691 39.596 9.282 1.00 16.66 312 GLY A O 1
ATOM 2502 N N . LEU A 1 319 ? 17.897 37.366 9.390 1.00 14.04 313 LEU A N 1
ATOM 2503 C CA . LEU A 1 319 ? 19.365 37.447 9.427 1.00 15.45 313 LEU A CA 1
ATOM 2504 C C . LEU A 1 319 ? 19.969 37.622 8.030 1.00 15.85 313 LEU A C 1
ATOM 2505 O O . LEU A 1 319 ? 21.186 37.800 7.903 1.00 18.20 313 LEU A O 1
ATOM 2510 N N . ASN A 1 320 ? 19.139 37.574 6.999 1.00 14.59 314 ASN A N 1
ATOM 2511 C CA . ASN A 1 320 ? 19.661 37.711 5.640 1.00 14.65 314 ASN A CA 1
ATOM 2512 C C . ASN A 1 320 ? 19.951 39.181 5.321 1.00 13.93 314 ASN A C 1
ATOM 2513 O O . ASN A 1 320 ? 19.078 39.910 4.817 1.00 14.82 314 ASN A O 1
ATOM 2518 N N . ALA A 1 321 ? 21.185 39.593 5.603 1.00 12.34 315 ALA A N 1
ATOM 2519 C CA . ALA A 1 321 ? 21.560 41.000 5.508 1.00 12.35 315 ALA A CA 1
ATOM 2520 C C . ALA A 1 321 ? 21.502 41.506 4.080 1.00 13.72 315 ALA A C 1
ATOM 2521 O O . ALA A 1 321 ? 21.232 42.672 3.853 1.00 15.23 315 ALA A O 1
ATOM 2523 N N . THR A 1 322 ? 21.815 40.640 3.120 1.00 14.11 316 THR A N 1
ATOM 2524 C CA . THR A 1 322 ? 21.723 41.034 1.699 1.00 15.38 316 THR A CA 1
ATOM 2525 C C . THR A 1 322 ? 20.287 41.417 1.350 1.00 14.65 316 THR A C 1
ATOM 2526 O O . THR A 1 322 ? 20.034 42.456 0.705 1.00 15.69 316 THR A O 1
ATOM 2530 N N . MET A 1 323 ? 19.360 40.573 1.745 1.00 13.69 317 MET A N 1
ATOM 2531 C CA . MET A 1 323 ? 17.942 40.841 1.525 1.00 14.32 317 MET A CA 1
ATOM 2532 C C . MET A 1 323 ? 17.534 42.105 2.267 1.00 15.22 317 MET A C 1
ATOM 2533 O O . MET A 1 323 ? 16.829 42.981 1.697 1.00 16.41 317 MET A O 1
ATOM 2538 N N . ASN A 1 324 ? 17.937 42.241 3.524 1.00 13.12 318 ASN A N 1
ATOM 2539 C CA . ASN A 1 324 ? 17.564 43.431 4.288 1.00 14.27 318 ASN A CA 1
ATOM 2540 C C . ASN A 1 324 ? 18.022 44.714 3.634 1.00 15.34 318 ASN A C 1
ATOM 2541 O O . ASN A 1 324 ? 17.300 45.717 3.662 1.00 15.99 318 ASN A O 1
ATOM 2546 N N . GLY A 1 325 ? 19.228 44.693 3.044 1.00 17.01 319 GLY A N 1
ATOM 2547 C CA . GLY A 1 325 ? 19.755 45.908 2.426 1.00 17.50 319 GLY A CA 1
ATOM 2548 C C . GLY A 1 325 ? 18.925 46.305 1.188 1.00 16.66 319 GLY A C 1
ATOM 2549 O O . GLY A 1 325 ? 18.725 47.520 0.869 1.00 19.21 319 GLY A O 1
ATOM 2550 N N . LYS A 1 326 ? 18.391 45.286 0.507 1.00 16.95 320 LYS A N 1
ATOM 2551 C CA . LYS A 1 326 ? 17.539 45.570 -0.687 1.00 17.74 320 LYS A CA 1
ATOM 2552 C C . LYS A 1 326 ? 16.138 46.020 -0.248 1.00 19.02 320 LYS A C 1
ATOM 2553 O O . LYS A 1 326 ? 15.513 46.818 -0.947 1.00 20.51 320 LYS A O 1
ATOM 2559 N N . LEU A 1 327 ? 15.650 45.545 0.911 1.00 17.26 321 LEU A N 1
ATOM 2560 C CA . LEU A 1 327 ? 14.409 46.104 1.465 1.00 17.36 321 LEU A CA 1
ATOM 2561 C C . LEU A 1 327 ? 14.555 47.578 1.819 1.00 20.17 321 LEU A C 1
ATOM 2562 O O . LEU A 1 327 ? 13.654 48.403 1.536 1.00 22.11 321 LEU A O 1
ATOM 2567 N N . LEU A 1 328 ? 15.694 47.923 2.417 1.00 18.92 322 LEU A N 1
ATOM 2568 C CA . LEU A 1 328 ? 15.883 49.296 2.895 1.00 20.80 322 LEU A CA 1
ATOM 2569 C C . LEU A 1 328 ? 15.817 50.299 1.737 1.00 21.81 322 LEU A C 1
ATOM 2570 O O . LEU A 1 328 ? 15.316 51.427 1.912 1.00 22.96 322 LEU A O 1
ATOM 2575 N N . THR A 1 329 ? 16.308 49.892 0.572 1.00 21.70 323 THR A N 1
ATOM 2576 C CA . THR A 1 329 ? 16.351 50.812 -0.564 1.00 24.26 323 THR A CA 1
ATOM 2577 C C . THR A 1 329 ? 15.023 50.882 -1.348 1.00 21.05 323 THR A C 1
ATOM 2578 O O . THR A 1 329 ? 14.914 51.721 -2.252 1.00 24.59 323 THR A O 1
ATOM 2582 N N . ARG A 1 330 ? 14.030 50.079 -0.963 1.00 22.50 324 ARG A N 1
ATOM 2583 C CA . ARG A 1 330 ? 12.750 50.053 -1.674 1.00 22.67 324 ARG A CA 1
ATOM 2584 C C . ARG A 1 330 ? 11.982 51.328 -1.484 1.00 25.09 324 ARG A C 1
ATOM 2585 O O . ARG A 1 330 ? 12.034 51.931 -0.431 1.00 26.46 324 ARG A O 1
ATOM 2593 N N . SER A 1 331 ? 11.247 51.737 -2.498 1.00 24.02 325 SER A N 1
ATOM 2594 C CA . SER A 1 331 ? 10.526 52.989 -2.396 1.00 24.80 325 SER A CA 1
ATOM 2595 C C . SER A 1 331 ? 9.445 52.946 -1.348 1.00 23.89 325 SER A C 1
ATOM 2596 O O . SER A 1 331 ? 8.913 54.013 -0.975 1.00 28.52 325 SER A O 1
ATOM 2599 N N . THR A 1 332 ? 9.081 51.746 -0.887 1.00 23.08 326 THR A N 1
ATOM 2600 C CA . THR A 1 332 ? 7.956 51.574 0.016 1.00 21.13 326 THR A CA 1
ATOM 2601 C C . THR A 1 332 ? 8.384 51.619 1.516 1.00 21.33 326 THR A C 1
ATOM 2602 O O . THR A 1 332 ? 7.549 51.600 2.393 1.00 24.50 326 THR A O 1
ATOM 2606 N N . VAL A 1 333 ? 9.702 51.695 1.776 1.00 21.42 327 VAL A N 1
ATOM 2607 C CA . VAL A 1 333 ? 10.274 51.578 3.133 1.00 21.54 327 VAL A CA 1
ATOM 2608 C C . VAL A 1 333 ? 11.000 52.864 3.424 1.00 24.53 327 VAL A C 1
ATOM 2609 O O . VAL A 1 333 ? 11.796 53.283 2.601 1.00 26.23 327 VAL A O 1
ATOM 2613 N N . ASP A 1 334 ? 10.737 53.530 4.530 1.00 21.97 328 ASP A N 1
ATOM 2614 C CA . ASP A 1 334 ? 11.557 54.675 4.915 1.00 23.59 328 ASP A CA 1
ATOM 2615 C C . ASP A 1 334 ? 12.518 54.315 6.012 1.00 26.39 328 ASP A C 1
ATOM 2616 O O . ASP A 1 334 ? 13.654 54.720 5.968 1.00 30.46 328 ASP A O 1
ATOM 2621 N N . LYS A 1 335 ? 12.049 53.591 7.013 1.00 24.57 329 LYS A N 1
ATOM 2622 C CA . LYS A 1 335 ? 12.888 53.189 8.147 1.00 25.08 329 LYS A CA 1
ATOM 2623 C C . LYS A 1 335 ? 12.737 51.695 8.358 1.00 23.39 329 LYS A C 1
ATOM 2624 O O . LYS A 1 335 ? 11.686 51.112 8.082 1.00 21.57 329 LYS A O 1
ATOM 2630 N N . MET A 1 336 ? 13.805 51.077 8.839 1.00 21.83 330 MET A N 1
ATOM 2631 C CA . MET A 1 336 ? 13.735 49.659 9.133 1.00 20.02 330 MET A CA 1
ATOM 2632 C C . MET A 1 336 ? 14.439 49.350 10.445 1.00 18.43 330 MET A C 1
ATOM 2633 O O . MET A 1 336 ? 15.508 49.915 10.731 1.00 19.91 330 MET A O 1
ATOM 2638 N N . PHE A 1 337 ? 13.885 48.398 11.187 1.00 16.22 331 PHE A N 1
ATOM 2639 C CA . PHE A 1 337 ? 14.603 47.872 12.357 1.00 14.87 331 PHE A CA 1
ATOM 2640 C C . PHE A 1 337 ? 14.578 46.373 12.344 1.00 15.10 331 PHE A C 1
ATOM 2641 O O . PHE A 1 337 ? 13.492 45.769 12.201 1.00 15.22 331 PHE A O 1
ATOM 2649 N N . VAL A 1 338 ? 15.766 45.772 12.456 1.00 13.54 332 VAL A N 1
ATOM 2650 C CA . VAL A 1 338 ? 15.890 44.325 12.607 1.00 13.36 332 VAL A CA 1
ATOM 2651 C C . VAL A 1 338 ? 16.792 44.104 13.817 1.00 12.58 332 VAL A C 1
ATOM 2652 O O . VAL A 1 338 ? 17.908 44.581 13.825 1.00 16.04 332 VAL A O 1
ATOM 2656 N N . PRO A 1 339 ? 16.326 43.386 14.826 1.00 12.36 333 PRO A N 1
ATOM 2657 C CA . PRO A 1 339 ? 17.164 43.165 16.011 1.00 13.90 333 PRO A CA 1
ATOM 2658 C C . PRO A 1 339 ? 18.276 42.152 15.702 1.00 14.15 333 PRO A C 1
ATOM 2659 O O . PRO A 1 339 ? 18.137 41.319 14.812 1.00 14.60 333 PRO A O 1
ATOM 2663 N N . PRO A 1 340 ? 19.379 42.220 16.452 1.00 13.10 334 PRO A N 1
ATOM 2664 C CA . PRO A 1 340 ? 20.490 41.292 16.272 1.00 14.29 334 PRO A CA 1
ATOM 2665 C C . PRO A 1 340 ? 20.047 39.865 16.540 1.00 15.10 334 PRO A C 1
ATOM 2666 O O . PRO A 1 340 ? 20.686 38.897 16.049 1.00 16.46 334 PRO A O 1
ATOM 2670 N N . VAL A 1 341 ? 18.975 39.734 17.306 1.00 13.61 335 VAL A N 1
ATOM 2671 C CA . VAL A 1 341 ? 18.437 38.424 17.649 1.00 14.65 335 VAL A CA 1
ATOM 2672 C C . VAL A 1 341 ? 17.156 38.097 16.893 1.00 14.57 335 VAL A C 1
ATOM 2673 O O . VAL A 1 341 ? 16.216 37.545 17.447 1.00 15.64 335 VAL A O 1
ATOM 2677 N N . ALA A 1 342 ? 17.139 38.399 15.604 1.00 13.85 336 ALA A N 1
ATOM 2678 C CA . ALA A 1 342 ? 16.004 38.088 14.754 1.00 13.88 336 ALA A CA 1
ATOM 2679 C C . ALA A 1 342 ? 15.651 36.612 14.702 1.00 13.65 336 ALA A C 1
ATOM 2680 O O . ALA A 1 342 ? 14.504 36.265 14.504 1.00 14.59 336 ALA A O 1
ATOM 2682 N N . SER A 1 343 ? 16.641 35.753 14.829 1.00 13.05 337 SER A N 1
ATOM 2683 C CA . SER A 1 343 ? 16.413 34.306 14.796 1.00 13.81 337 SER A CA 1
ATOM 2684 C C . SER A 1 343 ? 15.775 33.835 16.097 1.00 11.81 337 SER A C 1
ATOM 2685 O O . SER A 1 343 ? 15.447 34.640 16.982 1.00 13.71 337 SER A O 1
ATOM 2688 N N . ASP A 1 344 ? 15.615 32.523 16.219 1.00 12.15 338 ASP A N 1
ATOM 2689 C CA . ASP A 1 344 ? 14.906 32.003 17.398 1.00 13.43 338 ASP A CA 1
ATOM 2690 C C . ASP A 1 344 ? 15.581 32.335 18.724 1.00 13.00 338 ASP A C 1
ATOM 2691 O O . ASP A 1 344 ? 14.903 32.349 19.783 1.00 15.75 338 ASP A O 1
ATOM 2696 N N . ILE A 1 345 ? 16.874 32.624 18.702 1.00 12.82 339 ILE A N 1
ATOM 2697 C CA . ILE A 1 345 ? 17.494 33.038 20.010 1.00 14.68 339 ILE A CA 1
ATOM 2698 C C . ILE A 1 345 ? 16.791 34.229 20.599 1.00 13.58 339 ILE A C 1
ATOM 2699 O O . ILE A 1 345 ? 16.800 34.416 21.838 1.00 15.64 339 ILE A O 1
ATOM 2704 N N . GLY A 1 346 ? 16.167 35.064 19.741 1.00 12.55 340 GLY A N 1
ATOM 2705 C CA . GLY A 1 346 ? 15.491 36.251 20.235 1.00 13.02 340 GLY A CA 1
ATOM 2706 C C . GLY A 1 346 ? 14.110 36.044 20.834 1.00 11.66 340 GLY A C 1
ATOM 2707 O O . GLY A 1 346 ? 13.558 36.999 21.379 1.00 13.62 340 GLY A O 1
ATOM 2708 N N . VAL A 1 347 ? 13.546 34.851 20.754 1.00 11.54 341 VAL A N 1
ATOM 2709 C CA . VAL A 1 347 ? 12.177 34.702 21.268 1.00 12.39 341 VAL A CA 1
ATOM 2710 C C . VAL A 1 347 ? 12.154 34.583 22.793 1.00 12.97 341 VAL A C 1
ATOM 2711 O O . VAL A 1 347 ? 11.096 34.764 23.385 1.00 13.74 341 VAL A O 1
ATOM 2715 N N . SER A 1 348 ? 13.301 34.335 23.420 1.00 11.79 342 SER A N 1
ATOM 2716 C CA . SER A 1 348 ? 13.339 34.476 24.895 1.00 11.10 342 SER A CA 1
ATOM 2717 C C . SER A 1 348 ? 13.101 35.966 25.254 1.00 13.30 342 SER A C 1
ATOM 2718 O O . SER A 1 348 ? 12.222 36.309 26.062 1.00 13.32 342 SER A O 1
ATOM 2721 N N . LEU A 1 349 ? 13.871 36.840 24.624 1.00 11.97 343 LEU A N 1
ATOM 2722 C CA . LEU A 1 349 ? 13.733 38.274 24.848 1.00 13.31 343 LEU A CA 1
ATOM 2723 C C . LEU A 1 349 ? 12.328 38.745 24.447 1.00 12.84 343 LEU A C 1
ATOM 2724 O O . LEU A 1 349 ? 11.682 39.541 25.160 1.00 13.97 343 LEU A O 1
ATOM 2729 N N . GLY A 1 350 ? 11.861 38.311 23.264 1.00 13.66 344 GLY A N 1
ATOM 2730 C CA . GLY A 1 350 ? 10.547 38.721 22.813 1.00 14.16 344 GLY A CA 1
ATOM 2731 C C . GLY A 1 350 ? 9.433 38.273 23.741 1.00 14.41 344 GLY A C 1
ATOM 2732 O O . GLY A 1 350 ? 8.486 39.022 23.997 1.00 13.74 344 GLY A O 1
ATOM 2733 N N . ALA A 1 351 ? 9.527 37.028 24.219 1.00 14.15 345 ALA A N 1
ATOM 2734 C CA . ALA A 1 351 ? 8.505 36.541 25.153 1.00 11.12 345 ALA A CA 1
ATOM 2735 C C . ALA A 1 351 ? 8.524 37.364 26.449 1.00 13.55 345 ALA A C 1
ATOM 2736 O O . ALA A 1 351 ? 7.474 37.724 26.983 1.00 13.47 345 ALA A O 1
ATOM 2738 N N . ALA A 1 352 ? 9.725 37.646 26.936 1.00 12.87 346 ALA A N 1
ATOM 2739 C CA . ALA A 1 352 ? 9.805 38.468 28.154 1.00 12.47 346 ALA A CA 1
ATOM 2740 C C . ALA A 1 352 ? 9.175 39.846 27.913 1.00 12.95 346 ALA A C 1
ATOM 2741 O O . ALA A 1 352 ? 8.484 40.376 28.797 1.00 14.33 346 ALA A O 1
ATOM 2743 N N . ALA A 1 353 ? 9.424 40.422 26.719 1.00 13.29 347 ALA A N 1
ATOM 2744 C CA . ALA A 1 353 ? 8.894 41.746 26.439 1.00 13.67 347 ALA A CA 1
ATOM 2745 C C . ALA A 1 353 ? 7.369 41.739 26.369 1.00 15.06 347 ALA A C 1
ATOM 2746 O O . ALA A 1 353 ? 6.707 42.644 26.881 1.00 15.86 347 ALA A O 1
ATOM 2748 N N . ALA A 1 354 ? 6.819 40.737 25.681 1.00 14.55 348 ALA A N 1
ATOM 2749 C CA . ALA A 1 354 ? 5.391 40.674 25.536 1.00 14.63 348 ALA A CA 1
ATOM 2750 C C . ALA A 1 354 ? 4.765 40.612 26.941 1.00 15.82 348 ALA A C 1
ATOM 2751 O O . ALA A 1 354 ? 3.717 41.240 27.195 1.00 16.54 348 ALA A O 1
ATOM 2753 N N . VAL A 1 355 ? 5.346 39.806 27.814 1.00 15.27 349 VAL A N 1
ATOM 2754 C CA . VAL A 1 355 ? 4.780 39.620 29.158 1.00 15.13 349 VAL A CA 1
ATOM 2755 C C . VAL A 1 355 ? 4.991 40.886 29.984 1.00 15.72 349 VAL A C 1
ATOM 2756 O O . VAL A 1 355 ? 4.065 41.331 30.669 1.00 17.89 349 VAL A O 1
ATOM 2760 N N . ALA A 1 356 ? 6.165 41.513 29.862 1.00 15.86 350 ALA A N 1
ATOM 2761 C CA . ALA A 1 356 ? 6.444 42.734 30.622 1.00 15.00 350 ALA A CA 1
ATOM 2762 C C . ALA A 1 356 ? 5.469 43.858 30.220 1.00 17.51 350 ALA A C 1
ATOM 2763 O O . ALA A 1 356 ? 4.988 44.617 31.074 1.00 18.17 350 ALA A O 1
ATOM 2765 N N . VAL A 1 357 ? 5.181 43.956 28.915 1.00 16.49 351 VAL A N 1
ATOM 2766 C CA . VAL A 1 357 ? 4.218 44.920 28.455 1.00 17.80 351 VAL A CA 1
ATOM 2767 C C . VAL A 1 357 ? 2.839 44.634 29.022 1.00 19.00 351 VAL A C 1
ATOM 2768 O O . VAL A 1 357 ? 2.140 45.569 29.421 1.00 21.15 351 VAL A O 1
ATOM 2772 N N . GLU A 1 358 ? 2.434 43.370 29.048 1.00 19.64 352 GLU A N 1
ATOM 2773 C CA . GLU A 1 358 ? 1.128 43.006 29.566 1.00 21.69 352 GLU A CA 1
ATOM 2774 C C . GLU A 1 358 ? 1.059 43.390 31.058 1.00 22.80 352 GLU A C 1
ATOM 2775 O O . GLU A 1 358 ? -0.038 43.706 31.585 1.00 27.56 352 GLU A O 1
ATOM 2781 N N . LEU A 1 359 ? 2.208 43.358 31.739 1.00 22.94 353 LEU A N 1
ATOM 2782 C CA . LEU A 1 359 ? 2.278 43.672 33.176 1.00 22.61 353 LEU A CA 1
ATOM 2783 C C . LEU A 1 359 ? 2.433 45.165 33.421 1.00 25.33 353 LEU A C 1
ATOM 2784 O O . LEU A 1 359 ? 2.541 45.602 34.561 1.00 28.77 353 LEU A O 1
ATOM 2789 N N . GLY A 1 360 ? 2.470 45.937 32.342 1.00 23.59 354 GLY A N 1
ATOM 2790 C CA . GLY A 1 360 ? 2.406 47.400 32.427 1.00 24.17 354 GLY A CA 1
ATOM 2791 C C . GLY A 1 360 ? 3.740 48.112 32.289 1.00 24.41 354 GLY A C 1
ATOM 2792 O O . GLY A 1 360 ? 3.805 49.350 32.456 1.00 26.50 354 GLY A O 1
ATOM 2793 N N . ASP A 1 361 ? 4.804 47.378 31.951 1.00 23.49 355 ASP A N 1
ATOM 2794 C CA . ASP A 1 361 ? 6.109 48.037 31.769 1.00 23.78 355 ASP A CA 1
ATOM 2795 C C . ASP A 1 361 ? 6.232 48.679 30.401 1.00 23.92 355 ASP A C 1
ATOM 2796 O O . ASP A 1 361 ? 5.546 48.269 29.436 1.00 24.48 355 ASP A O 1
ATOM 2801 N N . ARG A 1 362 ? 7.124 49.664 30.326 1.00 23.39 356 ARG A N 1
ATOM 2802 C CA . ARG A 1 362 ? 7.528 50.229 29.048 1.00 23.32 356 ARG A CA 1
ATOM 2803 C C . ARG A 1 362 ? 8.892 49.649 28.706 1.00 21.92 356 ARG A C 1
ATOM 2804 O O . ARG A 1 362 ? 9.763 49.572 29.593 1.00 23.58 356 ARG A O 1
ATOM 2812 N N . ILE A 1 363 ? 9.078 49.230 27.436 1.00 19.52 357 ILE A N 1
ATOM 2813 C CA . ILE A 1 363 ? 10.321 48.598 27.043 1.00 18.11 357 ILE A CA 1
ATOM 2814 C C . ILE A 1 363 ? 11.275 49.640 26.454 1.00 17.01 357 ILE A C 1
ATOM 2815 O O . ILE A 1 363 ? 10.898 50.399 25.528 1.00 21.00 357 ILE A O 1
ATOM 2820 N N . ALA A 1 364 ? 12.517 49.653 26.941 1.00 16.68 358 ALA A N 1
ATOM 2821 C CA . ALA A 1 364 ? 13.517 50.614 26.450 1.00 18.24 358 ALA A CA 1
ATOM 2822 C C . ALA A 1 364 ? 14.061 50.142 25.105 1.00 17.62 358 ALA A C 1
ATOM 2823 O O . ALA A 1 364 ? 14.140 48.949 24.858 1.00 18.71 358 ALA A O 1
ATOM 2825 N N . PRO A 1 365 ? 14.480 51.049 24.250 1.00 20.05 359 PRO A N 1
ATOM 2826 C CA . PRO A 1 365 ? 15.124 50.621 22.990 1.00 19.41 359 PRO A CA 1
ATOM 2827 C C . PRO A 1 365 ? 16.430 49.884 23.234 1.00 20.50 359 PRO A C 1
ATOM 2828 O O . PRO A 1 365 ? 17.121 50.134 24.261 1.00 22.42 359 PRO A O 1
ATOM 2832 N N . MET A 1 366 ? 16.772 48.958 22.334 1.00 20.18 360 MET A N 1
ATOM 2833 C CA . MET A 1 366 ? 18.058 48.262 22.444 1.00 22.05 360 MET A CA 1
ATOM 2834 C C . MET A 1 366 ? 19.230 49.177 22.447 1.00 26.88 360 MET A C 1
ATOM 2835 O O . MET A 1 366 ? 20.224 48.909 23.126 1.00 31.18 360 MET A O 1
ATOM 2840 N N . GLY A 1 367 ? 19.125 50.250 21.681 1.00 26.87 361 GLY A N 1
ATOM 2841 C CA . GLY A 1 367 ? 20.154 51.302 21.689 1.00 31.90 361 GLY A CA 1
ATOM 2842 C C . GLY A 1 367 ? 21.554 50.996 21.115 1.00 38.99 361 GLY A C 1
ATOM 2843 O O . GLY A 1 367 ? 22.579 51.228 21.756 1.00 42.83 361 GLY A O 1
ATOM 2844 N N . ASP A 1 368 ? 21.625 50.447 19.933 1.00 37.08 362 ASP A N 1
ATOM 2845 C CA . ASP A 1 368 ? 22.934 50.406 19.271 1.00 34.77 362 ASP A CA 1
ATOM 2846 C C . ASP A 1 368 ? 23.959 49.488 19.902 1.00 29.57 362 ASP A C 1
ATOM 2847 O O . ASP A 1 368 ? 25.135 49.564 19.548 1.00 28.09 362 ASP A O 1
ATOM 2852 N N . THR A 1 369 ? 23.537 48.610 20.808 1.00 28.46 363 THR A N 1
ATOM 2853 C CA . THR A 1 369 ? 24.446 47.611 21.384 1.00 23.75 363 THR A CA 1
ATOM 2854 C C . THR A 1 369 ? 23.764 46.247 21.499 1.00 20.72 363 THR A C 1
ATOM 2855 O O . THR A 1 369 ? 22.507 46.159 21.529 1.00 26.09 363 THR A O 1
ATOM 2859 N N . ALA A 1 370 ? 24.561 45.191 21.533 1.00 19.41 364 ALA A N 1
ATOM 2860 C CA . ALA A 1 370 ? 24.009 43.875 21.804 1.00 18.44 364 ALA A CA 1
ATOM 2861 C C . ALA A 1 370 ? 24.814 43.259 22.925 1.00 18.48 364 ALA A C 1
ATOM 2862 O O . ALA A 1 370 ? 24.824 42.047 23.064 1.00 19.06 364 ALA A O 1
ATOM 2864 N N . ALA A 1 371 ? 25.487 44.090 23.728 1.00 17.17 365 ALA A N 1
ATOM 2865 C CA . ALA A 1 371 ? 26.475 43.578 24.707 1.00 15.38 365 ALA A CA 1
ATOM 2866 C C . ALA A 1 371 ? 25.820 43.278 26.048 1.00 16.18 365 ALA A C 1
ATOM 2867 O O . ALA A 1 371 ? 25.886 44.104 27.016 1.00 18.40 365 ALA A O 1
ATOM 2869 N N . TRP A 1 372 ? 25.172 42.107 26.097 1.00 15.32 366 TRP A N 1
ATOM 2870 C CA . TRP A 1 372 ? 24.371 41.742 27.266 1.00 14.22 366 TRP A CA 1
ATOM 2871 C C . TRP A 1 372 ? 24.792 40.444 27.957 1.00 14.65 366 TRP A C 1
ATOM 2872 O O . TRP A 1 372 ? 24.218 40.051 29.013 1.00 14.23 366 TRP A O 1
ATOM 2883 N N . GLY A 1 373 ? 25.782 39.782 27.395 1.00 13.68 367 GLY A N 1
ATOM 2884 C CA . GLY A 1 373 ? 26.246 38.536 27.966 1.00 14.24 367 GLY A CA 1
ATOM 2885 C C . GLY A 1 373 ? 27.270 38.741 29.102 1.00 15.30 367 GLY A C 1
ATOM 2886 O O . GLY A 1 373 ? 27.454 39.850 29.597 1.00 16.11 367 GLY A O 1
ATOM 2887 N N . PRO A 1 374 ? 27.938 37.658 29.520 1.00 13.66 368 PRO A N 1
ATOM 2888 C CA . PRO A 1 374 ? 28.878 37.829 30.643 1.00 13.83 368 PRO A CA 1
ATOM 2889 C C . PRO A 1 374 ? 30.078 38.702 30.325 1.00 13.18 368 PRO A C 1
ATOM 2890 O O . PRO A 1 374 ? 30.578 38.710 29.172 1.00 13.62 368 PRO A O 1
ATOM 2894 N N . GLU A 1 375 ? 30.554 39.401 31.371 1.00 14.82 369 GLU A N 1
ATOM 2895 C CA . GLU A 1 375 ? 31.828 40.061 31.307 1.00 14.46 369 GLU A CA 1
ATOM 2896 C C . GLU A 1 375 ? 32.693 39.564 32.492 1.00 13.53 369 GLU A C 1
ATOM 2897 O O . GLU A 1 375 ? 32.176 38.920 33.460 1.00 15.18 369 GLU A O 1
ATOM 2903 N N . PHE A 1 376 ? 33.972 39.905 32.396 1.00 14.03 370 PHE A N 1
ATOM 2904 C CA . PHE A 1 376 ? 34.958 39.379 33.371 1.00 14.40 370 PHE A CA 1
ATOM 2905 C C . PHE A 1 376 ? 35.862 40.493 33.854 1.00 16.05 370 PHE A C 1
ATOM 2906 O O . PHE A 1 376 ? 36.264 41.349 33.062 1.00 17.90 370 PHE A O 1
ATOM 2914 N N . SER A 1 377 ? 36.154 40.503 35.157 1.00 16.86 371 SER A N 1
ATOM 2915 C CA . SER A 1 377 ? 36.992 41.557 35.728 1.00 17.80 371 SER A CA 1
ATOM 2916 C C . SER A 1 377 ? 38.455 41.241 35.441 1.00 18.81 371 SER A C 1
ATOM 2917 O O . SER A 1 377 ? 38.797 40.136 35.071 1.00 18.67 371 SER A O 1
ATOM 2920 N N . PRO A 1 378 ? 39.311 42.235 35.602 1.00 19.85 372 PRO A N 1
ATOM 2921 C CA . PRO A 1 378 ? 40.731 41.993 35.392 1.00 20.05 372 PRO A CA 1
ATOM 2922 C C . PRO A 1 378 ? 41.240 40.845 36.264 1.00 20.48 372 PRO A C 1
ATOM 2923 O O . PRO A 1 378 ? 42.031 40.049 35.767 1.00 20.30 372 PRO A O 1
ATOM 2927 N N . ASP A 1 379 ? 40.805 40.744 37.527 1.00 21.32 373 ASP A N 1
ATOM 2928 C CA . ASP A 1 379 ? 41.242 39.601 38.307 1.00 21.71 373 ASP A CA 1
ATOM 2929 C C . ASP A 1 379 ? 40.787 38.282 37.712 1.00 20.65 373 ASP A C 1
ATOM 2930 O O . ASP A 1 379 ? 41.520 37.297 37.773 1.00 21.26 373 ASP A O 1
ATOM 2935 N N . GLN A 1 380 ? 39.563 38.238 37.151 1.00 17.57 374 GLN A N 1
ATOM 2936 C CA . GLN A 1 380 ? 39.083 36.981 36.559 1.00 17.26 374 GLN A CA 1
ATOM 2937 C C . GLN A 1 380 ? 39.858 36.610 35.304 1.00 17.30 374 GLN A C 1
ATOM 2938 O O . GLN A 1 380 ? 40.148 35.411 35.035 1.00 16.42 374 GLN A O 1
ATOM 2944 N N . VAL A 1 381 ? 40.173 37.632 34.520 1.00 16.76 375 VAL A N 1
ATOM 2945 C CA . VAL A 1 381 ? 40.971 37.396 33.302 1.00 16.50 375 VAL A CA 1
ATOM 2946 C C . VAL A 1 381 ? 42.370 36.909 33.694 1.00 17.67 375 VAL A C 1
ATOM 2947 O O . VAL A 1 381 ? 42.911 35.992 33.114 1.00 17.92 375 VAL A O 1
ATOM 2951 N N . ARG A 1 382 ? 42.941 37.546 34.708 1.00 18.24 376 ARG A N 1
ATOM 2952 C CA . ARG A 1 382 ? 44.277 37.200 35.159 1.00 19.54 376 ARG A CA 1
ATOM 2953 C C . ARG A 1 382 ? 44.302 35.752 35.657 1.00 20.18 376 ARG A C 1
ATOM 2954 O O . ARG A 1 382 ? 45.246 35.030 35.420 1.00 21.89 376 ARG A O 1
ATOM 2962 N N . ALA A 1 383 ? 43.228 35.304 36.314 1.00 20.81 377 ALA A N 1
ATOM 2963 C CA . ALA A 1 383 ? 43.187 33.921 36.750 1.00 22.18 377 ALA A CA 1
ATOM 2964 C C . ALA A 1 383 ? 43.293 32.974 35.578 1.00 21.93 377 ALA A C 1
ATOM 2965 O O . ALA A 1 383 ? 43.957 31.922 35.667 1.00 23.06 377 ALA A O 1
ATOM 2967 N N . ALA A 1 384 ? 42.590 33.297 34.501 1.00 18.85 378 ALA A N 1
ATOM 2968 C CA . ALA A 1 384 ? 42.633 32.429 33.303 1.00 18.70 378 ALA A CA 1
ATOM 2969 C C . ALA A 1 384 ? 43.997 32.503 32.661 1.00 16.07 378 ALA A C 1
ATOM 2970 O O . ALA A 1 384 ? 44.508 31.472 32.204 1.00 18.75 378 ALA A O 1
ATOM 2972 N N . LEU A 1 385 ? 44.585 33.708 32.589 1.00 15.76 379 LEU A N 1
ATOM 2973 C CA . LEU A 1 385 ? 45.941 33.790 32.029 1.00 16.47 379 LEU A CA 1
ATOM 2974 C C . LEU A 1 385 ? 46.936 32.997 32.876 1.00 19.36 379 LEU A C 1
ATOM 2975 O O . LEU A 1 385 ? 47.848 32.330 32.342 1.00 19.33 379 LEU A O 1
ATOM 2980 N N . ASP A 1 386 ? 46.804 33.102 34.204 1.00 21.52 380 ASP A N 1
ATOM 2981 C CA . ASP A 1 386 ? 47.850 32.507 35.075 1.00 26.52 380 ASP A CA 1
ATOM 2982 C C . ASP A 1 386 ? 47.739 30.974 34.906 1.00 29.31 380 ASP A C 1
ATOM 2983 O O . ASP A 1 386 ? 48.745 30.257 35.018 1.00 28.71 380 ASP A O 1
ATOM 2988 N N . ARG A 1 387 ? 46.557 30.431 34.566 1.00 31.12 381 ARG A N 1
ATOM 2989 C CA . ARG A 1 387 ? 46.452 28.982 34.195 1.00 31.83 381 ARG A CA 1
ATOM 2990 C C . ARG A 1 387 ? 47.309 28.495 33.013 1.00 35.30 381 ARG A C 1
ATOM 2991 O O . ARG A 1 387 ? 47.788 27.338 32.966 1.00 36.01 381 ARG A O 1
ATOM 2999 N N . THR A 1 388 ? 47.515 29.341 32.048 1.00 30.38 382 THR A N 1
ATOM 3000 C CA . THR A 1 388 ? 48.182 28.904 30.850 1.00 27.17 382 THR A CA 1
ATOM 3001 C C . THR A 1 388 ? 49.686 28.912 31.081 1.00 25.10 382 THR A C 1
ATOM 3002 O O . THR A 1 388 ? 50.392 28.233 30.342 1.00 28.90 382 THR A O 1
ATOM 3006 N N . GLY A 1 389 ? 50.182 29.744 32.001 1.00 22.79 383 GLY A N 1
ATOM 3007 C CA . GLY A 1 389 ? 51.627 29.948 32.087 1.00 20.60 383 GLY A CA 1
ATOM 3008 C C . GLY A 1 389 ? 52.188 30.913 31.035 1.00 20.72 383 GLY A C 1
ATOM 3009 O O . GLY A 1 389 ? 53.394 31.104 30.947 1.00 22.84 383 GLY A O 1
ATOM 3010 N N . LEU A 1 390 ? 51.349 31.447 30.159 1.00 19.16 384 LEU A N 1
ATOM 3011 C CA . LEU A 1 390 ? 51.842 32.378 29.129 1.00 19.32 384 LEU A CA 1
ATOM 3012 C C . LEU A 1 390 ? 52.304 33.676 29.720 1.00 20.09 384 LEU A C 1
ATOM 3013 O O . LEU A 1 390 ? 51.730 34.143 30.712 1.00 19.96 384 LEU A O 1
ATOM 3018 N N . ALA A 1 391 ? 53.286 34.307 29.059 1.00 19.43 385 ALA A N 1
ATOM 3019 C CA . ALA A 1 391 ? 53.676 35.629 29.446 1.00 20.33 385 ALA A CA 1
ATOM 3020 C C . ALA A 1 391 ? 52.697 36.611 28.837 1.00 21.93 385 ALA A C 1
ATOM 3021 O O . ALA A 1 391 ? 52.127 36.357 27.772 1.00 24.32 385 ALA A O 1
ATOM 3023 N N . TYR A 1 392 ? 52.523 37.741 29.493 1.00 20.30 386 TYR A N 1
ATOM 3024 C CA . TYR A 1 392 ? 51.622 38.782 28.979 1.00 19.53 386 TYR A CA 1
ATOM 3025 C C . TYR A 1 392 ? 51.994 40.156 29.518 1.00 21.44 386 TYR A C 1
ATOM 3026 O O . TYR A 1 392 ? 52.773 40.266 30.467 1.00 24.59 386 TYR A O 1
ATOM 3035 N N . ARG A 1 393 ? 51.411 41.185 28.912 1.00 18.54 387 ARG A N 1
ATOM 3036 C CA . ARG A 1 393 ? 51.636 42.567 29.286 1.00 17.40 387 ARG A CA 1
ATOM 3037 C C . ARG A 1 393 ? 50.338 43.236 29.693 1.00 16.53 387 ARG A C 1
ATOM 3038 O O . ARG A 1 393 ? 49.242 42.738 29.401 1.00 17.79 387 ARG A O 1
ATOM 3046 N N . GLU A 1 394 ? 50.461 44.348 30.403 1.00 19.15 388 GLU A N 1
ATOM 3047 C CA . GLU A 1 394 ? 49.298 45.194 30.754 1.00 18.86 388 GLU A CA 1
ATOM 3048 C C . GLU A 1 394 ? 49.603 46.611 30.226 1.00 19.28 388 GLU A C 1
ATOM 3049 O O . GLU A 1 394 ? 50.198 47.447 30.932 1.00 21.22 388 GLU A O 1
ATOM 3055 N N . PRO A 1 395 ? 49.322 46.858 28.935 1.00 19.63 389 PRO A N 1
ATOM 3056 C CA . PRO A 1 395 ? 49.733 48.126 28.300 1.00 20.28 389 PRO A CA 1
ATOM 3057 C C . PRO A 1 395 ? 49.153 49.335 28.942 1.00 19.81 389 PRO A C 1
ATOM 3058 O O . PRO A 1 395 ? 47.992 49.333 29.326 1.00 21.67 389 PRO A O 1
ATOM 3062 N N . ALA A 1 396 ? 49.946 50.388 29.003 1.00 19.98 390 ALA A N 1
ATOM 3063 C CA . ALA A 1 396 ? 49.414 51.657 29.528 1.00 23.03 390 ALA A CA 1
ATOM 3064 C C . ALA A 1 396 ? 48.291 52.184 28.663 1.00 24.74 390 ALA A C 1
ATOM 3065 O O . ALA A 1 396 ? 47.333 52.779 29.182 1.00 26.57 390 ALA A O 1
ATOM 3067 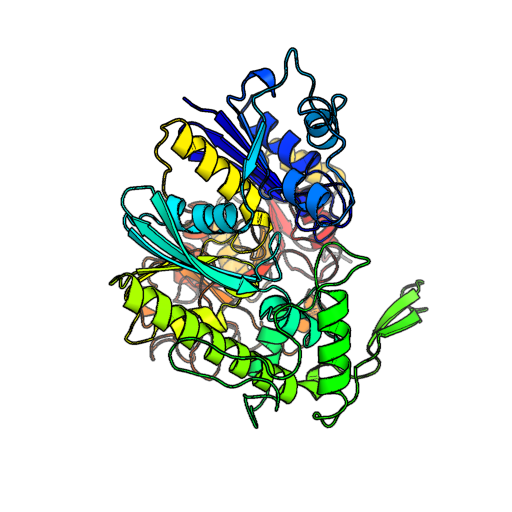N N . ASN A 1 397 ? 48.387 51.966 27.344 1.00 22.74 391 ASN A N 1
ATOM 3068 C CA . ASN A 1 397 ? 47.308 52.343 26.450 1.00 21.82 391 ASN A CA 1
ATOM 3069 C C . ASN A 1 397 ? 47.019 51.206 25.493 1.00 20.35 391 ASN A C 1
ATOM 3070 O O . ASN A 1 397 ? 47.583 51.138 24.394 1.00 19.57 391 ASN A O 1
ATOM 3075 N N . LEU A 1 398 ? 46.167 50.290 25.949 1.00 19.00 392 LEU A N 1
ATOM 3076 C CA . LEU A 1 398 ? 45.885 49.073 25.199 1.00 18.05 392 LEU A CA 1
ATOM 3077 C C . LEU A 1 398 ? 45.244 49.395 23.843 1.00 17.53 392 LEU A C 1
ATOM 3078 O O . LEU A 1 398 ? 45.577 48.772 22.834 1.00 17.89 392 LEU A O 1
ATOM 3083 N N . GLU A 1 399 ? 44.350 50.376 23.823 1.00 18.51 393 GLU A N 1
ATOM 3084 C CA . GLU A 1 399 ? 43.631 50.700 22.578 1.00 19.18 393 GLU A CA 1
ATOM 3085 C C . GLU A 1 399 ? 44.575 51.239 21.514 1.00 19.45 393 GLU A C 1
ATOM 3086 O O . GLU A 1 399 ? 44.424 50.917 20.322 1.00 18.88 393 GLU A O 1
ATOM 3092 N N . ARG A 1 400 ? 45.502 52.082 21.926 1.00 18.27 394 ARG A N 1
ATOM 3093 C CA . ARG A 1 400 ? 46.458 52.621 20.979 1.00 18.87 394 ARG A CA 1
ATOM 3094 C C . ARG A 1 400 ? 47.404 51.499 20.461 1.00 18.83 394 ARG A C 1
ATOM 3095 O O . ARG A 1 400 ? 47.760 51.460 19.275 1.00 20.74 394 ARG A O 1
ATOM 3103 N N . GLU A 1 401 ? 47.805 50.583 21.341 1.00 18.30 395 GLU A N 1
ATOM 3104 C CA . GLU A 1 401 ? 48.658 49.469 20.909 1.00 18.05 395 GLU A CA 1
ATOM 3105 C C . GLU A 1 401 ? 47.926 48.538 19.953 1.00 16.86 395 GLU A C 1
ATOM 3106 O O . GLU A 1 401 ? 48.500 48.088 18.953 1.00 19.40 395 GLU A O 1
ATOM 3112 N N . VAL A 1 402 ? 46.646 48.289 20.228 1.00 15.55 396 VAL A N 1
ATOM 3113 C CA . VAL A 1 402 ? 45.872 47.387 19.340 1.00 16.47 396 VAL A CA 1
ATOM 3114 C C . VAL A 1 402 ? 45.696 48.060 17.972 1.00 17.03 396 VAL A C 1
ATOM 3115 O O . VAL A 1 402 ? 45.833 47.391 16.929 1.00 16.72 396 VAL A O 1
ATOM 3119 N N . ALA A 1 403 ? 45.412 49.371 17.969 1.00 16.13 397 ALA A N 1
ATOM 3120 C CA . ALA A 1 403 ? 45.300 50.057 16.685 1.00 16.39 397 ALA A CA 1
ATOM 3121 C C . ALA A 1 403 ? 46.595 49.919 15.881 1.00 17.78 397 ALA A C 1
ATOM 3122 O O . ALA A 1 403 ? 46.557 49.732 14.658 1.00 17.48 397 ALA A O 1
ATOM 3124 N N . ALA A 1 404 ? 47.739 50.074 16.539 1.00 17.07 398 ALA A N 1
ATOM 3125 C CA . ALA A 1 404 ? 49.013 50.002 15.793 1.00 17.58 398 ALA A CA 1
ATOM 3126 C C . ALA A 1 404 ? 49.245 48.594 15.263 1.00 16.19 398 ALA A C 1
ATOM 3127 O O . ALA A 1 404 ? 49.766 48.433 14.130 1.00 18.78 398 ALA A O 1
ATOM 3129 N N . LEU A 1 405 ? 48.834 47.570 16.029 1.00 16.03 399 LEU A N 1
ATOM 3130 C CA . LEU A 1 405 ? 48.964 46.199 15.524 1.00 15.15 399 LEU A CA 1
ATOM 3131 C C . LEU A 1 405 ? 48.091 46.003 14.281 1.00 15.62 399 LEU A C 1
ATOM 3132 O O . LEU A 1 405 ? 48.568 45.492 13.264 1.00 16.44 399 LEU A O 1
ATOM 3137 N N . ILE A 1 406 ? 46.850 46.457 14.327 1.00 14.58 400 ILE A N 1
ATOM 3138 C CA . ILE A 1 406 ? 45.969 46.296 13.188 1.00 16.44 400 ILE A CA 1
ATOM 3139 C C . ILE A 1 406 ? 46.489 47.080 11.985 1.00 17.57 400 ILE A C 1
ATOM 3140 O O . ILE A 1 406 ? 46.496 46.544 10.879 1.00 17.35 400 ILE A O 1
ATOM 3145 N N . ALA A 1 407 ? 46.906 48.335 12.170 1.00 17.97 401 ALA A N 1
ATOM 3146 C CA . ALA A 1 407 ? 47.421 49.120 11.069 1.00 17.59 401 ALA A CA 1
ATOM 3147 C C . ALA A 1 407 ? 48.619 48.424 10.385 1.00 18.10 401 ALA A C 1
ATOM 3148 O O . ALA A 1 407 ? 48.841 48.622 9.168 1.00 20.89 401 ALA A O 1
ATOM 3150 N N . SER A 1 408 ? 49.408 47.669 11.156 1.00 17.97 402 SER A N 1
ATOM 3151 C CA . SER A 1 408 ? 50.588 47.009 10.581 1.00 17.68 402 SER A CA 1
ATOM 3152 C C . SER A 1 408 ? 50.247 45.732 9.807 1.00 17.35 402 SER A C 1
ATOM 3153 O O . SER A 1 408 ? 51.113 45.132 9.177 1.00 18.14 402 SER A O 1
ATOM 3156 N N . GLY A 1 409 ? 48.993 45.294 9.869 1.00 18.51 403 GLY A N 1
ATOM 3157 C CA . GLY A 1 409 ? 48.568 44.085 9.171 1.00 19.30 403 GLY A CA 1
ATOM 3158 C C . GLY A 1 409 ? 48.486 42.849 10.051 1.00 19.08 403 GLY A C 1
ATOM 3159 O O . GLY A 1 409 ? 48.401 41.723 9.565 1.00 19.63 403 GLY A O 1
ATOM 3160 N N . LYS A 1 410 ? 48.488 43.052 11.362 1.00 16.68 404 LYS A N 1
ATOM 3161 C CA . LYS A 1 410 ? 48.378 41.909 12.252 1.00 16.83 404 LYS A CA 1
ATOM 3162 C C . LYS A 1 410 ? 46.891 41.648 12.606 1.00 16.18 404 LYS A C 1
ATOM 3163 O O . LYS A 1 410 ? 46.034 42.547 12.498 1.00 18.08 404 LYS A O 1
ATOM 3169 N N . VAL A 1 411 ? 46.600 40.419 12.997 1.00 15.75 405 VAL A N 1
ATOM 3170 C CA . VAL A 1 411 ? 45.242 40.020 13.371 1.00 13.39 405 VAL A CA 1
ATOM 3171 C C . VAL A 1 411 ? 45.198 39.910 14.881 1.00 14.58 405 VAL A C 1
ATOM 3172 O O . VAL A 1 411 ? 46.040 39.217 15.486 1.00 15.10 405 VAL A O 1
ATOM 3176 N N . VAL A 1 412 ? 44.227 40.588 15.477 1.00 13.59 406 VAL A N 1
ATOM 3177 C CA . VAL A 1 412 ? 44.178 40.712 16.948 1.00 14.90 406 VAL A CA 1
ATOM 3178 C C . VAL A 1 412 ? 42.859 40.207 17.472 1.00 13.53 406 VAL A C 1
ATOM 3179 O O . VAL A 1 412 ? 41.786 40.675 17.067 1.00 14.30 406 VAL A O 1
ATOM 3183 N N . GLY A 1 413 ? 42.927 39.267 18.411 1.00 12.72 407 GLY A N 1
ATOM 3184 C CA . GLY A 1 413 ? 41.707 38.862 19.110 1.00 13.71 407 GLY A CA 1
ATOM 3185 C C . GLY A 1 413 ? 41.350 39.937 20.139 1.00 13.32 407 GLY A C 1
ATOM 3186 O O . GLY A 1 413 ? 42.227 40.544 20.758 1.00 15.07 407 GLY A O 1
ATOM 3187 N N . TRP A 1 414 ? 40.069 40.187 20.290 1.00 13.49 408 TRP A N 1
ATOM 3188 C CA . TRP A 1 414 ? 39.561 41.282 21.101 1.00 13.79 408 TRP A CA 1
ATOM 3189 C C . TRP A 1 414 ? 38.445 40.758 21.964 1.00 12.98 408 TRP A C 1
ATOM 3190 O O . TRP A 1 414 ? 37.353 40.493 21.444 1.00 14.92 408 TRP A O 1
ATOM 3201 N N . ALA A 1 415 ? 38.704 40.596 23.257 1.00 12.73 409 ALA A N 1
ATOM 3202 C CA . ALA A 1 415 ? 37.693 40.006 24.169 1.00 12.83 409 ALA A CA 1
ATOM 3203 C C . ALA A 1 415 ? 37.551 41.000 25.307 1.00 12.85 409 ALA A C 1
ATOM 3204 O O . ALA A 1 415 ? 38.386 41.025 26.245 1.00 14.65 409 ALA A O 1
ATOM 3206 N N . GLN A 1 416 ? 36.519 41.823 25.210 1.00 14.03 410 GLN A N 1
ATOM 3207 C CA . GLN A 1 416 ? 36.325 42.971 26.071 1.00 13.26 410 GLN A CA 1
ATOM 3208 C C . GLN A 1 416 ? 34.856 43.082 26.504 1.00 14.11 410 GLN A C 1
ATOM 3209 O O . GLN A 1 416 ? 33.941 42.811 25.705 1.00 15.65 410 GLN A O 1
ATOM 3215 N N . GLY A 1 417 ? 34.640 43.463 27.772 1.00 14.93 411 GLY A N 1
ATOM 3216 C CA . GLY A 1 417 ? 33.264 43.765 28.199 1.00 13.27 411 GLY A CA 1
ATOM 3217 C C . GLY A 1 417 ? 32.290 42.606 28.121 1.00 13.83 411 GLY A C 1
ATOM 3218 O O . GLY A 1 417 ? 32.702 41.422 28.156 1.00 14.17 411 GLY A O 1
ATOM 3219 N N . ARG A 1 418 ? 30.995 42.944 28.045 1.00 14.95 412 ARG A N 1
ATOM 3220 C CA . ARG A 1 418 ? 29.943 41.953 28.039 1.00 13.24 412 ARG A CA 1
ATOM 3221 C C . ARG A 1 418 ? 29.863 41.321 26.647 1.00 13.55 412 ARG A C 1
ATOM 3222 O O . ARG A 1 418 ? 29.897 42.008 25.629 1.00 14.27 412 ARG A O 1
ATOM 3230 N N . GLY A 1 419 ? 29.721 39.999 26.589 1.00 13.55 413 GLY A N 1
ATOM 3231 C CA . GLY A 1 419 ? 29.627 39.311 25.303 1.00 14.59 413 GLY A CA 1
ATOM 3232 C C . GLY A 1 419 ? 28.431 39.790 24.476 1.00 13.79 413 GLY A C 1
ATOM 3233 O O . GLY A 1 419 ? 27.328 40.044 25.002 1.00 15.03 413 GLY A O 1
ATOM 3234 N N . GLU A 1 420 ? 28.631 39.954 23.167 1.00 14.52 414 GLU A N 1
ATOM 3235 C CA . GLU A 1 420 ? 27.466 40.368 22.362 1.00 16.12 414 GLU A CA 1
ATOM 3236 C C . GLU A 1 420 ? 26.564 39.152 22.165 1.00 16.54 414 GLU A C 1
ATOM 3237 O O . GLU A 1 420 ? 27.015 38.003 22.256 1.00 18.34 414 GLU A O 1
ATOM 3243 N N A VAL A 1 421 ? 25.280 39.400 21.901 0.64 16.63 415 VAL A N 1
ATOM 3244 N N B VAL A 1 421 ? 25.283 39.390 21.912 0.36 16.89 415 VAL A N 1
ATOM 3245 C CA A VAL A 1 421 ? 24.308 38.330 21.612 0.64 17.94 415 VAL A CA 1
ATOM 3246 C CA B VAL A 1 421 ? 24.372 38.295 21.588 0.36 18.14 415 VAL A CA 1
ATOM 3247 C C A VAL A 1 421 ? 23.972 38.330 20.119 0.64 17.12 415 VAL A C 1
ATOM 3248 C C B VAL A 1 421 ? 24.111 38.295 20.091 0.36 17.02 415 VAL A C 1
ATOM 3249 O O A VAL A 1 421 ? 23.987 39.401 19.467 0.64 18.51 415 VAL A O 1
ATOM 3250 O O B VAL A 1 421 ? 24.304 39.319 19.409 0.36 16.85 415 VAL A O 1
ATOM 3257 N N . GLY A 1 422 ? 23.696 37.146 19.580 1.00 16.92 416 GLY A N 1
ATOM 3258 C CA . GLY A 1 422 ? 23.454 37.000 18.158 1.00 16.81 416 GLY A CA 1
ATOM 3259 C C . GLY A 1 422 ? 24.686 36.421 17.497 1.00 16.90 416 GLY A C 1
ATOM 3260 O O . GLY A 1 422 ? 25.751 36.222 18.098 1.00 18.11 416 GLY A O 1
ATOM 3261 N N . PRO A 1 423 ? 24.578 36.176 16.204 1.00 15.85 417 PRO A N 1
ATOM 3262 C CA . PRO A 1 423 ? 25.627 35.429 15.481 1.00 15.95 417 PRO A CA 1
ATOM 3263 C C . PRO A 1 423 ? 26.818 36.258 15.020 1.00 14.32 417 PRO A C 1
ATOM 3264 O O . PRO A 1 423 ? 27.767 35.675 14.477 1.00 16.45 417 PRO A O 1
ATOM 3268 N N A ARG A 1 424 ? 26.776 37.573 15.207 0.47 14.81 418 ARG A N 1
ATOM 3269 N N B ARG A 1 424 ? 26.744 37.583 15.178 0.53 15.25 418 ARG A N 1
ATOM 3270 C CA A ARG A 1 424 ? 27.823 38.429 14.654 0.47 15.97 418 ARG A CA 1
ATOM 3271 C CA B ARG A 1 424 ? 27.796 38.486 14.695 0.53 14.68 418 ARG A CA 1
ATOM 3272 C C A ARG A 1 424 ? 28.610 39.138 15.734 0.47 14.37 418 ARG A C 1
ATOM 3273 C C B ARG A 1 424 ? 28.616 38.995 15.847 0.53 13.64 418 ARG A C 1
ATOM 3274 O O A ARG A 1 424 ? 28.036 39.778 16.654 0.47 18.05 418 ARG A O 1
ATOM 3275 O O B ARG A 1 424 ? 28.065 39.389 16.912 0.53 15.01 418 ARG A O 1
ATOM 3290 N N . ALA A 1 425 ? 29.933 39.019 15.651 1.00 13.73 419 ALA A N 1
ATOM 3291 C CA . ALA A 1 425 ? 30.797 39.727 16.606 1.00 14.44 419 ALA A CA 1
ATOM 3292 C C . ALA A 1 425 ? 30.688 41.223 16.373 1.00 14.28 419 ALA A C 1
ATOM 3293 O O . ALA A 1 425 ? 30.635 41.690 15.207 1.00 15.75 419 ALA A O 1
ATOM 3295 N N . LEU A 1 426 ? 30.666 42.002 17.451 1.00 15.00 420 LEU A N 1
ATOM 3296 C CA . LEU A 1 426 ? 30.359 43.451 17.361 1.00 15.39 420 LEU A CA 1
ATOM 3297 C C . LEU A 1 426 ? 31.285 44.244 18.257 1.00 16.58 420 LEU A C 1
ATOM 3298 O O . LEU A 1 426 ? 30.895 45.255 18.898 1.00 18.70 420 LEU A O 1
ATOM 3303 N N . GLY A 1 427 ? 32.531 43.800 18.332 1.00 14.80 421 GLY A N 1
ATOM 3304 C CA . GLY A 1 427 ? 33.511 44.496 19.159 1.00 14.73 421 GLY A CA 1
ATOM 3305 C C . GLY A 1 427 ? 33.517 44.102 20.630 1.00 15.38 421 GLY A C 1
ATOM 3306 O O . GLY A 1 427 ? 34.022 44.878 21.464 1.00 16.38 421 GLY A O 1
ATOM 3307 N N . GLN A 1 428 ? 32.980 42.920 20.946 1.00 13.91 422 GLN A N 1
ATOM 3308 C CA . GLN A 1 428 ? 33.127 42.407 22.312 1.00 13.76 422 GLN A CA 1
ATOM 3309 C C . GLN A 1 428 ? 33.880 41.094 22.291 1.00 12.00 422 GLN A C 1
ATOM 3310 O O . GLN A 1 428 ? 34.689 40.815 23.198 1.00 13.94 422 GLN A O 1
ATOM 3316 N N . ARG A 1 429 ? 33.646 40.297 21.257 1.00 12.58 423 ARG A N 1
ATOM 3317 C CA . ARG A 1 429 ? 34.363 39.007 21.096 1.00 10.73 423 ARG A CA 1
ATOM 3318 C C . ARG A 1 429 ? 34.689 38.844 19.616 1.00 11.55 423 ARG A C 1
ATOM 3319 O O . ARG A 1 429 ? 34.020 38.065 18.887 1.00 13.73 423 ARG A O 1
ATOM 3327 N N . SER A 1 430 ? 35.705 39.588 19.176 1.00 12.74 424 SER A N 1
ATOM 3328 C CA . SER A 1 430 ? 35.976 39.766 17.739 1.00 12.70 424 SER A CA 1
ATOM 3329 C C . SER A 1 430 ? 37.405 39.389 17.396 1.00 13.26 424 SER A C 1
ATOM 3330 O O . SER A 1 430 ? 38.291 39.402 18.252 1.00 14.25 424 SER A O 1
ATOM 3333 N N . LEU A 1 431 ? 37.628 39.029 16.118 1.00 13.36 425 LEU A N 1
ATOM 3334 C CA . LEU A 1 431 ? 38.977 39.035 15.557 1.00 13.55 425 LEU A CA 1
ATOM 3335 C C . LEU A 1 431 ? 39.025 40.279 14.681 1.00 15.00 425 LEU A C 1
ATOM 3336 O O . LEU A 1 431 ? 38.139 40.489 13.827 1.00 14.27 425 LEU A O 1
ATOM 3341 N N . LEU A 1 432 ? 40.055 41.097 14.863 1.00 13.12 426 LEU A N 1
ATOM 3342 C CA . LEU A 1 432 ? 40.161 42.385 14.176 1.00 13.01 426 LEU A CA 1
ATOM 3343 C C . LEU A 1 432 ? 41.338 42.393 13.224 1.00 13.84 426 LEU A C 1
ATOM 3344 O O . LEU A 1 432 ? 42.412 41.818 13.511 1.00 14.34 426 LEU A O 1
ATOM 3349 N N . GLY A 1 433 ? 41.140 43.019 12.074 1.00 15.14 427 GLY A N 1
ATOM 3350 C CA . GLY A 1 433 ? 42.245 43.130 11.134 1.00 15.21 427 GLY A CA 1
ATOM 3351 C C . GLY A 1 433 ? 42.067 44.370 10.285 1.00 13.11 427 GLY A C 1
ATOM 3352 O O . GLY A 1 433 ? 41.113 45.128 10.440 1.00 15.95 427 GLY A O 1
ATOM 3353 N N . SER A 1 434 ? 42.999 44.605 9.378 1.00 14.77 428 SER A N 1
ATOM 3354 C CA . SER A 1 434 ? 42.957 45.852 8.611 1.00 17.07 428 SER A CA 1
ATOM 3355 C C . SER A 1 434 ? 41.861 45.838 7.530 1.00 17.74 428 SER A C 1
ATOM 3356 O O . SER A 1 434 ? 41.771 44.896 6.726 1.00 18.37 428 SER A O 1
ATOM 3359 N N . ALA A 1 435 ? 41.060 46.901 7.509 1.00 16.19 429 ALA A N 1
ATOM 3360 C CA . ALA A 1 435 ? 40.081 47.087 6.432 1.00 15.97 429 ALA A CA 1
ATOM 3361 C C . ALA A 1 435 ? 40.751 47.535 5.118 1.00 17.00 429 ALA A C 1
ATOM 3362 O O . ALA A 1 435 ? 40.149 47.452 4.041 1.00 19.16 429 ALA A O 1
ATOM 3364 N N . HIS A 1 436 ? 41.979 48.035 5.215 1.00 16.75 430 HIS A N 1
ATOM 3365 C CA . HIS A 1 436 ? 42.656 48.696 4.094 1.00 17.72 430 HIS A CA 1
ATOM 3366 C C . HIS A 1 436 ? 43.540 47.743 3.325 1.00 19.08 430 HIS A C 1
ATOM 3367 O O . HIS A 1 436 ? 44.078 48.089 2.272 1.00 21.53 430 HIS A O 1
ATOM 3374 N N . SER A 1 437 ? 43.702 46.524 3.841 1.00 17.28 431 SER A N 1
ATOM 3375 C CA . SER A 1 437 ? 44.672 45.582 3.254 1.00 19.12 431 SER A CA 1
ATOM 3376 C C . SER A 1 437 ? 44.031 44.705 2.160 1.00 17.00 431 SER A C 1
ATOM 3377 O O . SER A 1 437 ? 43.014 44.083 2.402 1.00 17.52 431 SER A O 1
ATOM 3380 N N . PRO A 1 438 ? 44.646 44.672 0.972 1.00 17.49 432 PRO A N 1
ATOM 3381 C CA . PRO A 1 438 ? 44.122 43.808 -0.103 1.00 17.86 432 PRO A CA 1
ATOM 3382 C C . PRO A 1 438 ? 44.526 42.350 0.034 1.00 18.10 432 PRO A C 1
ATOM 3383 O O . PRO A 1 438 ? 44.142 41.559 -0.854 1.00 21.47 432 PRO A O 1
ATOM 3387 N N . THR A 1 439 ? 45.250 41.997 1.087 1.00 15.86 433 THR A N 1
ATOM 3388 C CA . THR A 1 439 ? 45.582 40.580 1.342 1.00 16.80 433 THR A CA 1
ATOM 3389 C C . THR A 1 439 ? 44.872 40.021 2.595 1.00 17.44 433 THR A C 1
ATOM 3390 O O . THR A 1 439 ? 44.913 38.812 2.839 1.00 17.77 433 THR A O 1
ATOM 3394 N N . MET A 1 440 ? 44.254 40.893 3.381 1.00 15.75 434 MET A N 1
ATOM 3395 C CA . MET A 1 440 ? 43.717 40.453 4.699 1.00 13.38 434 MET A CA 1
ATOM 3396 C C . MET A 1 440 ? 42.564 39.459 4.573 1.00 13.50 434 MET A C 1
ATOM 3397 O O . MET A 1 440 ? 42.440 38.549 5.411 1.00 14.95 434 MET A O 1
ATOM 3402 N N A ARG A 1 441 ? 41.706 39.621 3.556 0.80 14.88 435 ARG A N 1
ATOM 3403 N N B ARG A 1 441 ? 41.723 39.610 3.546 0.20 14.66 435 ARG A N 1
ATOM 3404 C CA A ARG A 1 441 ? 40.591 38.649 3.406 0.80 14.33 435 ARG A CA 1
ATOM 3405 C CA B ARG A 1 441 ? 40.606 38.670 3.334 0.20 15.40 435 ARG A CA 1
ATOM 3406 C C A ARG A 1 441 ? 41.144 37.226 3.193 0.80 16.17 435 ARG A C 1
ATOM 3407 C C B ARG A 1 441 ? 41.126 37.243 3.160 0.20 16.16 435 ARG A C 1
ATOM 3408 O O A ARG A 1 441 ? 40.719 36.277 3.884 0.80 15.24 435 ARG A O 1
ATOM 3409 O O B ARG A 1 441 ? 40.676 36.320 3.847 0.20 15.81 435 ARG A O 1
ATOM 3424 N N . ASP A 1 442 ? 42.068 37.058 2.236 1.00 15.40 436 ASP A N 1
ATOM 3425 C CA . ASP A 1 442 ? 42.632 35.730 2.022 1.00 17.03 436 ASP A CA 1
ATOM 3426 C C . ASP A 1 442 ? 43.386 35.224 3.264 1.00 17.33 436 ASP A C 1
ATOM 3427 O O . ASP A 1 442 ? 43.338 34.032 3.596 1.00 16.23 436 ASP A O 1
ATOM 3432 N N . HIS A 1 443 ? 44.110 36.138 3.923 1.00 15.60 437 HIS A N 1
ATOM 3433 C CA . HIS A 1 443 ? 44.861 35.756 5.114 1.00 14.90 437 HIS A CA 1
ATOM 3434 C C . HIS A 1 443 ? 43.950 35.197 6.191 1.00 14.22 437 HIS A C 1
ATOM 3435 O O . HIS A 1 443 ? 44.227 34.125 6.742 1.00 15.03 437 HIS A O 1
ATOM 3442 N N . ILE A 1 444 ? 42.867 35.915 6.517 1.00 12.79 438 ILE A N 1
ATOM 3443 C CA . ILE A 1 444 ? 42.003 35.405 7.590 1.00 12.59 438 ILE A CA 1
ATOM 3444 C C . ILE A 1 444 ? 41.196 34.190 7.136 1.00 14.02 438 ILE A C 1
ATOM 3445 O O . ILE A 1 444 ? 41.030 33.236 7.904 1.00 14.74 438 ILE A O 1
ATOM 3450 N N . ASN A 1 445 ? 40.724 34.181 5.878 1.00 14.81 439 ASN A N 1
ATOM 3451 C CA . ASN A 1 445 ? 39.949 32.986 5.430 1.00 14.66 439 ASN A CA 1
ATOM 3452 C C . ASN A 1 445 ? 40.826 31.753 5.367 1.00 16.11 439 ASN A C 1
ATOM 3453 O O . ASN A 1 445 ? 40.427 30.688 5.838 1.00 18.32 439 ASN A O 1
ATOM 3458 N N . LEU A 1 446 ? 42.017 31.889 4.770 1.00 16.82 440 LEU A N 1
ATOM 3459 C CA . LEU A 1 446 ? 42.809 30.689 4.513 1.00 17.50 440 LEU A CA 1
ATOM 3460 C C . LEU A 1 446 ? 43.819 30.379 5.604 1.00 18.67 440 LEU A C 1
ATOM 3461 O O . LEU A 1 446 ? 43.849 29.268 6.125 1.00 24.84 440 LEU A O 1
ATOM 3466 N N . ARG A 1 447 ? 44.614 31.339 5.999 1.00 16.44 441 ARG A N 1
ATOM 3467 C CA . ARG A 1 447 ? 45.664 31.063 6.977 1.00 18.32 441 ARG A CA 1
ATOM 3468 C C . ARG A 1 447 ? 45.064 31.006 8.417 1.00 17.85 441 ARG A C 1
ATOM 3469 O O . ARG A 1 447 ? 45.353 30.065 9.192 1.00 17.79 441 ARG A O 1
ATOM 3477 N N . VAL A 1 448 ? 44.229 31.984 8.769 1.00 15.70 442 VAL A N 1
ATOM 3478 C CA . VAL A 1 448 ? 43.774 32.048 10.168 1.00 15.57 442 VAL A CA 1
ATOM 3479 C C . VAL A 1 448 ? 42.670 31.028 10.430 1.00 16.17 442 VAL A C 1
ATOM 3480 O O . VAL A 1 448 ? 42.789 30.181 11.323 1.00 16.86 442 VAL A O 1
ATOM 3484 N N . LYS A 1 449 ? 41.570 31.107 9.681 1.00 15.30 443 LYS A N 1
ATOM 3485 C CA . LYS A 1 449 ? 40.407 30.284 9.974 1.00 17.41 443 LYS A CA 1
ATOM 3486 C C . LYS A 1 449 ? 40.333 28.973 9.202 1.00 18.52 443 LYS A C 1
ATOM 3487 O O . LYS A 1 449 ? 39.511 28.108 9.537 1.00 19.78 443 LYS A O 1
ATOM 3493 N N . ASP A 1 450 ? 41.139 28.861 8.140 1.00 19.17 444 ASP A N 1
ATOM 3494 C CA . ASP A 1 450 ? 41.135 27.645 7.310 1.00 21.05 444 ASP A CA 1
ATOM 3495 C C . ASP A 1 450 ? 39.715 27.292 6.905 1.00 20.47 444 ASP A C 1
ATOM 3496 O O . ASP A 1 450 ? 39.244 26.154 7.065 1.00 22.07 444 ASP A O 1
ATOM 3501 N N . ARG A 1 451 ? 39.046 28.281 6.340 1.00 21.14 445 ARG A N 1
ATOM 3502 C CA . ARG A 1 451 ? 37.708 28.100 5.796 1.00 22.09 445 ARG A CA 1
ATOM 3503 C C . ARG A 1 451 ? 37.667 28.426 4.295 1.00 21.81 445 ARG A C 1
ATOM 3504 O O . ARG A 1 451 ? 38.721 28.490 3.616 1.00 24.87 445 ARG A O 1
ATOM 3512 N N . GLU A 1 452 ? 36.448 28.635 3.776 1.00 19.34 446 GLU A N 1
ATOM 3513 C CA . GLU A 1 452 ? 36.307 28.860 2.324 1.00 19.99 446 GLU A CA 1
ATOM 3514 C C . GLU A 1 452 ? 36.875 30.201 1.834 1.00 18.16 446 GLU A C 1
ATOM 3515 O O . GLU A 1 452 ? 36.664 31.249 2.448 1.00 18.60 446 GLU A O 1
ATOM 3521 N N . TRP A 1 453 ? 37.557 30.162 0.685 1.00 18.76 447 TRP A N 1
ATOM 3522 C CA . TRP A 1 453 ? 38.188 31.371 0.151 1.00 19.80 447 TRP A CA 1
ATOM 3523 C C . TRP A 1 453 ? 37.165 32.433 -0.238 1.00 16.87 447 TRP A C 1
ATOM 3524 O O . TRP A 1 453 ? 37.485 33.616 -0.320 1.00 19.21 447 TRP A O 1
ATOM 3535 N N . TRP A 1 454 ? 35.930 32.012 -0.503 1.00 14.85 448 TRP A N 1
ATOM 3536 C CA . TRP A 1 454 ? 34.913 32.919 -1.015 1.00 15.75 448 TRP A CA 1
ATOM 3537 C C . TRP A 1 454 ? 34.104 33.628 0.108 1.00 17.05 448 TRP A C 1
ATOM 3538 O O . TRP A 1 454 ? 33.224 34.403 -0.193 1.00 18.21 448 TRP A O 1
ATOM 3549 N N . ARG A 1 455 ? 34.412 33.362 1.376 1.00 17.12 449 ARG A N 1
ATOM 3550 C CA . ARG A 1 455 ? 33.638 33.980 2.470 1.00 15.85 449 ARG A CA 1
ATOM 3551 C C . ARG A 1 455 ? 33.986 35.457 2.583 1.00 13.98 449 ARG A C 1
ATOM 3552 O O . ARG A 1 455 ? 35.151 35.845 2.495 1.00 17.01 449 ARG A O 1
ATOM 3560 N N . PRO A 1 456 ? 32.981 36.294 2.822 1.00 14.87 450 PRO A N 1
ATOM 3561 C CA . PRO A 1 456 ? 33.192 37.734 2.884 1.00 16.94 450 PRO A CA 1
ATOM 3562 C C . PRO A 1 456 ? 33.491 38.211 4.308 1.00 16.08 450 PRO A C 1
ATOM 3563 O O . PRO A 1 456 ? 33.181 37.454 5.269 1.00 17.38 450 PRO A O 1
ATOM 3567 N N . PHE A 1 457 ? 34.048 39.431 4.414 1.00 15.07 451 PHE A N 1
ATOM 3568 C CA . PHE A 1 457 ? 34.202 40.113 5.718 1.00 14.50 451 PHE A CA 1
ATOM 3569 C C . PHE A 1 457 ? 33.543 41.455 5.735 1.00 16.26 451 PHE A C 1
ATOM 3570 O O . PHE A 1 457 ? 33.210 42.025 4.674 1.00 18.81 451 PHE A O 1
ATOM 3578 N N . ALA A 1 458 ? 33.363 41.990 6.954 1.00 15.25 452 ALA A N 1
ATOM 3579 C CA . ALA A 1 458 ? 32.657 43.260 7.086 1.00 14.82 452 ALA A CA 1
ATOM 3580 C C . ALA A 1 458 ? 33.327 44.161 8.090 1.00 14.68 452 ALA A C 1
ATOM 3581 O O . ALA A 1 458 ? 34.141 43.686 8.902 1.00 15.65 452 ALA A O 1
ATOM 3583 N N . PRO A 1 459 ? 33.017 45.454 8.012 1.00 14.86 453 PRO A N 1
ATOM 3584 C CA . PRO A 1 459 ? 33.753 46.448 8.816 1.00 16.13 453 PRO A CA 1
ATOM 3585 C C . PRO A 1 459 ? 33.014 46.974 10.032 1.00 16.33 453 PRO A C 1
ATOM 3586 O O . PRO A 1 459 ? 31.764 47.042 10.029 1.00 17.47 453 PRO A O 1
ATOM 3590 N N . SER A 1 460 ? 33.780 47.394 11.035 1.00 15.53 454 SER A N 1
ATOM 3591 C CA . SER A 1 460 ? 33.249 48.304 12.062 1.00 15.93 454 SER A CA 1
ATOM 3592 C C . SER A 1 460 ? 33.850 49.682 11.787 1.00 14.77 454 SER A C 1
ATOM 3593 O O . SER A 1 460 ? 35.002 49.777 11.342 1.00 16.89 454 SER A O 1
ATOM 3596 N N . MET A 1 461 ? 33.075 50.717 12.083 1.00 16.18 455 MET A N 1
ATOM 3597 C CA . MET A 1 461 ? 33.551 52.099 11.878 1.00 16.30 455 MET A CA 1
ATOM 3598 C C . MET A 1 461 ? 32.865 52.990 12.877 1.00 16.92 455 MET A C 1
ATOM 3599 O O . MET A 1 461 ? 31.775 52.653 13.392 1.00 18.28 455 MET A O 1
ATOM 3604 N N . LEU A 1 462 ? 33.460 54.147 13.135 1.00 19.26 456 LEU A N 1
ATOM 3605 C CA . LEU A 1 462 ? 32.809 55.102 14.032 1.00 19.26 456 LEU A CA 1
ATOM 3606 C C . LEU A 1 462 ? 31.527 55.604 13.409 1.00 21.71 456 LEU A C 1
ATOM 3607 O O . LEU A 1 462 ? 31.477 55.914 12.205 1.00 23.81 456 LEU A O 1
ATOM 3612 N N . ARG A 1 463 ? 30.464 55.713 14.219 1.00 20.60 457 ARG A N 1
ATOM 3613 C CA . ARG A 1 463 ? 29.253 56.346 13.720 1.00 22.61 457 ARG A CA 1
ATOM 3614 C C . ARG A 1 463 ? 29.536 57.770 13.287 1.00 24.86 457 ARG A C 1
ATOM 3615 O O . ARG A 1 463 ? 28.872 58.303 12.367 1.00 25.03 457 ARG A O 1
ATOM 3623 N N . SER A 1 464 ? 30.539 58.390 13.914 1.00 23.69 458 SER A N 1
ATOM 3624 C CA . SER A 1 464 ? 30.842 59.812 13.603 1.00 26.94 458 SER A CA 1
ATOM 3625 C C . SER A 1 464 ? 31.428 60.027 12.201 1.00 28.51 458 SER A C 1
ATOM 3626 O O . SER A 1 464 ? 31.428 61.175 11.706 1.00 31.20 458 SER A O 1
ATOM 3629 N N . VAL A 1 465 ? 31.890 58.951 11.549 1.00 26.48 459 VAL A N 1
ATOM 3630 C CA . VAL A 1 465 ? 32.364 59.061 10.141 1.00 25.92 459 VAL A CA 1
ATOM 3631 C C . VAL A 1 465 ? 31.466 58.333 9.155 1.00 26.05 459 VAL A C 1
ATOM 3632 O O . VAL A 1 465 ? 31.683 58.399 7.949 1.00 27.25 459 VAL A O 1
ATOM 3636 N N . SER A 1 466 ? 30.441 57.649 9.632 1.00 26.33 460 SER A N 1
ATOM 3637 C CA . SER A 1 466 ? 29.717 56.778 8.724 1.00 25.53 460 SER A CA 1
ATOM 3638 C C . SER A 1 466 ? 28.921 57.536 7.642 1.00 23.76 460 SER A C 1
ATOM 3639 O O . SER A 1 466 ? 28.657 56.979 6.570 1.00 27.81 460 SER A O 1
ATOM 3642 N N . ASP A 1 467 ? 28.540 58.792 7.920 1.00 25.97 461 ASP A N 1
ATOM 3643 C CA . ASP A 1 467 ? 27.846 59.577 6.905 1.00 30.47 461 ASP A CA 1
ATOM 3644 C C . ASP A 1 467 ? 28.766 59.908 5.728 1.00 32.39 461 ASP A C 1
ATOM 3645 O O . ASP A 1 467 ? 28.288 60.118 4.610 1.00 35.56 461 ASP A O 1
ATOM 3650 N N . GLN A 1 468 ? 30.069 59.950 5.987 1.00 29.93 462 GLN A N 1
ATOM 3651 C CA . GLN A 1 468 ? 31.077 6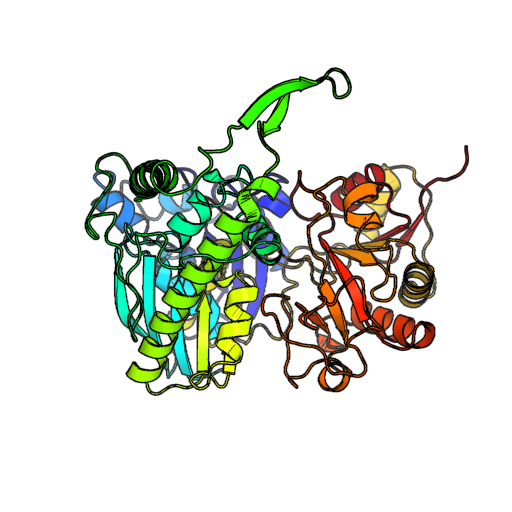0.143 4.937 1.00 31.57 462 GLN A CA 1
ATOM 3652 C C . GLN A 1 468 ? 31.418 58.847 4.213 1.00 28.84 462 GLN A C 1
ATOM 3653 O O . GLN A 1 468 ? 31.675 58.857 2.996 1.00 32.74 462 GLN A O 1
ATOM 3659 N N . VAL A 1 469 ? 31.441 57.730 4.954 1.00 26.03 463 VAL A N 1
ATOM 3660 C CA . VAL A 1 469 ? 31.817 56.427 4.362 1.00 27.14 463 VAL A CA 1
ATOM 3661 C C . VAL A 1 469 ? 30.655 55.747 3.622 1.00 27.47 463 VAL A C 1
ATOM 3662 O O . VAL A 1 469 ? 30.859 55.150 2.582 1.00 27.72 463 VAL A O 1
ATOM 3666 N N . LEU A 1 470 ? 29.449 55.835 4.188 1.00 27.75 464 LEU A N 1
ATOM 3667 C CA . LEU A 1 470 ? 28.296 55.093 3.690 1.00 27.25 464 LEU A CA 1
ATOM 3668 C C . LEU A 1 470 ? 27.361 56.044 2.981 1.00 30.07 464 LEU A C 1
ATOM 3669 O O . LEU A 1 470 ? 27.338 57.244 3.307 1.00 31.91 464 LEU A O 1
ATOM 3674 N N . GLU A 1 471 ? 26.569 55.510 2.051 1.00 30.12 465 GLU A N 1
ATOM 3675 C CA . GLU A 1 471 ? 25.639 56.340 1.291 1.00 31.45 465 GLU A CA 1
ATOM 3676 C C . GLU A 1 471 ? 24.417 56.761 2.111 1.00 32.77 465 GLU A C 1
ATOM 3677 O O . GLU A 1 471 ? 23.685 57.626 1.690 1.00 39.07 465 GLU A O 1
ATOM 3683 N N . VAL A 1 472 ? 24.183 56.127 3.256 1.00 30.76 466 VAL A N 1
ATOM 3684 C CA . VAL A 1 472 ? 23.042 56.436 4.127 1.00 29.96 466 VAL A CA 1
ATOM 3685 C C . VAL A 1 472 ? 23.552 56.948 5.459 1.00 29.71 466 VAL A C 1
ATOM 3686 O O . VAL A 1 472 ? 24.506 56.371 6.013 1.00 29.44 466 VAL A O 1
ATOM 3690 N N . ASP A 1 473 ? 22.955 58.029 5.972 1.00 32.61 467 ASP A N 1
ATOM 3691 C CA . ASP A 1 473 ? 23.321 58.570 7.308 1.00 31.20 467 ASP A CA 1
ATOM 3692 C C . ASP A 1 473 ? 22.400 57.965 8.384 1.00 30.77 467 ASP A C 1
ATOM 3693 O O . ASP A 1 473 ? 21.382 58.535 8.721 1.00 34.87 467 ASP A O 1
ATOM 3698 N N . ALA A 1 474 ? 22.743 56.783 8.880 1.00 27.80 468 ALA A N 1
ATOM 3699 C CA . ALA A 1 474 ? 21.900 56.088 9.825 1.00 27.83 468 ALA A CA 1
ATOM 3700 C C . ALA A 1 474 ? 22.759 55.190 10.667 1.00 24.72 468 ALA A C 1
ATOM 3701 O O . ALA A 1 474 ? 23.897 54.832 10.280 1.00 26.06 468 ALA A O 1
ATOM 3703 N N . ASP A 1 475 ? 22.204 54.783 11.797 1.00 23.89 469 ASP A N 1
ATOM 3704 C CA . ASP A 1 475 ? 22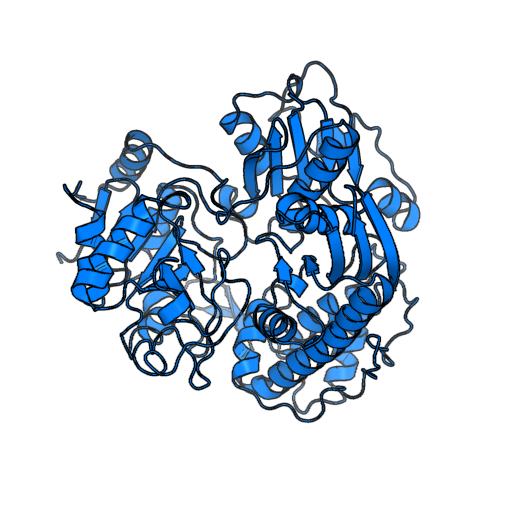.871 53.771 12.624 1.00 24.02 469 ASP A CA 1
ATOM 3705 C C . ASP A 1 475 ? 22.742 52.395 11.980 1.00 22.03 469 ASP A C 1
ATOM 3706 O O . ASP A 1 475 ? 21.669 52.037 11.527 1.00 24.89 469 ASP A O 1
ATOM 3711 N N . PHE A 1 476 ? 23.845 51.643 11.937 1.00 19.61 470 PHE A N 1
ATOM 3712 C CA . PHE A 1 476 ? 23.844 50.224 11.550 1.00 19.13 470 PHE A CA 1
ATOM 3713 C C . PHE A 1 476 ? 24.591 49.439 12.624 1.00 17.58 470 PHE A C 1
ATOM 3714 O O . PHE A 1 476 ? 25.778 49.116 12.468 1.00 18.87 470 PHE A O 1
ATOM 3722 N N . PRO A 1 477 ? 23.944 49.210 13.762 1.00 16.72 471 PRO A N 1
ATOM 3723 C CA . PRO A 1 477 ? 24.686 48.744 14.948 1.00 16.84 471 PRO A CA 1
ATOM 3724 C C . PRO A 1 477 ? 25.006 47.255 14.908 1.00 15.96 471 PRO A C 1
ATOM 3725 O O . PRO A 1 477 ? 25.796 46.803 15.768 1.00 17.20 471 PRO A O 1
ATOM 3729 N N . TYR A 1 478 ? 24.385 46.493 13.971 1.00 14.94 472 TYR A N 1
ATOM 3730 C CA . TYR A 1 478 ? 24.363 45.018 14.165 1.00 13.39 472 TYR A CA 1
ATOM 3731 C C . TYR A 1 478 ? 24.944 44.197 13.037 1.00 16.21 472 TYR A C 1
ATOM 3732 O O . TYR A 1 478 ? 24.932 42.966 13.129 1.00 16.53 472 TYR A O 1
ATOM 3741 N N . MET A 1 479 ? 25.441 44.865 11.974 1.00 15.27 473 MET A N 1
ATOM 3742 C CA . MET A 1 479 ? 25.932 44.109 10.831 1.00 17.12 473 MET A CA 1
ATOM 3743 C C . MET A 1 479 ? 24.861 43.218 10.259 1.00 17.17 473 MET A C 1
ATOM 3744 O O . MET A 1 479 ? 25.174 42.132 9.738 1.00 17.89 473 MET A O 1
ATOM 3749 N N . ILE A 1 480 ? 23.608 43.707 10.269 1.00 15.61 474 ILE A N 1
ATOM 3750 C CA . ILE A 1 480 ? 22.488 42.871 9.867 1.00 16.81 474 ILE A CA 1
ATOM 3751 C C . ILE A 1 480 ? 21.860 43.420 8.570 1.00 16.84 474 ILE A C 1
ATOM 3752 O O . ILE A 1 480 ? 20.859 42.883 8.083 1.00 16.69 474 ILE A O 1
ATOM 3757 N N . MET A 1 481 ? 22.484 44.466 8.017 1.00 17.54 475 MET A N 1
ATOM 3758 C CA . MET A 1 481 ? 21.894 45.133 6.845 1.00 19.89 475 MET A CA 1
ATOM 3759 C C . MET A 1 481 ? 23.022 45.608 5.927 1.00 17.29 475 MET A C 1
ATOM 3760 O O . MET A 1 481 ? 23.944 46.275 6.351 1.00 18.73 475 MET A O 1
ATOM 3765 N N . THR A 1 482 ? 22.967 45.267 4.658 1.00 17.74 476 THR A N 1
ATOM 3766 C CA . THR A 1 482 ? 23.978 45.772 3.736 1.00 18.45 476 THR A CA 1
ATOM 3767 C C . THR A 1 482 ? 23.604 47.180 3.252 1.00 20.73 476 THR A C 1
ATOM 3768 O O . THR A 1 482 ? 22.429 47.593 3.269 1.00 22.62 476 THR A O 1
ATOM 3772 N N . THR A 1 483 ? 24.601 47.925 2.831 1.00 21.03 477 THR A N 1
ATOM 3773 C CA . THR A 1 483 ? 24.391 49.236 2.269 1.00 23.21 477 THR A CA 1
ATOM 3774 C C . THR A 1 483 ? 25.582 49.462 1.331 1.00 26.51 477 THR A C 1
ATOM 3775 O O . THR A 1 483 ? 26.406 48.576 1.182 1.00 29.04 477 THR A O 1
ATOM 3779 N N . LYS A 1 484 ? 25.663 50.623 0.707 1.00 25.07 478 LYS A N 1
ATOM 3780 C CA . LYS A 1 484 ? 26.817 50.911 -0.152 1.00 29.37 478 LYS A CA 1
ATOM 3781 C C . LYS A 1 484 ? 27.727 52.006 0.420 1.00 28.72 478 LYS A C 1
ATOM 3782 O O . LYS A 1 484 ? 27.260 52.928 1.098 1.00 28.90 478 LYS A O 1
ATOM 3788 N N . VAL A 1 485 ? 29.026 51.917 0.137 1.00 27.06 479 VAL A N 1
ATOM 3789 C CA . VAL A 1 485 ? 29.929 53.002 0.480 1.00 26.71 479 VAL A CA 1
ATOM 3790 C C . VAL A 1 485 ? 29.824 54.141 -0.548 1.00 31.05 479 VAL A C 1
ATOM 3791 O O . VAL A 1 485 ? 29.319 53.962 -1.683 1.00 34.82 479 VAL A O 1
ATOM 3795 N N . ARG A 1 486 ? 30.317 55.305 -0.148 1.00 28.97 480 ARG A N 1
ATOM 3796 C CA . ARG A 1 486 ? 30.441 56.422 -1.068 1.00 29.24 480 ARG A CA 1
ATOM 3797 C C . ARG A 1 486 ? 31.690 56.279 -1.921 1.00 31.80 480 ARG A C 1
ATOM 3798 O O . ARG A 1 486 ? 32.602 55.494 -1.601 1.00 31.78 480 ARG A O 1
ATOM 3806 N N . ALA A 1 487 ? 31.701 57.002 -3.038 1.00 33.63 481 ALA A N 1
ATOM 3807 C CA . ALA A 1 487 ? 32.796 56.926 -3.989 1.00 35.92 481 ALA A CA 1
ATOM 3808 C C . ALA A 1 487 ? 34.198 57.036 -3.378 1.00 34.63 481 ALA A C 1
ATOM 3809 O O . ALA A 1 487 ? 35.120 56.320 -3.763 1.00 36.27 481 ALA A O 1
ATOM 3811 N N . ALA A 1 488 ? 34.364 57.930 -2.421 1.00 35.03 482 ALA A N 1
ATOM 3812 C CA . ALA A 1 488 ? 35.673 58.188 -1.845 1.00 34.48 482 ALA A CA 1
ATOM 3813 C C . ALA A 1 488 ? 36.225 56.974 -1.074 1.00 32.88 482 ALA A C 1
ATOM 3814 O O . ALA A 1 488 ? 37.414 56.918 -0.754 1.00 32.62 482 ALA A O 1
ATOM 3816 N N . TYR A 1 489 ? 35.363 56.018 -0.792 1.00 32.28 483 TYR A N 1
ATOM 3817 C CA . TYR A 1 489 ? 35.749 54.816 -0.060 1.00 32.37 483 TYR A CA 1
ATOM 3818 C C . TYR A 1 489 ? 35.531 53.539 -0.864 1.00 35.48 483 TYR A C 1
ATOM 3819 O O . TYR A 1 489 ? 35.744 52.467 -0.360 1.00 41.84 483 TYR A O 1
ATOM 3828 N N . ALA A 1 490 ? 35.175 53.666 -2.136 1.00 35.14 484 ALA A N 1
ATOM 3829 C CA . ALA A 1 490 ? 34.917 52.492 -2.992 1.00 37.40 484 ALA A CA 1
ATOM 3830 C C . ALA A 1 490 ? 36.144 51.617 -3.301 1.00 35.58 484 ALA A C 1
ATOM 3831 O O . ALA A 1 490 ? 35.977 50.492 -3.777 1.00 37.88 484 ALA A O 1
ATOM 3833 N N . GLU A 1 491 ? 37.357 52.089 -3.003 1.00 29.68 485 GLU A N 1
ATOM 3834 C CA . GLU A 1 491 ? 38.560 51.318 -3.317 1.00 29.76 485 GLU A CA 1
ATOM 3835 C C . GLU A 1 491 ? 39.536 51.245 -2.147 1.00 27.76 485 GLU A C 1
ATOM 3836 O O . GLU A 1 491 ? 40.404 50.384 -2.146 1.00 30.54 485 GLU A O 1
ATOM 3842 N N . ARG A 1 492 ? 39.356 52.123 -1.153 1.00 27.05 486 ARG A N 1
ATOM 3843 C CA . ARG A 1 492 ? 40.250 52.260 0.020 1.00 29.48 486 ARG A CA 1
ATOM 3844 C C . ARG A 1 492 ? 40.102 51.129 1.031 1.00 24.36 486 ARG A C 1
ATOM 3845 O O . ARG A 1 492 ? 40.990 50.958 1.869 1.00 23.34 486 ARG A O 1
ATOM 3853 N N . LEU A 1 493 ? 38.978 50.409 0.987 1.00 20.90 487 LEU A N 1
ATOM 3854 C CA . LEU A 1 493 ? 38.681 49.421 2.061 1.00 20.38 487 LEU A CA 1
ATOM 3855 C C . LEU A 1 493 ? 38.481 48.004 1.480 1.00 20.03 487 LEU A C 1
ATOM 3856 O O . LEU A 1 493 ? 37.422 47.393 1.664 1.00 20.01 487 LEU A O 1
ATOM 3861 N N . PRO A 1 494 ? 39.487 47.472 0.797 1.00 18.69 488 PRO A N 1
ATOM 3862 C CA . PRO A 1 494 ? 39.284 46.275 -0.034 1.00 17.73 488 PRO A CA 1
ATOM 3863 C C . PRO A 1 494 ? 38.903 45.022 0.754 1.00 18.45 488 PRO A C 1
ATOM 3864 O O . PRO A 1 494 ? 38.257 44.168 0.164 1.00 20.92 488 PRO A O 1
ATOM 3868 N N . SER A 1 495 ? 39.304 44.884 2.022 1.00 17.85 489 SER A N 1
ATOM 3869 C CA . SER A 1 495 ? 38.985 43.621 2.703 1.00 16.31 489 SER A CA 1
ATOM 3870 C C . SER A 1 495 ? 37.536 43.568 3.181 1.00 15.82 489 SER A C 1
ATOM 3871 O O . SER A 1 495 ? 37.084 42.480 3.570 1.00 18.21 489 SER A O 1
ATOM 3874 N N . VAL A 1 496 ? 36.819 44.712 3.146 1.00 16.68 490 VAL A N 1
ATOM 3875 C CA . VAL A 1 496 ? 35.478 44.778 3.763 1.00 17.26 490 VAL A CA 1
ATOM 3876 C C . VAL A 1 496 ? 34.401 45.425 2.878 1.00 19.45 490 VAL A C 1
ATOM 3877 O O . VAL A 1 496 ? 33.228 45.523 3.280 1.00 19.77 490 VAL A O 1
ATOM 3881 N N . VAL A 1 497 ? 34.772 45.822 1.662 1.00 22.49 491 VAL A N 1
ATOM 3882 C CA . VAL A 1 497 ? 33.816 46.397 0.726 1.00 23.47 491 VAL A CA 1
ATOM 3883 C C . VAL A 1 497 ? 33.893 45.595 -0.549 1.00 24.52 491 VAL A C 1
ATOM 3884 O O . VAL A 1 497 ? 35.001 45.327 -1.050 1.00 28.93 491 VAL A O 1
ATOM 3888 N N . HIS A 1 498 ? 32.729 45.206 -1.061 1.00 27.86 492 HIS A N 1
ATOM 3889 C CA . HIS A 1 498 ? 32.614 44.407 -2.307 1.00 30.77 492 HIS A CA 1
ATOM 3890 C C . HIS A 1 498 ? 32.910 45.226 -3.552 1.00 31.39 492 HIS A C 1
ATOM 3891 O O . HIS A 1 498 ? 32.878 46.473 -3.526 1.00 30.34 492 HIS A O 1
ATOM 3898 N N . GLU A 1 499 ? 33.204 44.535 -4.649 1.00 36.82 493 GLU A N 1
ATOM 3899 C CA . GLU A 1 499 ? 33.441 45.210 -5.960 1.00 40.87 493 GLU A CA 1
ATOM 3900 C C . GLU A 1 499 ? 32.281 46.113 -6.364 1.00 35.20 493 GLU A C 1
ATOM 3901 O O . GLU A 1 499 ? 32.472 47.155 -7.033 1.00 34.78 493 GLU A O 1
ATOM 3907 N N . ASP A 1 500 ? 31.062 45.712 -6.001 1.00 33.73 494 ASP A N 1
ATOM 3908 C CA . ASP A 1 500 ? 29.902 46.556 -6.292 1.00 33.66 494 ASP A CA 1
ATOM 3909 C C . ASP A 1 500 ? 29.672 47.712 -5.279 1.00 30.93 494 ASP A C 1
ATOM 3910 O O . ASP A 1 500 ? 28.652 48.391 -5.339 1.00 31.28 494 ASP A O 1
ATOM 3915 N N . TRP A 1 501 ? 30.645 47.925 -4.382 1.00 28.79 495 TRP A N 1
ATOM 3916 C CA . TRP A 1 501 ? 30.629 48.979 -3.345 1.00 27.52 495 TRP A CA 1
ATOM 3917 C C . TRP A 1 501 ? 29.744 48.617 -2.143 1.00 26.01 495 TRP A C 1
ATOM 3918 O O . TRP A 1 501 ? 29.581 49.441 -1.234 1.00 28.94 495 TRP A O 1
ATOM 3929 N N . SER A 1 502 ? 29.200 47.410 -2.110 1.00 25.29 496 SER A N 1
ATOM 3930 C CA . SER A 1 502 ? 28.340 47.059 -0.975 1.00 23.96 496 SER A CA 1
ATOM 3931 C C . SER A 1 502 ? 29.184 46.655 0.206 1.00 23.89 496 SER A C 1
ATOM 3932 O O . SER A 1 502 ? 30.326 46.199 0.050 1.00 23.98 496 SER A O 1
ATOM 3935 N N . THR A 1 503 ? 28.598 46.821 1.388 1.00 23.39 497 THR A N 1
ATOM 3936 C CA . THR A 1 503 ? 29.297 46.442 2.622 1.00 22.33 497 THR A CA 1
ATOM 3937 C C . THR A 1 503 ? 28.246 46.164 3.690 1.00 22.39 497 THR A C 1
ATOM 3938 O O . THR A 1 503 ? 27.094 46.577 3.528 1.00 22.01 497 THR A O 1
ATOM 3942 N N . ARG A 1 504 ? 28.637 45.533 4.794 1.00 19.99 498 ARG A N 1
ATOM 3943 C CA . ARG A 1 504 ? 27.670 45.125 5.835 1.00 18.96 498 ARG A CA 1
ATOM 3944 C C . ARG A 1 504 ? 28.192 45.655 7.180 1.00 17.56 498 ARG A C 1
ATOM 3945 O O . ARG A 1 504 ? 28.855 44.933 7.938 1.00 19.10 498 ARG A O 1
ATOM 3953 N N . PRO A 1 505 ? 27.931 46.938 7.455 1.00 17.97 499 PRO A N 1
ATOM 3954 C CA . PRO A 1 505 ? 28.726 47.616 8.477 1.00 16.88 499 PRO A CA 1
ATOM 3955 C C . PRO A 1 505 ? 28.178 47.489 9.891 1.00 18.01 499 PRO A C 1
ATOM 3956 O O . PRO A 1 505 ? 26.972 47.245 10.131 1.00 17.93 499 PRO A O 1
ATOM 3960 N N . GLN A 1 506 ? 29.099 47.727 10.820 1.00 16.10 500 GLN A N 1
ATOM 3961 C CA . GLN A 1 506 ? 28.764 48.060 12.213 1.00 16.30 500 GLN A CA 1
ATOM 3962 C C . GLN A 1 506 ? 29.187 49.510 12.441 1.00 17.30 500 GLN A C 1
ATOM 3963 O O . GLN A 1 506 ? 30.374 49.836 12.277 1.00 18.61 500 GLN A O 1
ATOM 3969 N N . THR A 1 507 ? 28.235 50.364 12.813 1.00 18.71 501 THR A N 1
ATOM 3970 C CA . THR A 1 507 ? 28.603 51.692 13.284 1.00 18.22 501 THR A CA 1
ATOM 3971 C C . THR A 1 507 ? 28.697 51.677 14.809 1.00 18.34 501 THR A C 1
ATOM 3972 O O . THR A 1 507 ? 27.904 51.010 15.490 1.00 19.24 501 THR A O 1
ATOM 3976 N N . VAL A 1 508 ? 29.711 52.374 15.332 1.00 17.99 502 VAL A N 1
ATOM 3977 C CA . VAL A 1 508 ? 30.084 52.311 16.744 1.00 17.70 502 VAL A CA 1
ATOM 3978 C C . VAL A 1 508 ? 30.015 53.703 17.371 1.00 21.93 502 VAL A C 1
ATOM 3979 O O . VAL A 1 508 ? 30.663 54.678 16.890 1.00 21.41 502 VAL A O 1
ATOM 3983 N N . THR A 1 509 ? 29.273 53.794 18.452 1.00 24.62 503 THR A N 1
ATOM 3984 C CA . THR A 1 509 ? 29.196 55.081 19.177 1.00 26.70 503 THR A CA 1
ATOM 3985 C C . THR A 1 509 ? 30.022 54.985 20.443 1.00 25.20 503 THR A C 1
ATOM 3986 O O . THR A 1 509 ? 30.279 53.892 20.982 1.00 26.72 503 THR A O 1
ATOM 3990 N N . GLU A 1 510 ? 30.408 56.145 20.949 1.00 26.43 504 GLU A N 1
ATOM 3991 C CA . GLU A 1 510 ? 31.267 56.169 22.115 1.00 29.39 504 GLU A CA 1
ATOM 3992 C C . GLU A 1 510 ? 30.497 55.569 23.314 1.00 30.77 504 GLU A C 1
ATOM 3993 O O . GLU A 1 510 ? 31.047 54.773 24.097 1.00 33.64 504 GLU A O 1
ATOM 3999 N N . ALA A 1 511 ? 29.211 55.898 23.420 1.00 29.02 505 ALA A N 1
ATOM 4000 C CA . ALA A 1 511 ? 28.380 55.321 24.476 1.00 30.53 505 ALA A CA 1
ATOM 4001 C C . ALA A 1 511 ? 28.200 53.799 24.320 1.00 31.88 505 ALA A C 1
ATOM 4002 O O . ALA A 1 511 ? 28.135 53.076 25.312 1.00 37.03 505 ALA A O 1
ATOM 4004 N N . SER A 1 512 ? 28.091 53.318 23.090 1.00 31.70 506 SER A N 1
ATOM 4005 C CA . SER A 1 512 ? 27.837 51.894 22.839 1.00 32.59 506 SER A CA 1
ATOM 4006 C C . SER A 1 512 ? 29.029 51.033 23.319 1.00 30.25 506 SER A C 1
ATOM 4007 O O . SER A 1 512 ? 28.861 49.901 23.811 1.00 32.59 506 SER A O 1
ATOM 4010 N N . ASN A 1 513 ? 30.241 51.573 23.216 1.00 28.44 507 ASN A N 1
ATOM 4011 C CA . ASN A 1 513 ? 31.413 50.733 23.421 1.00 25.65 507 ASN A CA 1
ATOM 4012 C C . ASN A 1 513 ? 32.619 51.635 23.475 1.00 22.36 507 ASN A C 1
ATOM 4013 O O . ASN A 1 513 ? 33.363 51.770 22.530 1.00 22.99 507 ASN A O 1
ATOM 4018 N N . PRO A 1 514 ? 32.818 52.285 24.612 1.00 22.61 508 PRO A N 1
ATOM 4019 C CA . PRO A 1 514 ? 33.932 53.234 24.740 1.00 23.72 508 PRO A CA 1
ATOM 4020 C C . PRO A 1 514 ? 35.311 52.698 24.377 1.00 22.70 508 PRO A C 1
ATOM 4021 O O . PRO A 1 514 ? 36.086 53.423 23.738 1.00 23.75 508 PRO A O 1
ATOM 4025 N N . ARG A 1 515 ? 35.640 51.476 24.789 1.00 21.25 509 ARG A N 1
ATOM 4026 C CA . ARG A 1 515 ? 36.957 50.965 24.503 1.00 21.02 509 ARG A CA 1
ATOM 4027 C C . ARG A 1 515 ? 37.156 50.758 22.980 1.00 20.67 509 ARG A C 1
ATOM 4028 O O . ARG A 1 515 ? 38.211 51.073 22.422 1.00 19.17 509 ARG A O 1
ATOM 4036 N N . TYR A 1 516 ? 36.162 50.144 22.344 1.00 18.41 510 TYR A N 1
ATOM 4037 C CA . TYR A 1 516 ? 36.246 49.843 20.903 1.00 18.56 510 TYR A CA 1
ATOM 4038 C C . TYR A 1 516 ? 36.242 51.191 20.144 1.00 17.82 510 TYR A C 1
ATOM 4039 O O . TYR A 1 516 ? 36.961 51.374 19.134 1.00 16.50 510 TYR A O 1
ATOM 4048 N N . HIS A 1 517 ? 35.434 52.132 20.614 1.00 17.83 511 HIS A N 1
ATOM 4049 C CA . HIS A 1 517 ? 35.388 53.465 19.991 1.00 19.15 511 HIS A CA 1
ATOM 4050 C C . HIS A 1 517 ? 36.769 54.154 20.071 1.00 19.60 511 HIS A C 1
ATOM 4051 O O . HIS A 1 517 ? 37.260 54.745 19.091 1.00 19.29 511 HIS A O 1
ATOM 4058 N N . ARG A 1 518 ? 37.399 54.059 21.236 1.00 19.79 512 ARG A N 1
ATOM 4059 C CA . ARG A 1 518 ? 38.737 54.638 21.421 1.00 21.46 512 ARG A CA 1
ATOM 4060 C C . ARG A 1 518 ? 39.779 53.964 20.518 1.00 18.71 512 ARG A C 1
ATOM 4061 O O . ARG A 1 518 ? 40.633 54.626 19.933 1.00 20.87 512 ARG A O 1
ATOM 4069 N N . MET A 1 519 ? 39.703 52.645 20.410 1.00 16.78 513 MET A N 1
ATOM 4070 C CA . MET A 1 519 ? 40.629 51.930 19.547 1.00 17.62 513 MET A CA 1
ATOM 4071 C C . MET A 1 519 ? 40.451 52.360 18.063 1.00 17.77 513 MET A C 1
ATOM 4072 O O . MET A 1 519 ? 41.445 52.672 17.384 1.00 17.40 513 MET A O 1
ATOM 4077 N N . LEU A 1 520 ? 39.203 52.407 17.582 1.00 17.66 514 LEU A N 1
ATOM 4078 C CA . LEU A 1 520 ? 38.959 52.820 16.192 1.00 18.03 514 LEU A CA 1
ATOM 4079 C C . LEU A 1 520 ? 39.437 54.259 15.968 1.00 19.34 514 LEU A C 1
ATOM 4080 O O . LEU A 1 520 ? 39.965 54.575 14.907 1.00 19.56 514 LEU A O 1
ATOM 4085 N N . THR A 1 521 ? 39.248 55.120 16.963 1.00 19.21 515 THR A N 1
ATOM 4086 C CA . THR A 1 521 ? 39.751 56.507 16.903 1.00 20.27 515 THR A CA 1
ATOM 4087 C C . THR A 1 521 ? 41.269 56.524 16.695 1.00 21.61 515 THR A C 1
ATOM 4088 O O . THR A 1 521 ? 41.781 57.253 15.820 1.00 22.54 515 THR A O 1
ATOM 4092 N N . GLU A 1 522 ? 41.962 55.758 17.514 1.00 20.95 516 GLU A N 1
ATOM 4093 C CA . GLU A 1 522 ? 43.404 55.656 17.404 1.00 20.53 516 GLU A CA 1
ATOM 4094 C C . GLU A 1 522 ? 43.797 55.099 16.038 1.00 20.75 516 GLU A C 1
ATOM 4095 O O . GLU A 1 522 ? 44.768 55.558 15.428 1.00 22.51 516 GLU A O 1
ATOM 4101 N N . LEU A 1 523 ? 43.075 54.096 15.551 1.00 19.01 517 LEU A N 1
ATOM 4102 C CA . LEU A 1 523 ? 43.383 53.517 14.250 1.00 19.09 517 LEU A CA 1
ATOM 4103 C C . LEU A 1 523 ? 43.203 54.539 13.125 1.00 21.13 517 LEU A C 1
ATOM 4104 O O . LEU A 1 523 ? 43.990 54.584 12.190 1.00 21.65 517 LEU A O 1
ATOM 4109 N N . GLY A 1 524 ? 42.166 55.363 13.219 1.00 21.77 518 GLY A N 1
ATOM 4110 C CA . GLY A 1 524 ? 41.925 56.404 12.223 1.00 24.27 518 GLY A CA 1
ATOM 4111 C C . GLY A 1 524 ? 43.098 57.374 12.103 1.00 27.41 518 GLY A C 1
ATOM 4112 O O . GLY A 1 524 ? 43.386 57.900 11.016 1.00 28.63 518 GLY A O 1
ATOM 4113 N N . ASP A 1 525 ? 43.722 57.664 13.228 1.00 27.02 519 ASP A N 1
ATOM 4114 C CA . ASP A 1 525 ? 44.909 58.524 13.255 1.00 30.55 519 ASP A CA 1
ATOM 4115 C C . ASP A 1 525 ? 46.078 57.881 12.518 1.00 31.35 519 ASP A C 1
ATOM 4116 O O . ASP A 1 525 ? 46.983 58.592 12.048 1.00 36.03 519 ASP A O 1
ATOM 4121 N N . LEU A 1 526 ? 46.070 56.564 12.375 1.00 29.80 520 LEU A N 1
ATOM 4122 C CA . LEU A 1 526 ? 47.140 55.880 11.657 1.00 27.15 520 LEU A CA 1
ATOM 4123 C C . LEU A 1 526 ? 46.869 55.637 10.186 1.00 31.93 520 LEU A C 1
ATOM 4124 O O . LEU A 1 526 ? 47.782 55.816 9.352 1.00 35.09 520 LEU A O 1
ATOM 4129 N N . VAL A 1 527 ? 45.648 55.231 9.840 1.00 31.15 521 VAL A N 1
ATOM 4130 C CA . VAL A 1 527 ? 45.370 54.744 8.477 1.00 31.36 521 VAL A CA 1
ATOM 4131 C C . VAL A 1 527 ? 44.395 55.639 7.746 1.00 32.44 521 VAL A C 1
ATOM 4132 O O . VAL A 1 527 ? 43.997 55.360 6.607 1.00 32.68 521 VAL A O 1
ATOM 4136 N N . GLY A 1 528 ? 44.028 56.724 8.408 1.00 30.79 522 GLY A N 1
ATOM 4137 C CA . GLY A 1 528 ? 43.170 57.741 7.821 1.00 28.65 522 GLY A CA 1
ATOM 4138 C C . GLY A 1 528 ? 41.711 57.557 8.122 1.00 28.14 522 GLY A C 1
ATOM 4139 O O . GLY A 1 528 ? 40.984 58.544 8.256 1.00 29.27 522 GLY A O 1
ATOM 4140 N N . ASP A 1 529 ? 41.263 56.314 8.189 1.00 26.60 523 ASP A N 1
ATOM 4141 C CA . ASP A 1 529 ? 39.842 56.063 8.369 1.00 26.15 523 ASP A CA 1
ATOM 4142 C C . ASP A 1 529 ? 39.684 55.194 9.608 1.00 23.60 523 ASP A C 1
ATOM 4143 O O . ASP A 1 529 ? 40.392 54.193 9.754 1.00 22.96 523 ASP A O 1
ATOM 4148 N N . PRO A 1 530 ? 38.775 55.573 10.498 1.00 21.05 524 PRO A N 1
ATOM 4149 C CA . PRO A 1 530 ? 38.618 54.805 11.745 1.00 19.32 524 PRO A CA 1
ATOM 4150 C C . PRO A 1 530 ? 37.686 53.623 11.459 1.00 18.83 524 PRO A C 1
ATOM 4151 O O . PRO A 1 530 ? 36.525 53.585 11.892 1.00 19.19 524 PRO A O 1
ATOM 4155 N N . VAL A 1 531 ? 38.238 52.652 10.728 1.00 18.31 525 VAL A N 1
ATOM 4156 C CA . VAL A 1 531 ? 37.475 51.529 10.187 1.00 17.70 525 VAL A CA 1
ATOM 4157 C C . VAL A 1 531 ? 38.361 50.308 10.290 1.00 17.16 525 VAL A C 1
ATOM 4158 O O . VAL A 1 531 ? 39.575 50.403 10.015 1.00 19.04 525 VAL A O 1
ATOM 4162 N N . CYS A 1 532 ? 37.810 49.184 10.725 1.00 16.34 526 CYS A N 1
ATOM 4163 C CA . CYS A 1 532 ? 38.582 47.930 10.680 1.00 16.02 526 CYS A CA 1
ATOM 4164 C C . CYS A 1 532 ? 37.739 46.775 10.251 1.00 17.20 526 CYS A C 1
ATOM 4165 O O . CYS A 1 532 ? 36.505 46.888 10.213 1.00 17.93 526 CYS A O 1
ATOM 4168 N N . LEU A 1 533 ? 38.404 45.663 9.899 1.00 14.38 527 LEU A N 1
ATOM 4169 C CA . LEU A 1 533 ? 37.689 44.423 9.618 1.00 13.84 527 LEU A CA 1
ATOM 4170 C C . LEU A 1 533 ? 37.364 43.806 10.984 1.00 13.44 527 LEU A C 1
ATOM 4171 O O . LEU A 1 533 ? 38.225 43.723 11.869 1.00 15.07 527 LEU A O 1
ATOM 4176 N N . ASN A 1 534 ? 36.145 43.297 11.134 1.00 12.82 528 ASN A N 1
ATOM 4177 C CA . ASN A 1 534 ? 35.684 42.773 12.404 1.00 13.98 528 ASN A CA 1
ATOM 4178 C C . ASN A 1 534 ? 34.914 41.472 12.150 1.00 14.45 528 ASN A C 1
ATOM 4179 O O . ASN A 1 534 ? 33.784 41.516 11.622 1.00 14.91 528 ASN A O 1
ATOM 4184 N N . THR A 1 535 ? 35.548 40.345 1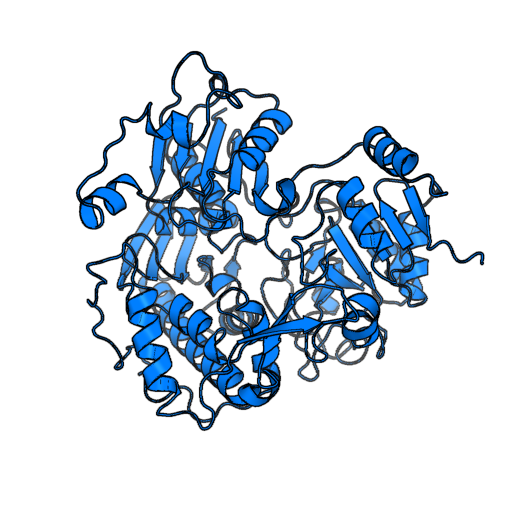2.473 1.00 12.77 529 THR A N 1
ATOM 4185 C CA . THR A 1 535 ? 34.971 39.021 12.257 1.00 13.33 529 THR A CA 1
ATOM 4186 C C . THR A 1 535 ? 34.829 38.239 13.553 1.00 13.27 529 THR A C 1
ATOM 4187 O O . THR A 1 535 ? 35.242 38.690 14.619 1.00 15.28 529 THR A O 1
ATOM 4191 N N . SER A 1 536 ? 34.154 37.103 13.476 1.00 14.40 530 SER A N 1
ATOM 4192 C CA . SER A 1 536 ? 33.859 36.371 14.715 1.00 14.21 530 SER A CA 1
ATOM 4193 C C . SER A 1 536 ? 35.109 35.734 15.347 1.00 14.63 530 SER A C 1
ATOM 4194 O O . SER A 1 536 ? 35.950 35.212 14.644 1.00 14.83 530 SER A O 1
ATOM 4197 N N . PHE A 1 537 ? 35.196 35.813 16.683 1.00 13.31 531 PHE A N 1
ATOM 4198 C CA . PHE A 1 537 ? 36.340 35.228 17.380 1.00 14.13 531 PHE A CA 1
ATOM 4199 C C . PHE A 1 537 ? 36.007 33.781 17.697 1.00 14.80 531 PHE A C 1
ATOM 4200 O O . PHE A 1 537 ? 35.421 33.440 18.753 1.00 14.43 531 PHE A O 1
ATOM 4208 N N . ASN A 1 538 ? 36.322 32.937 16.731 1.00 14.42 532 ASN A N 1
ATOM 4209 C CA . ASN A 1 538 ? 36.128 31.502 16.794 1.00 15.83 532 ASN A CA 1
ATOM 4210 C C . ASN A 1 538 ? 36.713 30.958 15.459 1.00 22.77 532 ASN A C 1
ATOM 4211 O O . ASN A 1 538 ? 37.247 31.662 14.654 1.00 27.66 532 ASN A O 1
ATOM 4216 N N . ASP A 1 539 ? 36.509 29.722 15.184 1.00 28.39 533 ASP A N 1
ATOM 4217 C CA . ASP A 1 539 ? 36.486 29.321 13.771 1.00 32.56 533 ASP A CA 1
ATOM 4218 C C . ASP A 1 539 ? 35.237 28.477 13.595 1.00 34.90 533 ASP A C 1
ATOM 4219 O O . ASP A 1 539 ? 34.391 28.386 14.544 1.00 40.10 533 ASP A O 1
ATOM 4224 N N . ARG A 1 540 ? 35.178 27.798 12.441 1.00 35.00 534 ARG A N 1
ATOM 4225 C CA . ARG A 1 540 ? 33.946 27.154 12.031 1.00 39.43 534 ARG A CA 1
ATOM 4226 C C . ARG A 1 540 ? 33.469 26.083 13.028 1.00 35.46 534 ARG A C 1
ATOM 4227 O O . ARG A 1 540 ? 32.300 25.677 12.998 1.00 34.18 534 ARG A O 1
ATOM 4235 N N . GLY A 1 541 ? 34.363 25.569 13.861 1.00 31.56 535 GLY A N 1
ATOM 4236 C CA . GLY A 1 541 ? 33.940 24.473 14.699 1.00 29.04 535 GLY A CA 1
ATOM 4237 C C . GLY A 1 541 ? 33.375 24.770 16.103 1.00 28.29 535 GLY A C 1
ATOM 4238 O O . GLY A 1 541 ? 33.052 23.845 16.874 1.00 33.13 535 GLY A O 1
ATOM 4239 N N . GLU A 1 542 ? 33.244 26.028 16.476 1.00 19.93 536 GLU A N 1
ATOM 4240 C CA . GLU A 1 542 ? 32.821 26.356 17.858 1.00 16.67 536 GLU A CA 1
ATOM 4241 C C . GLU A 1 542 ? 32.009 27.648 17.821 1.00 14.66 536 GLU A C 1
ATOM 4242 O O . GLU A 1 542 ? 32.137 28.440 16.888 1.00 16.56 536 GLU A O 1
ATOM 4248 N N . PRO A 1 543 ? 31.199 27.893 18.847 1.00 14.34 537 PRO A N 1
ATOM 4249 C CA . PRO A 1 543 ? 30.531 29.200 18.951 1.00 13.93 537 PRO A CA 1
ATOM 4250 C C . PRO A 1 543 ? 31.576 30.283 19.216 1.00 12.61 537 PRO A C 1
ATOM 4251 O O . PRO A 1 543 ? 32.722 29.978 19.612 1.00 14.75 537 PRO A O 1
ATOM 4255 N N . ILE A 1 544 ? 31.182 31.527 19.025 1.00 12.31 538 ILE A N 1
ATOM 4256 C CA . ILE A 1 544 ? 32.029 32.658 19.408 1.00 10.64 538 ILE A CA 1
ATOM 4257 C C . ILE A 1 544 ? 32.457 32.512 20.872 1.00 11.34 538 ILE A C 1
ATOM 4258 O O . ILE A 1 544 ? 31.673 32.059 21.730 1.00 12.66 538 ILE A O 1
ATOM 4263 N N . VAL A 1 545 ? 33.723 32.812 21.140 1.00 11.94 539 VAL A N 1
ATOM 4264 C CA . VAL A 1 545 ? 34.223 32.646 22.490 1.00 11.50 539 VAL A CA 1
ATOM 4265 C C . VAL A 1 545 ? 33.464 33.512 23.465 1.00 12.17 539 VAL A C 1
ATOM 4266 O O . VAL A 1 545 ? 32.951 34.611 23.116 1.00 13.38 539 VAL A O 1
ATOM 4270 N N . SER A 1 546 ? 33.379 33.037 24.720 1.00 12.05 540 SER A N 1
ATOM 4271 C CA . SER A 1 546 ? 32.625 33.814 25.740 1.00 12.47 540 SER A CA 1
ATOM 4272 C C . SER A 1 546 ? 33.576 34.205 26.906 1.00 12.38 540 SER A C 1
ATOM 4273 O O . SER A 1 546 ? 33.683 35.389 27.258 1.00 15.53 540 SER A O 1
ATOM 4276 N N . SER A 1 547 ? 34.214 33.198 27.508 1.00 12.01 541 SER A N 1
ATOM 4277 C CA . SER A 1 547 ? 35.024 33.460 28.706 1.00 12.27 541 SER A CA 1
ATOM 4278 C C . SER A 1 547 ? 36.493 33.699 28.346 1.00 13.35 541 SER A C 1
ATOM 4279 O O . SER A 1 547 ? 36.928 33.431 27.222 1.00 13.39 541 SER A O 1
ATOM 4282 N N . PRO A 1 548 ? 37.272 34.190 29.306 1.00 14.09 542 PRO A N 1
ATOM 4283 C CA . PRO A 1 548 ? 38.706 34.407 29.020 1.00 14.61 542 PRO A CA 1
ATOM 4284 C C . PRO A 1 548 ? 39.364 33.080 28.694 1.00 13.93 542 PRO A C 1
ATOM 4285 O O . PRO A 1 548 ? 40.187 33.062 27.785 1.00 14.59 542 PRO A O 1
ATOM 4289 N N . ALA A 1 549 ? 38.998 31.982 29.372 1.00 13.35 543 ALA A N 1
ATOM 4290 C CA . ALA A 1 549 ? 39.583 30.695 29.028 1.00 15.62 543 ALA A CA 1
ATOM 4291 C C . ALA A 1 549 ? 39.238 30.305 27.578 1.00 14.20 543 ALA A C 1
ATOM 4292 O O . ALA A 1 549 ? 40.093 29.728 26.880 1.00 15.20 543 ALA A O 1
ATOM 4294 N N . ASP A 1 550 ? 38.000 30.593 27.140 1.00 12.91 544 ASP A N 1
ATOM 4295 C CA . ASP A 1 550 ? 37.642 30.275 25.731 1.00 13.64 544 ASP A CA 1
ATOM 4296 C C . ASP A 1 550 ? 38.526 31.074 24.768 1.00 15.25 544 ASP A C 1
ATOM 4297 O O . ASP A 1 550 ? 39.024 30.517 23.746 1.00 14.45 544 ASP A O 1
ATOM 4302 N N . ALA A 1 551 ? 38.684 32.369 25.065 1.00 13.75 545 ALA A N 1
ATOM 4303 C CA . ALA A 1 551 ? 39.517 33.214 24.183 1.00 13.06 545 ALA A CA 1
ATOM 4304 C C . ALA A 1 551 ? 40.967 32.700 24.107 1.00 13.78 545 ALA A C 1
ATOM 4305 O O . ALA A 1 551 ? 41.558 32.640 23.041 1.00 14.67 545 ALA A O 1
ATOM 4307 N N . LEU A 1 552 ? 41.534 32.333 25.255 1.00 13.61 546 LEU A N 1
ATOM 4308 C CA . LEU A 1 552 ? 42.912 31.814 25.243 1.00 14.38 546 LEU A CA 1
ATOM 4309 C C . LEU A 1 552 ? 43.006 30.483 24.494 1.00 16.27 546 LEU A C 1
ATOM 4310 O O . LEU A 1 552 ? 44.028 30.226 23.791 1.00 17.05 546 LEU A O 1
ATOM 4315 N N . LEU A 1 553 ? 41.989 29.631 24.607 1.00 14.60 547 LEU A N 1
ATOM 4316 C CA . LEU A 1 553 ? 42.056 28.316 23.925 1.00 15.77 547 LEU A CA 1
ATOM 4317 C C . LEU A 1 553 ? 42.064 28.569 22.394 1.00 15.40 547 LEU A C 1
ATOM 4318 O O . LEU A 1 553 ? 42.833 27.954 21.651 1.00 17.18 547 LEU A O 1
ATOM 4323 N N . THR A 1 554 ? 41.183 29.449 21.948 1.00 15.87 548 THR A N 1
ATOM 4324 C CA . THR A 1 554 ? 41.095 29.753 20.491 1.00 13.96 548 THR A CA 1
ATOM 4325 C C . THR A 1 554 ? 42.326 30.476 20.001 1.00 16.21 548 THR A C 1
ATOM 4326 O O . THR A 1 554 ? 42.847 30.152 18.940 1.00 17.72 548 THR A O 1
ATOM 4330 N N . PHE A 1 555 ? 42.799 31.465 20.775 1.00 16.15 549 PHE A N 1
ATOM 4331 C CA . PHE A 1 555 ? 44.051 32.173 20.457 1.00 15.46 549 PHE A CA 1
ATOM 4332 C C . PHE A 1 555 ? 45.177 31.150 20.274 1.00 19.01 549 PHE A C 1
ATOM 4333 O O . PHE A 1 555 ? 46.022 31.285 19.352 1.00 19.62 549 PHE A O 1
ATOM 4341 N N . SER A 1 556 ? 45.202 30.129 21.122 1.00 18.39 550 SER A N 1
ATOM 4342 C CA . SER A 1 556 ? 46.358 29.262 21.089 1.00 20.17 550 SER A CA 1
ATOM 4343 C C . SER A 1 556 ? 46.342 28.321 19.899 1.00 18.00 550 SER A C 1
ATOM 4344 O O . SER A 1 556 ? 47.398 27.860 19.465 1.00 20.86 550 SER A O 1
ATOM 4347 N N . ARG A 1 557 ? 45.163 28.068 19.347 1.00 16.86 551 ARG A N 1
ATOM 4348 C CA . ARG A 1 557 ? 45.101 27.083 18.240 1.00 19.10 551 ARG A CA 1
ATOM 4349 C C . ARG A 1 557 ? 45.069 27.750 16.886 1.00 20.49 551 ARG A C 1
ATOM 4350 O O . ARG A 1 557 ? 45.176 27.062 15.897 1.00 28.24 551 ARG A O 1
ATOM 4358 N N . LEU A 1 558 ? 44.942 29.069 16.833 1.00 16.56 552 LEU A N 1
ATOM 4359 C CA . LEU A 1 558 ? 44.880 29.770 15.533 1.00 17.28 552 LEU A CA 1
ATOM 4360 C C . LEU A 1 558 ? 46.093 30.695 15.404 1.00 15.62 552 LEU A C 1
ATOM 4361 O O . LEU A 1 558 ? 46.601 31.223 16.401 1.00 15.55 552 LEU A O 1
ATOM 4366 N N . PRO A 1 559 ? 46.595 30.891 14.171 1.00 16.49 553 PRO A N 1
ATOM 4367 C CA . PRO A 1 559 ? 47.804 31.712 13.985 1.00 17.28 553 PRO A CA 1
ATOM 4368 C C . PRO A 1 559 ? 47.445 33.198 13.973 1.00 18.34 553 PRO A C 1
ATOM 4369 O O . PRO A 1 559 ? 47.589 33.884 12.958 1.00 20.39 553 PRO A O 1
ATOM 4373 N N . ILE A 1 560 ? 46.911 33.673 15.117 1.00 19.36 554 ILE A N 1
ATOM 4374 C CA . ILE A 1 560 ? 46.502 35.051 15.407 1.00 19.53 554 ILE A CA 1
ATOM 4375 C C . ILE A 1 560 ? 47.706 35.728 16.049 1.00 20.18 554 ILE A C 1
ATOM 4376 O O . ILE A 1 560 ? 48.432 35.086 16.827 1.00 24.46 554 ILE A O 1
ATOM 4381 N N . ASP A 1 561 ? 47.942 37.001 15.810 1.00 17.15 555 ASP A N 1
ATOM 4382 C CA . ASP A 1 561 ? 49.168 37.630 16.279 1.00 17.82 555 ASP A CA 1
ATOM 4383 C C . ASP A 1 561 ? 49.112 38.021 17.745 1.00 17.92 555 ASP A C 1
ATOM 4384 O O . ASP A 1 561 ? 50.143 38.053 18.446 1.00 19.59 555 ASP A O 1
ATOM 4389 N N . ALA A 1 562 ? 47.921 38.394 18.211 1.00 16.03 556 ALA A N 1
ATOM 4390 C CA . ALA A 1 562 ? 47.849 38.955 19.576 1.00 15.13 556 ALA A CA 1
ATOM 4391 C C . ALA A 1 562 ? 46.428 38.786 20.070 1.00 15.92 556 ALA A C 1
ATOM 4392 O O . ALA A 1 562 ? 45.484 38.617 19.289 1.00 15.76 556 ALA A O 1
ATOM 4394 N N . LEU A 1 563 ? 46.301 38.826 21.396 1.00 14.49 557 LEU A N 1
ATOM 4395 C CA . LEU A 1 563 ? 45.005 38.754 22.043 1.00 14.34 557 LEU A CA 1
ATOM 4396 C C . LEU A 1 563 ? 44.936 39.873 23.066 1.00 15.20 557 LEU A C 1
ATOM 4397 O O . LEU A 1 563 ? 45.754 39.910 24.003 1.00 15.62 557 LEU A O 1
ATOM 4402 N N . ALA A 1 564 ? 43.954 40.771 22.909 1.00 13.09 558 ALA A N 1
ATOM 4403 C CA . ALA A 1 564 ? 43.674 41.803 23.913 1.00 13.01 558 ALA A CA 1
ATOM 4404 C C . ALA A 1 564 ? 42.481 41.340 24.716 1.00 13.96 558 ALA A C 1
ATOM 4405 O O . ALA A 1 564 ? 41.366 41.304 24.199 1.00 15.33 558 ALA A O 1
ATOM 4407 N N . VAL A 1 565 ? 42.732 40.935 25.963 1.00 13.65 559 VAL A N 1
ATOM 4408 C CA . VAL A 1 565 ? 41.683 40.322 26.779 1.00 13.97 559 VAL A CA 1
ATOM 4409 C C . VAL A 1 565 ? 41.628 41.084 28.083 1.00 15.63 559 VAL A C 1
ATOM 4410 O O . VAL A 1 565 ? 42.598 41.095 28.852 1.00 15.12 559 VAL A O 1
ATOM 4414 N N . GLY A 1 566 ? 40.504 41.761 28.325 1.00 14.94 560 GLY A N 1
ATOM 4415 C CA . GLY A 1 566 ? 40.509 42.767 29.383 1.00 15.07 560 GLY A CA 1
ATOM 4416 C C . GLY A 1 566 ? 41.662 43.728 29.185 1.00 15.53 560 GLY A C 1
ATOM 4417 O O . GLY A 1 566 ? 41.977 44.076 28.069 1.00 17.25 560 GLY A O 1
ATOM 4418 N N . PRO A 1 567 ? 42.352 44.084 30.273 1.00 16.61 561 PRO A N 1
ATOM 4419 C CA . PRO A 1 567 ? 43.414 45.075 30.145 1.00 17.36 561 PRO A CA 1
ATOM 4420 C C . PRO A 1 567 ? 44.736 44.433 29.691 1.00 17.38 561 PRO A C 1
ATOM 4421 O O . PRO A 1 567 ? 45.773 45.133 29.627 1.00 18.54 561 PRO A O 1
ATOM 4425 N N . TYR A 1 568 ? 44.724 43.136 29.415 1.00 16.74 562 TYR A N 1
ATOM 4426 C CA . TYR A 1 568 ? 45.988 42.451 29.136 1.00 15.77 562 TYR A CA 1
ATOM 4427 C C . TYR A 1 568 ? 46.202 42.171 27.653 1.00 15.57 562 TYR A C 1
ATOM 4428 O O . TYR A 1 568 ? 45.231 41.957 26.902 1.00 16.53 562 TYR A O 1
ATOM 4437 N N . LEU A 1 569 ? 47.478 42.111 27.250 1.00 16.26 563 LEU A N 1
ATOM 4438 C CA . LEU A 1 569 ? 47.863 41.850 25.842 1.00 14.37 563 LEU A CA 1
ATOM 4439 C C . LEU A 1 569 ? 48.797 40.678 25.794 1.00 15.74 563 LEU A C 1
ATOM 4440 O O . LEU A 1 569 ? 49.876 40.683 26.437 1.00 18.07 563 LEU A O 1
ATOM 4445 N N . VAL A 1 570 ? 48.370 39.635 25.067 1.00 14.65 564 VAL A N 1
ATOM 4446 C CA . VAL A 1 570 ? 49.190 38.453 24.891 1.00 14.40 564 VAL A CA 1
ATOM 4447 C C . VAL A 1 570 ? 49.630 38.358 23.422 1.00 16.45 564 VAL A C 1
ATOM 4448 O O . VAL A 1 570 ? 48.818 38.653 22.529 1.00 17.30 564 VAL A O 1
ATOM 4452 N N . THR A 1 571 ? 50.904 38.032 23.179 1.00 18.08 565 THR A N 1
ATOM 4453 C CA . THR A 1 571 ? 51.365 37.990 21.775 1.00 18.89 565 THR A CA 1
ATOM 4454 C C . THR A 1 571 ? 51.883 36.608 21.461 1.00 23.06 565 THR A C 1
ATOM 4455 O O . THR A 1 571 ? 52.360 35.900 22.364 1.00 26.88 565 THR A O 1
ATOM 4459 N N . LYS A 1 572 ? 51.759 36.164 20.218 1.00 25.94 566 LYS A N 1
ATOM 4460 C CA . LYS A 1 572 ? 52.189 34.776 20.018 1.00 31.48 566 LYS A CA 1
ATOM 4461 C C . LYS A 1 572 ? 53.609 34.449 20.482 1.00 35.50 566 LYS A C 1
ATOM 4462 O O . LYS A 1 572 ? 54.540 35.254 20.288 1.00 36.08 566 LYS A O 1
ATOM 4468 N N . ASP A 1 573 ? 53.798 33.286 21.117 0.67 32.67 567 ASP A N 1
ATOM 4469 C CA . ASP A 1 573 ? 55.122 33.008 21.641 0.67 32.30 567 ASP A CA 1
ATOM 4470 C C . ASP A 1 573 ? 56.041 32.587 20.492 0.67 31.64 567 ASP A C 1
ATOM 4471 O O . ASP A 1 573 ? 56.009 31.411 20.051 0.67 32.69 567 ASP A O 1
ATOM 4476 N N . LEU A 1 574 ? 56.836 33.561 20.005 0.91 32.48 568 LEU A N 1
ATOM 4477 C CA . LEU A 1 574 ? 57.658 33.369 18.799 0.91 32.49 568 LEU A CA 1
ATOM 4478 C C . LEU A 1 574 ? 59.140 33.037 19.075 0.91 33.42 568 LEU A C 1
ATOM 4479 O O . LEU A 1 574 ? 59.976 33.095 18.145 0.91 32.52 568 LEU A O 1
ATOM 4484 N N . ARG A 1 575 ? 59.461 32.686 20.332 0.75 30.77 569 ARG A N 1
ATOM 4485 C CA . ARG A 1 575 ? 60.805 32.249 20.694 0.75 30.20 569 ARG A CA 1
ATOM 4486 C C . ARG A 1 575 ? 60.958 30.784 20.418 0.75 29.67 569 ARG A C 1
ATOM 4487 O O . ARG A 1 575 ? 60.115 30.012 20.848 0.75 32.50 569 ARG A O 1
ATOM 4495 N N . HIS A 1 576 ? 61.965 30.355 19.673 0.79 29.09 570 HIS A N 1
ATOM 4496 C CA . HIS A 1 576 ? 61.985 28.927 19.328 0.79 28.33 570 HIS A CA 1
ATOM 4497 C C . HIS A 1 576 ? 62.256 28.090 20.559 0.79 28.09 570 HIS A C 1
ATOM 4498 O O . HIS A 1 576 ? 63.099 28.449 21.431 0.79 29.04 570 HIS A O 1
#

Nearest PDB structures (foldseek):
  3veo-assembly1_A  TM=1.001E+00  e=0.000E+00  Streptoalloteichus tenebrarius
  3vex-assembly1_A  TM=1.001E+00  e=0.000E+00  Streptoalloteichus tenebrarius
  3vf4-assembly1_A  TM=1.001E+00  e=0.000E+00  Streptoalloteichus tenebrarius
  3vf2-assembly1_A  TM=1.001E+00  e=0.000E+00  Streptoalloteichus tenebrarius
  3ver-assembly1_A  TM=9.984E-01  e=0.000E+00  Streptoalloteichus tenebrarius